Protein AF-0000000080759536 (afdb_homodimer)

Sequence (614 aa):
MREGVILAGFLAPHPPHLVYGENPPQNEPRSEGGWEPLRWAYAQARESIARLKPDVLLVHSPHWITQVGHHFLGVPRLSGRSVDPIFPNLFRYDFGMDVDVELAEACCEEAAHLGLVSKMMRNPRFRPDYGTITTLHMIRPQWDIPVVGISANNTPYYLNTKEGLGEMDVLGRATREAIRKTGRRAVLLASNTLSHWHFHEEPALPEDMTKEHPERYDGYKWDVRMIDLMRQGRMKEAFALLPQFIDEAFAEVKSGAFTWMHAAMGYPELAGRLHGYGTVIGTGNAVIEWNLQDAGLAGLTPATQSAMREGVILAGFLAPHPPHLVYGENPPQNEPRSEGGWEPLRWAYAQARESIARLKPDVLLVHSPHWITQVGHHFLGVPRLSGRSVDPIFPNLFRYDFGMDVDVELAEACCEEAAHLGLVSKMMRNPRFRPDYGTITTLHMIRPQWDIPVVGISANNTPYYLNTKEGLGEMDVLGRATREAIRKTGRRAVLLASNTLSHWHFHEEPALPEDMTKEHPERYDGYKWDVRMIDLMRQGRMKEAFALLPQFIDEAFAEVKSGAFTWMHAAMGYPELAGRLHGYGTVIGTGNAVIEWNLQDAGLAGLTPATQSA

Organism: Bordetella avium (strain 197N) (NCBI:txid360910)

Structure (mmCIF, N/CA/C/O backbone):
data_AF-0000000080759536-model_v1
#
loop_
_entity.id
_entity.type
_entity.pdbx_description
1 polymer '2-aminophenol 1,6-dioxygenase beta subunit'
#
loop_
_atom_site.group_PDB
_atom_site.id
_atom_site.type_symbol
_atom_site.label_atom_id
_atom_site.label_alt_id
_atom_site.label_comp_id
_atom_site.label_asym_id
_atom_site.label_entity_id
_atom_site.label_seq_id
_atom_site.pdbx_PDB_ins_code
_atom_site.Cartn_x
_atom_site.Cartn_y
_atom_site.Cartn_z
_atom_site.occupancy
_atom_site.B_iso_or_equiv
_atom_site.auth_seq_id
_atom_site.auth_comp_id
_atom_site.auth_asym_id
_atom_site.auth_atom_id
_atom_site.pdbx_PDB_model_num
ATOM 1 N N . MET A 1 1 ? 27.312 -21.969 -21.344 1 55.44 1 MET A N 1
ATOM 2 C CA . MET A 1 1 ? 26.062 -21.203 -21.375 1 55.44 1 MET A CA 1
ATOM 3 C C . MET A 1 1 ? 25.797 -20.547 -20.016 1 55.44 1 MET A C 1
ATOM 5 O O . MET A 1 1 ? 26.188 -21.078 -18.984 1 55.44 1 MET A O 1
ATOM 9 N N . ARG A 1 2 ? 25.453 -19.219 -19.969 1 79.56 2 ARG A N 1
ATOM 10 C CA . ARG A 1 2 ? 25.266 -18.5 -18.719 1 79.56 2 ARG A CA 1
ATOM 11 C C . ARG A 1 2 ? 24.172 -19.141 -17.875 1 79.56 2 ARG A C 1
ATOM 13 O O . ARG A 1 2 ? 23.156 -19.594 -18.422 1 79.56 2 ARG A O 1
ATOM 20 N N . GLU A 1 3 ? 24.422 -19.484 -16.656 1 92.75 3 GLU A N 1
ATOM 21 C CA . GLU A 1 3 ? 23.422 -20.078 -15.773 1 92.75 3 GLU A CA 1
ATOM 22 C C . GLU A 1 3 ? 22.266 -19.125 -15.523 1 92.75 3 GLU A C 1
ATOM 24 O O . GLU A 1 3 ? 22.469 -17.906 -15.406 1 92.75 3 GLU A O 1
ATOM 29 N N . GLY A 1 4 ? 21.094 -19.75 -15.633 1 98 4 GLY A N 1
ATOM 30 C CA . GLY A 1 4 ? 19.906 -18.953 -15.375 1 98 4 GLY A CA 1
ATOM 31 C C . GLY A 1 4 ? 19.828 -18.438 -13.945 1 98 4 GLY A C 1
ATOM 32 O O . GLY A 1 4 ? 20.641 -18.828 -13.102 1 98 4 GLY A O 1
ATOM 33 N N . VAL A 1 5 ? 19 -17.422 -13.734 1 98.62 5 VAL A N 1
ATOM 34 C CA . VAL A 1 5 ? 18.828 -16.828 -12.406 1 98.62 5 VAL A CA 1
ATOM 35 C C . VAL A 1 5 ? 17.328 -16.609 -12.141 1 98.62 5 VAL A C 1
ATOM 37 O O . VAL A 1 5 ? 16.547 -16.5 -13.07 1 98.62 5 VAL A O 1
ATOM 40 N N . ILE A 1 6 ? 16.984 -16.672 -10.906 1 98.81 6 ILE A N 1
ATOM 41 C CA . ILE A 1 6 ? 15.664 -16.219 -10.461 1 98.81 6 ILE A CA 1
ATOM 42 C C . ILE A 1 6 ? 15.781 -14.836 -9.836 1 98.81 6 ILE A C 1
ATOM 44 O O . ILE A 1 6 ? 16.406 -14.664 -8.789 1 98.81 6 ILE A O 1
ATOM 48 N N . LEU A 1 7 ? 15.125 -13.891 -10.484 1 98.88 7 LEU A N 1
ATOM 49 C CA . LEU A 1 7 ? 15.312 -12.492 -10.125 1 98.88 7 LEU A CA 1
ATOM 50 C C . LEU A 1 7 ? 14.422 -12.109 -8.938 1 98.88 7 LEU A C 1
ATOM 52 O O . LEU A 1 7 ? 14.836 -11.336 -8.07 1 98.88 7 LEU A O 1
ATOM 56 N N . ALA A 1 8 ? 13.195 -12.625 -8.938 1 98.88 8 ALA A N 1
ATOM 57 C CA . ALA A 1 8 ? 12.219 -12.273 -7.914 1 98.88 8 ALA A CA 1
ATOM 58 C C . ALA A 1 8 ? 11.016 -13.211 -7.965 1 98.88 8 ALA A C 1
ATOM 60 O O . ALA A 1 8 ? 10.805 -13.914 -8.953 1 98.88 8 ALA A O 1
ATOM 61 N N . GLY A 1 9 ? 10.32 -13.297 -6.91 1 98.81 9 GLY A N 1
ATOM 62 C CA . GLY A 1 9 ? 8.992 -13.883 -6.816 1 98.81 9 GLY A CA 1
ATOM 63 C C . GLY A 1 9 ? 7.934 -12.898 -6.367 1 98.81 9 GLY A C 1
ATOM 64 O O . GLY A 1 9 ? 8.219 -11.984 -5.582 1 98.81 9 GLY A O 1
ATOM 65 N N . PHE A 1 10 ? 6.711 -13.094 -6.883 1 98.81 10 PHE A N 1
ATOM 66 C CA . PHE A 1 10 ? 5.598 -12.234 -6.504 1 98.81 10 PHE A CA 1
ATOM 67 C C . PHE A 1 10 ? 4.391 -13.062 -6.082 1 98.81 10 PHE A C 1
ATOM 69 O O . PHE A 1 10 ? 3.99 -13.992 -6.789 1 98.81 10 PHE A O 1
ATOM 76 N N . LEU A 1 11 ? 3.9 -12.836 -4.879 1 98.25 11 LEU A N 1
ATOM 77 C CA . LEU A 1 11 ? 2.496 -13.164 -4.648 1 98.25 11 LEU A CA 1
ATOM 78 C C . LEU A 1 11 ? 1.586 -12.227 -5.438 1 98.25 11 LEU A C 1
ATOM 80 O O . LEU A 1 11 ? 1.607 -11.008 -5.227 1 98.25 11 LEU A O 1
ATOM 84 N N . ALA A 1 12 ? 0.824 -12.727 -6.355 1 98.12 12 ALA A N 1
ATOM 85 C CA . ALA A 1 12 ? 0.113 -11.93 -7.352 1 98.12 12 ALA A CA 1
ATOM 86 C C . ALA A 1 12 ? -1.327 -12.406 -7.512 1 98.12 12 ALA A C 1
ATOM 88 O O . ALA A 1 12 ? -1.623 -13.227 -8.383 1 98.12 12 ALA A O 1
ATOM 89 N N . PRO A 1 13 ? -2.219 -11.812 -6.742 1 97 13 PRO A N 1
ATOM 90 C CA . PRO A 1 13 ? -3.611 -12.266 -6.793 1 97 13 PRO A CA 1
ATOM 91 C C . PRO A 1 13 ? -4.281 -11.953 -8.133 1 97 13 PRO A C 1
ATOM 93 O O . PRO A 1 13 ? -3.852 -11.039 -8.844 1 97 13 PRO A O 1
ATOM 96 N N . HIS A 1 14 ? -5.461 -12.711 -8.398 1 96.19 14 HIS A N 1
ATOM 97 C CA . HIS A 1 14 ? -5.961 -12.68 -9.766 1 96.19 14 HIS A CA 1
ATOM 98 C C . HIS A 1 14 ? -7.465 -12.438 -9.805 1 96.19 14 HIS A C 1
ATOM 100 O O . HIS A 1 14 ? -8.164 -12.969 -10.664 1 96.19 14 HIS A O 1
ATOM 106 N N . PRO A 1 15 ? -8.047 -11.742 -8.906 1 94.69 15 PRO A N 1
ATOM 107 C CA . PRO A 1 15 ? -9.461 -11.445 -9.125 1 94.69 15 PRO A CA 1
ATOM 108 C C . PRO A 1 15 ? -9.703 -10.656 -10.414 1 94.69 15 PRO A C 1
ATOM 110 O O . PRO A 1 15 ? -9.047 -9.641 -10.648 1 94.69 15 PRO A O 1
ATOM 113 N N . PRO A 1 16 ? -10.633 -11.125 -11.188 1 95.31 16 PRO A N 1
ATOM 114 C CA . PRO A 1 16 ? -10.898 -10.43 -12.445 1 95.31 16 PRO A CA 1
ATOM 115 C C . PRO A 1 16 ? -11.352 -8.984 -12.234 1 95.31 16 PRO A C 1
ATOM 117 O O . PRO A 1 16 ? -11.25 -8.164 -13.156 1 95.31 16 PRO A O 1
ATOM 120 N N . HIS A 1 17 ? -11.773 -8.672 -11.062 1 96.44 17 HIS A N 1
ATOM 121 C CA . HIS A 1 17 ? -12.195 -7.332 -10.68 1 96.44 17 HIS A CA 1
ATOM 122 C C . HIS A 1 17 ? -11.086 -6.316 -10.922 1 96.44 17 HIS A C 1
ATOM 124 O O . HIS A 1 17 ? -11.359 -5.156 -11.242 1 96.44 17 HIS A O 1
ATOM 130 N N . LEU A 1 18 ? -9.875 -6.762 -10.781 1 97.75 18 LEU A N 1
ATOM 131 C CA . LEU A 1 18 ? -8.75 -5.852 -10.953 1 97.75 18 LEU A CA 1
ATOM 132 C C . LEU A 1 18 ? -8.625 -5.41 -12.406 1 97.75 18 LEU A C 1
ATOM 134 O O . LEU A 1 18 ? -8.391 -4.23 -12.68 1 97.75 18 LEU A O 1
ATOM 138 N N . VAL A 1 19 ? -8.797 -6.355 -13.297 1 97.88 19 VAL A N 1
ATOM 139 C CA . VAL A 1 19 ? -8.773 -6.027 -14.719 1 97.88 19 VAL A CA 1
ATOM 140 C C . VAL A 1 19 ? -9.977 -5.16 -15.07 1 97.88 19 VAL A C 1
ATOM 142 O O . VAL A 1 19 ? -9.852 -4.18 -15.805 1 97.88 19 VAL A O 1
ATOM 145 N N . TYR A 1 20 ? -11.125 -5.523 -14.539 1 97.62 20 TYR A N 1
ATOM 146 C CA . TYR A 1 20 ? -12.344 -4.754 -14.727 1 97.62 20 TYR A CA 1
ATOM 147 C C . TYR A 1 20 ? -12.164 -3.311 -14.273 1 97.62 20 TYR A C 1
ATOM 149 O O . TYR A 1 20 ? -12.484 -2.375 -15.008 1 97.62 20 TYR A O 1
ATOM 157 N N . GLY A 1 21 ? -11.578 -3.166 -13.133 1 97.31 21 GLY A N 1
ATOM 158 C CA . GLY A 1 21 ? -11.367 -1.838 -12.586 1 97.31 21 GLY A CA 1
ATOM 159 C C . GLY A 1 21 ? -10.375 -1.015 -13.383 1 97.31 21 GLY A C 1
ATOM 160 O O . GLY A 1 21 ? -10.461 0.215 -13.414 1 97.31 21 GLY A O 1
ATOM 161 N N . GLU A 1 22 ? -9.477 -1.649 -14.023 1 97.06 22 GLU A N 1
ATOM 162 C CA . GLU A 1 22 ? -8.414 -0.975 -14.758 1 97.06 22 GLU A CA 1
ATOM 163 C C . GLU A 1 22 ? -8.898 -0.494 -16.125 1 97.06 22 GLU A C 1
ATOM 165 O O . GLU A 1 22 ? -8.336 0.438 -16.688 1 97.06 22 GLU A O 1
ATOM 170 N N . ASN A 1 23 ? -9.836 -1.105 -16.656 1 96.81 23 ASN A N 1
ATOM 171 C CA . ASN A 1 23 ? -10.453 -0.742 -17.938 1 96.81 23 ASN A CA 1
ATOM 172 C C . ASN A 1 23 ? -9.453 -0.808 -19.078 1 96.81 23 ASN A C 1
ATOM 174 O O . ASN A 1 23 ? -9.344 0.132 -19.875 1 96.81 23 ASN A O 1
ATOM 178 N N . PRO A 1 24 ? -8.773 -1.938 -19.188 1 97.62 24 PRO A N 1
ATOM 179 C CA . PRO A 1 24 ? -7.91 -2.033 -20.375 1 97.62 24 PRO A CA 1
ATOM 180 C C . PRO A 1 24 ? -8.695 -2.223 -21.672 1 97.62 24 PRO A C 1
ATOM 182 O O . PRO A 1 24 ? -9.82 -2.734 -21.641 1 97.62 24 PRO A O 1
ATOM 185 N N . PRO A 1 25 ? -8.094 -1.767 -22.781 1 97.19 25 PRO A N 1
ATOM 186 C CA . PRO A 1 25 ? -8.812 -1.918 -24.047 1 97.19 25 PRO A CA 1
ATOM 187 C C . PRO A 1 25 ? -9.109 -3.377 -24.391 1 97.19 25 PRO A C 1
ATOM 189 O O . PRO A 1 25 ? -10.07 -3.662 -25.109 1 97.19 25 PRO A O 1
ATOM 192 N N . GLN A 1 26 ? -8.375 -4.266 -23.797 1 97.69 26 GLN A N 1
ATOM 193 C CA . GLN A 1 26 ? -8.539 -5.688 -24.094 1 97.69 26 GLN A CA 1
ATOM 194 C C . GLN A 1 26 ? -9.789 -6.25 -23.422 1 97.69 26 GLN A C 1
ATOM 196 O O . GLN A 1 26 ? -10.25 -7.336 -23.781 1 97.69 26 GLN A O 1
ATOM 201 N N . ASN A 1 27 ? -10.281 -5.574 -22.406 1 98.12 27 ASN A N 1
ATOM 202 C CA . ASN A 1 27 ? -11.445 -6.082 -21.688 1 98.12 27 ASN A CA 1
ATOM 203 C C . ASN A 1 27 ? -12.727 -5.398 -22.141 1 98.12 27 ASN A C 1
ATOM 205 O O . ASN A 1 27 ? -12.789 -4.168 -22.203 1 98.12 27 ASN A O 1
ATOM 209 N N . GLU A 1 28 ? -13.727 -6.109 -22.375 1 97.31 28 GLU A N 1
ATOM 210 C CA . GLU A 1 28 ? -14.953 -5.578 -22.953 1 97.31 28 GLU A CA 1
ATOM 211 C C . GLU A 1 28 ? -15.758 -4.797 -21.922 1 97.31 28 GLU A C 1
ATOM 213 O O . GLU A 1 28 ? -16.172 -3.662 -22.172 1 97.31 28 GLU A O 1
ATOM 218 N N . PRO A 1 29 ? -16 -5.363 -20.734 1 96.75 29 PRO A N 1
ATOM 219 C CA . PRO A 1 29 ? -16.766 -4.594 -19.75 1 96.75 29 PRO A CA 1
ATOM 220 C C . PRO A 1 29 ? -16.016 -3.357 -19.25 1 96.75 29 PRO A C 1
ATOM 222 O O . PRO A 1 29 ? -14.781 -3.375 -19.156 1 96.75 29 PRO A O 1
ATOM 225 N N . ARG A 1 30 ? -16.766 -2.354 -18.875 1 96.44 30 ARG A N 1
ATOM 226 C CA . ARG A 1 30 ? -16.188 -1.089 -18.438 1 96.44 30 ARG A CA 1
ATOM 227 C C . ARG A 1 30 ? -16.641 -0.743 -17.016 1 96.44 30 ARG A C 1
ATOM 229 O O . ARG A 1 30 ? -17.781 -1.023 -16.641 1 96.44 30 ARG A O 1
ATOM 236 N N . SER A 1 31 ? -15.688 -0.164 -16.344 1 95.56 31 SER A N 1
ATOM 237 C CA . SER A 1 31 ? -15.953 0.277 -14.969 1 95.56 31 SER A CA 1
ATOM 238 C C . SER A 1 31 ? -15.602 1.75 -14.789 1 95.56 31 SER A C 1
ATOM 240 O O . SER A 1 31 ? -15.008 2.367 -15.672 1 95.56 31 SER A O 1
ATOM 242 N N . GLU A 1 32 ? -16.031 2.312 -13.672 1 94.19 32 GLU A N 1
ATOM 243 C CA . GLU A 1 32 ? -15.617 3.652 -13.266 1 94.19 32 GLU A CA 1
ATOM 244 C C . GLU A 1 32 ? -14.445 3.592 -12.297 1 94.19 32 GLU A C 1
ATOM 246 O O . GLU A 1 32 ? -14.141 4.578 -11.617 1 94.19 32 GLU A O 1
ATOM 251 N N . GLY A 1 33 ? -13.859 2.416 -12.266 1 95.5 33 GLY A N 1
ATOM 252 C CA . GLY A 1 33 ? -12.742 2.191 -11.367 1 95.5 33 GLY A CA 1
ATOM 253 C C . GLY A 1 33 ? -12.984 1.062 -10.383 1 95.5 33 GLY A C 1
ATOM 254 O O . GLY A 1 33 ? -13.609 0.058 -10.727 1 95.5 33 GLY A O 1
ATOM 255 N N . GLY A 1 34 ? -12.336 1.185 -9.258 1 96.31 34 GLY A N 1
ATOM 256 C CA . GLY A 1 34 ? -12.484 0.203 -8.195 1 96.31 34 GLY A CA 1
ATOM 257 C C . GLY A 1 34 ? -11.195 -0.528 -7.875 1 96.31 34 GLY A C 1
ATOM 258 O O . GLY A 1 34 ? -10.297 -0.62 -8.719 1 96.31 34 GLY A O 1
ATOM 259 N N . TRP A 1 35 ? -11.047 -0.895 -6.648 1 97.69 35 TRP A N 1
ATOM 260 C CA . TRP A 1 35 ? -9.961 -1.704 -6.102 1 97.69 35 TRP A CA 1
ATOM 261 C C . TRP A 1 35 ? -8.609 -1.053 -6.367 1 97.69 35 TRP A C 1
ATOM 263 O O . TRP A 1 35 ? -7.625 -1.743 -6.641 1 97.69 35 TRP A O 1
ATOM 273 N N . GLU A 1 36 ? -8.555 0.244 -6.359 1 97.94 36 GLU A N 1
ATOM 274 C CA . GLU A 1 36 ? -7.352 1.006 -6.688 1 97.94 36 GLU A CA 1
ATOM 275 C C . GLU A 1 36 ? -6.188 0.613 -5.789 1 97.94 36 GLU A C 1
ATOM 277 O O . GLU A 1 36 ? -5.047 0.504 -6.25 1 97.94 36 GLU A O 1
ATOM 282 N N . PRO A 1 37 ? -6.414 0.36 -4.457 1 97.12 37 PRO A N 1
ATOM 283 C CA . PRO A 1 37 ? -5.262 0.001 -3.627 1 97.12 37 PRO A CA 1
ATOM 284 C C . PRO A 1 37 ? -4.488 -1.195 -4.176 1 97.12 37 PRO A C 1
ATOM 286 O O . PRO A 1 37 ? -3.256 -1.195 -4.168 1 97.12 37 PRO A O 1
ATOM 289 N N . LEU A 1 38 ? -5.191 -2.174 -4.637 1 98.25 38 LEU A N 1
ATOM 290 C CA . LEU A 1 38 ? -4.527 -3.332 -5.223 1 98.25 38 LEU A CA 1
ATOM 291 C C . LEU A 1 38 ? -3.945 -2.99 -6.59 1 98.25 38 LEU A C 1
ATOM 293 O O . LEU A 1 38 ? -2.869 -3.471 -6.953 1 98.25 38 LEU A O 1
ATOM 297 N N . ARG A 1 39 ? -4.645 -2.219 -7.363 1 98.38 39 ARG A N 1
ATOM 298 C CA . ARG A 1 39 ? -4.129 -1.813 -8.664 1 98.38 39 ARG A CA 1
ATOM 299 C C . ARG A 1 39 ? -2.873 -0.962 -8.516 1 98.38 39 ARG A C 1
ATOM 301 O O . ARG A 1 39 ? -1.927 -1.101 -9.289 1 98.38 39 ARG A O 1
ATOM 308 N N . TRP A 1 40 ? -2.869 -0.072 -7.516 1 98.31 40 TRP A N 1
ATOM 309 C CA . TRP A 1 40 ? -1.666 0.699 -7.219 1 98.31 40 TRP A CA 1
ATOM 310 C C . TRP A 1 40 ? -0.526 -0.217 -6.785 1 98.31 40 TRP A C 1
ATOM 312 O O . TRP A 1 40 ? 0.638 0.036 -7.105 1 98.31 40 TRP A O 1
ATOM 322 N N . ALA A 1 41 ? -0.846 -1.245 -6.008 1 98.31 41 ALA A N 1
ATOM 323 C CA . ALA A 1 41 ? 0.155 -2.236 -5.625 1 98.31 41 ALA A CA 1
ATOM 324 C C . ALA A 1 41 ? 0.772 -2.898 -6.852 1 98.31 41 ALA A C 1
ATOM 326 O O . ALA A 1 41 ? 1.993 -3.051 -6.938 1 98.31 41 ALA A O 1
ATOM 327 N N . TYR A 1 42 ? -0.042 -3.238 -7.816 1 98.62 42 TYR A N 1
ATOM 328 C CA . TYR A 1 42 ? 0.453 -3.844 -9.047 1 98.62 42 TYR A CA 1
ATOM 329 C C . TYR A 1 42 ? 1.28 -2.848 -9.852 1 98.62 42 TYR A C 1
ATOM 331 O O . TYR A 1 42 ? 2.24 -3.229 -10.523 1 98.62 42 TYR A O 1
ATOM 339 N N . ALA A 1 43 ? 0.901 -1.583 -9.797 1 97.88 43 ALA A N 1
ATOM 340 C CA . ALA A 1 43 ? 1.717 -0.571 -10.461 1 97.88 43 ALA A CA 1
ATOM 341 C C . ALA A 1 43 ? 3.146 -0.58 -9.93 1 97.88 43 ALA A C 1
ATOM 343 O O . ALA A 1 43 ? 4.102 -0.439 -10.695 1 97.88 43 ALA A O 1
ATOM 344 N N . GLN A 1 44 ? 3.246 -0.736 -8.656 1 97.06 44 GLN A N 1
ATOM 345 C CA . GLN A 1 44 ? 4.574 -0.82 -8.055 1 97.06 44 GLN A CA 1
ATOM 346 C C . GLN A 1 44 ? 5.293 -2.092 -8.5 1 97.06 44 GLN A C 1
ATOM 348 O O . GLN A 1 44 ? 6.496 -2.066 -8.781 1 97.06 44 GLN A O 1
ATOM 353 N N . ALA A 1 45 ? 4.559 -3.189 -8.539 1 98.44 45 ALA A N 1
ATOM 354 C CA . ALA A 1 45 ? 5.137 -4.434 -9.039 1 98.44 45 ALA A CA 1
ATOM 355 C C . ALA A 1 45 ? 5.641 -4.27 -10.477 1 98.44 45 ALA A C 1
ATOM 357 O O . ALA A 1 45 ? 6.707 -4.781 -10.828 1 98.44 45 ALA A O 1
ATOM 358 N N . ARG A 1 46 ? 4.887 -3.564 -11.266 1 98.44 46 ARG A N 1
ATOM 359 C CA . ARG A 1 46 ? 5.254 -3.322 -12.664 1 98.44 46 ARG A CA 1
ATOM 360 C C . ARG A 1 46 ? 6.559 -2.533 -12.75 1 98.44 46 ARG A C 1
ATOM 362 O O . ARG A 1 46 ? 7.363 -2.762 -13.656 1 98.44 46 ARG A O 1
ATOM 369 N N . GLU A 1 47 ? 6.73 -1.622 -11.844 1 96.81 47 GLU A N 1
ATOM 370 C CA . GLU A 1 47 ? 7.988 -0.882 -11.805 1 96.81 47 GLU A CA 1
ATOM 371 C C . GLU A 1 47 ? 9.164 -1.811 -11.516 1 96.81 47 GLU A C 1
ATOM 373 O O . GLU A 1 47 ? 10.234 -1.661 -12.109 1 96.81 47 GLU A O 1
ATOM 378 N N . SER A 1 48 ? 8.945 -2.717 -10.656 1 97.81 48 SER A N 1
ATOM 379 C CA . SER A 1 48 ? 9.984 -3.693 -10.344 1 97.81 48 SER A CA 1
ATOM 380 C C . SER A 1 48 ? 10.32 -4.551 -11.562 1 97.81 48 SER A C 1
ATOM 382 O O . SER A 1 48 ? 11.492 -4.797 -11.852 1 97.81 48 SER A O 1
ATOM 384 N N . ILE A 1 49 ? 9.289 -4.969 -12.234 1 98.69 49 ILE A N 1
ATOM 385 C CA . ILE A 1 49 ? 9.477 -5.797 -13.422 1 98.69 49 ILE A CA 1
ATOM 386 C C . ILE A 1 49 ? 10.289 -5.031 -14.461 1 98.69 49 ILE A C 1
ATOM 388 O O . ILE A 1 49 ? 11.195 -5.586 -15.086 1 98.69 49 ILE A O 1
ATOM 392 N N . ALA A 1 50 ? 9.961 -3.797 -14.617 1 98.06 50 ALA A N 1
ATOM 393 C CA . ALA A 1 50 ? 10.664 -2.959 -15.586 1 98.06 50 ALA A CA 1
ATOM 394 C C . ALA A 1 50 ? 12.141 -2.83 -15.234 1 98.06 50 ALA A C 1
ATOM 396 O O . ALA A 1 50 ? 13 -2.777 -16.125 1 98.06 50 ALA A O 1
ATOM 397 N N . ARG A 1 51 ? 12.414 -2.76 -13.969 1 97.56 51 ARG A N 1
ATOM 398 C CA . ARG A 1 51 ? 13.797 -2.639 -13.516 1 97.56 51 ARG A CA 1
ATOM 399 C C . ARG A 1 51 ? 14.539 -3.965 -13.656 1 97.56 51 ARG A C 1
ATOM 401 O O . ARG A 1 51 ? 15.711 -3.99 -14.023 1 97.56 51 ARG A O 1
ATOM 408 N N . LEU A 1 52 ? 13.844 -5.031 -13.359 1 98.5 52 LEU A N 1
ATOM 409 C CA . LEU A 1 52 ? 14.453 -6.355 -13.344 1 98.5 52 LEU A CA 1
ATOM 410 C C . LEU A 1 52 ? 14.727 -6.848 -14.758 1 98.5 52 LEU A C 1
ATOM 412 O O . LEU A 1 52 ? 15.664 -7.617 -14.977 1 98.5 52 LEU A O 1
ATOM 416 N N . LYS A 1 53 ? 13.898 -6.496 -15.727 1 98.38 53 LYS A N 1
ATOM 417 C CA . LYS A 1 53 ? 14.008 -6.855 -17.141 1 98.38 53 LYS A CA 1
ATOM 418 C C . LYS A 1 53 ? 14.133 -8.367 -17.312 1 98.38 53 LYS A C 1
ATOM 420 O O . LYS A 1 53 ? 15.078 -8.844 -17.938 1 98.38 53 LYS A O 1
ATOM 425 N N . PRO A 1 54 ? 13.188 -9.094 -16.859 1 98.81 54 PRO A N 1
ATOM 426 C CA . PRO A 1 54 ? 13.258 -10.547 -17 1 98.81 54 PRO A CA 1
ATOM 427 C C . PRO A 1 54 ? 13.102 -11.008 -18.453 1 98.81 54 PRO A C 1
ATOM 429 O O . PRO A 1 54 ? 12.484 -10.312 -19.266 1 98.81 54 PRO A O 1
ATOM 432 N N . ASP A 1 55 ? 13.641 -12.227 -18.734 1 98.44 55 ASP A N 1
ATOM 433 C CA . ASP A 1 55 ? 13.445 -12.883 -20.016 1 98.44 55 ASP A CA 1
ATOM 434 C C . ASP A 1 55 ? 12.078 -13.57 -20.078 1 98.44 55 ASP A C 1
ATOM 436 O O . ASP A 1 55 ? 11.547 -13.797 -21.156 1 98.44 55 ASP A O 1
ATOM 440 N N . VAL A 1 56 ? 11.594 -13.906 -18.875 1 98.88 56 VAL A N 1
ATOM 441 C CA . VAL A 1 56 ? 10.43 -14.773 -18.844 1 98.88 56 VAL A CA 1
ATOM 442 C C . VAL A 1 56 ? 9.688 -14.602 -17.516 1 98.88 56 VAL A C 1
ATOM 444 O O . VAL A 1 56 ? 10.297 -14.32 -16.484 1 98.88 56 VAL A O 1
ATOM 447 N N . LEU A 1 57 ? 8.406 -14.688 -17.578 1 98.94 57 LEU A N 1
ATOM 448 C CA . LEU A 1 57 ? 7.531 -14.773 -16.406 1 98.94 57 LEU A CA 1
ATOM 449 C C . LEU A 1 57 ? 6.934 -16.172 -16.281 1 98.94 57 LEU A C 1
ATOM 451 O O . LEU A 1 57 ? 6.297 -16.672 -17.203 1 98.94 57 LEU A O 1
ATOM 455 N N . LEU A 1 58 ? 7.176 -16.859 -15.172 1 98.94 58 LEU A N 1
ATOM 456 C CA . LEU A 1 58 ? 6.496 -18.125 -14.898 1 98.94 58 LEU A CA 1
ATOM 457 C C . LEU A 1 58 ? 5.309 -17.906 -13.969 1 98.94 58 LEU A C 1
ATOM 459 O O . LEU A 1 58 ? 5.434 -17.25 -12.93 1 98.94 58 LEU A O 1
ATOM 463 N N . VAL A 1 59 ? 4.16 -18.484 -14.336 1 98.62 59 VAL A N 1
ATOM 464 C CA . VAL A 1 59 ? 2.957 -18.281 -13.539 1 98.62 59 VAL A CA 1
ATOM 465 C C . VAL A 1 59 ? 2.318 -19.625 -13.211 1 98.62 59 VAL A C 1
ATOM 467 O O . VAL A 1 59 ? 2.186 -20.484 -14.086 1 98.62 59 VAL A O 1
ATOM 470 N N . HIS A 1 60 ? 2.09 -19.875 -11.984 1 96.88 60 HIS A N 1
ATOM 471 C CA . HIS A 1 60 ? 1.288 -21 -11.508 1 96.88 60 HIS A CA 1
ATOM 472 C C . HIS A 1 60 ? -0.078 -20.531 -11.016 1 96.88 60 HIS A C 1
ATOM 474 O O . HIS A 1 60 ? -0.167 -19.719 -10.086 1 96.88 60 HIS A O 1
ATOM 480 N N . SER A 1 61 ? -1.1 -21 -11.625 1 92 61 SER A N 1
ATOM 481 C CA . SER A 1 61 ? -2.463 -20.578 -11.312 1 92 61 SER A CA 1
ATOM 482 C C . SER A 1 61 ? -3.277 -21.734 -10.734 1 92 61 SER A C 1
ATOM 484 O O . SER A 1 61 ? -3.193 -22.859 -11.219 1 92 61 SER A O 1
ATOM 486 N N . PRO A 1 62 ? -4.074 -21.422 -9.773 1 87.94 62 PRO A N 1
ATOM 487 C CA . PRO A 1 62 ? -4.934 -22.453 -9.203 1 87.94 62 PRO A CA 1
ATOM 488 C C . PRO A 1 62 ? -6.125 -22.797 -10.102 1 87.94 62 PRO A C 1
ATOM 490 O O . PRO A 1 62 ? -6.816 -23.797 -9.859 1 87.94 62 PRO A O 1
ATOM 493 N N . HIS A 1 63 ? -6.328 -22.094 -11.125 1 88.25 63 HIS A N 1
ATOM 494 C CA . HIS A 1 63 ? -7.555 -22.25 -11.891 1 88.25 63 HIS A CA 1
ATOM 495 C C . HIS A 1 63 ? -7.309 -23.047 -13.172 1 88.25 63 HIS A C 1
ATOM 497 O O . HIS A 1 63 ? -8.258 -23.391 -13.875 1 88.25 63 HIS A O 1
ATOM 503 N N . TRP A 1 64 ? -6.121 -23.297 -13.523 1 89.62 64 TRP A N 1
ATOM 504 C CA . TRP A 1 64 ? -5.828 -24.328 -14.508 1 89.62 64 TRP A CA 1
ATOM 505 C C . TRP A 1 64 ? -5.695 -25.688 -13.836 1 89.62 64 TRP A C 1
ATOM 507 O O . TRP A 1 64 ? -4.582 -26.172 -13.602 1 89.62 64 TRP A O 1
ATOM 517 N N . ILE A 1 65 ? -6.793 -26.266 -13.695 1 87.31 65 ILE A N 1
ATOM 518 C CA . ILE A 1 65 ? -6.852 -27.484 -12.898 1 87.31 65 ILE A CA 1
ATOM 519 C C . ILE A 1 65 ? -6.621 -28.703 -13.805 1 87.31 65 ILE A C 1
ATOM 521 O O . ILE A 1 65 ? -7.273 -28.844 -14.836 1 87.31 65 ILE A O 1
ATOM 525 N N . THR A 1 66 ? -5.691 -29.422 -13.375 1 88.12 66 THR A N 1
ATOM 526 C CA . THR A 1 66 ? -5.438 -30.703 -14.039 1 88.12 66 THR A CA 1
ATOM 527 C C . THR A 1 66 ? -5.652 -31.859 -13.086 1 88.12 66 THR A C 1
ATOM 529 O O . THR A 1 66 ? -5.348 -31.766 -11.891 1 88.12 66 THR A O 1
ATOM 532 N N . GLN A 1 67 ? -6.113 -32.938 -13.609 1 82.81 67 GLN A N 1
ATOM 533 C CA . GLN A 1 67 ? -6.402 -34.094 -12.781 1 82.81 67 GLN A CA 1
ATOM 534 C C . GLN A 1 67 ? -5.207 -35.062 -12.727 1 82.81 67 GLN A C 1
ATOM 536 O O . GLN A 1 67 ? -5.039 -35.812 -11.758 1 82.81 67 GLN A O 1
ATOM 541 N N . VAL A 1 68 ? -4.512 -34.969 -13.805 1 86.75 68 VAL A N 1
ATOM 542 C CA . VAL A 1 68 ? -3.375 -35.875 -13.867 1 86.75 68 VAL A CA 1
ATOM 543 C C . VAL A 1 68 ? -2.09 -35.094 -14.117 1 86.75 68 VAL A C 1
ATOM 545 O O . VAL A 1 68 ? -1.817 -34.688 -15.25 1 86.75 68 VAL A O 1
ATOM 548 N N . GLY A 1 69 ? -1.366 -34.938 -13.039 1 90.38 69 GLY A N 1
ATOM 549 C CA . GLY A 1 69 ? -0.031 -34.375 -13.156 1 90.38 69 GLY A CA 1
ATOM 550 C C . GLY A 1 69 ? -0.035 -32.875 -13.367 1 90.38 69 GLY A C 1
ATOM 551 O O . GLY A 1 69 ? -1.089 -32.219 -13.312 1 90.38 69 GLY A O 1
ATOM 552 N N . HIS A 1 70 ? 1.114 -32.344 -13.547 1 94.12 70 HIS A N 1
ATOM 553 C CA . HIS A 1 70 ? 1.365 -30.922 -13.82 1 94.12 70 HIS A CA 1
ATOM 554 C C . HIS A 1 70 ? 1.555 -30.672 -15.305 1 94.12 70 HIS A C 1
ATOM 556 O O . HIS A 1 70 ? 2.348 -31.359 -15.961 1 94.12 70 HIS A O 1
ATOM 562 N N . HIS A 1 71 ? 0.821 -29.766 -15.812 1 96.31 71 HIS A N 1
ATOM 563 C CA . HIS A 1 71 ? 0.902 -29.469 -17.234 1 96.31 71 HIS A CA 1
ATOM 564 C C . HIS A 1 71 ? 1.59 -28.125 -17.469 1 96.31 71 HIS A C 1
ATOM 566 O O . HIS A 1 71 ? 1.515 -27.219 -16.625 1 96.31 71 HIS A O 1
ATOM 572 N N . PHE A 1 72 ? 2.266 -28.047 -18.594 1 98.06 72 PHE A N 1
ATOM 573 C CA . PHE A 1 72 ? 2.951 -26.844 -19.031 1 98.06 72 PHE A CA 1
ATOM 574 C C . PHE A 1 72 ? 2.477 -26.422 -20.422 1 98.06 72 PHE A C 1
ATOM 576 O O . PHE A 1 72 ? 2.248 -27.281 -21.281 1 98.06 72 PHE A O 1
ATOM 583 N N . LEU A 1 73 ? 2.314 -25.125 -20.625 1 97.19 73 LEU A N 1
ATOM 584 C CA . LEU A 1 73 ? 1.957 -24.641 -21.953 1 97.19 73 LEU A CA 1
ATOM 585 C C . LEU A 1 73 ? 3.062 -24.953 -22.953 1 97.19 73 LEU A C 1
ATOM 587 O O . LEU A 1 73 ? 4.23 -24.641 -22.719 1 97.19 73 LEU A O 1
ATOM 591 N N . GLY A 1 74 ? 2.686 -25.516 -24.109 1 97.56 74 GLY A N 1
ATOM 592 C CA . GLY A 1 74 ? 3.686 -25.969 -25.078 1 97.56 74 GLY A CA 1
ATOM 593 C C . GLY A 1 74 ? 3.482 -25.391 -26.469 1 97.56 74 GLY A C 1
ATOM 594 O O . GLY A 1 74 ? 4.062 -25.891 -27.438 1 97.56 74 GLY A O 1
ATOM 595 N N . VAL A 1 75 ? 2.576 -24.438 -26.547 1 97.19 75 VAL A N 1
ATOM 596 C CA . VAL A 1 75 ? 2.334 -23.75 -27.797 1 97.19 75 VAL A CA 1
ATOM 597 C C . VAL A 1 75 ? 3.055 -22.406 -27.812 1 97.19 75 VAL A C 1
ATOM 599 O O . VAL A 1 75 ? 2.904 -21.609 -26.875 1 97.19 75 VAL A O 1
ATOM 602 N N . PRO A 1 76 ? 3.832 -22.094 -28.891 1 97.88 76 PRO A N 1
ATOM 603 C CA . PRO A 1 76 ? 4.664 -20.891 -28.891 1 97.88 76 PRO A CA 1
ATOM 604 C C . PRO A 1 76 ? 3.846 -19.609 -28.719 1 97.88 76 PRO A C 1
ATOM 606 O O . PRO A 1 76 ? 4.324 -18.641 -28.125 1 97.88 76 PRO A O 1
ATOM 609 N N . ARG A 1 77 ? 2.625 -19.625 -29.297 1 97.69 77 ARG A N 1
ATOM 610 C CA . ARG A 1 77 ? 1.765 -18.453 -29.203 1 97.69 77 ARG A CA 1
ATOM 611 C C . ARG A 1 77 ? 0.315 -18.859 -28.953 1 97.69 77 ARG A C 1
ATOM 613 O O . ARG A 1 77 ? -0.203 -19.766 -29.609 1 97.69 77 ARG A O 1
ATOM 620 N N . LEU A 1 78 ? -0.233 -18.219 -27.953 1 97.31 78 LEU A N 1
ATOM 621 C CA . LEU A 1 78 ? -1.65 -18.375 -27.656 1 97.31 78 LEU A CA 1
ATOM 622 C C . LEU A 1 78 ? -2.379 -17.047 -27.719 1 97.31 78 LEU A C 1
ATOM 624 O O . LEU A 1 78 ? -1.847 -16.016 -27.281 1 97.31 78 LEU A O 1
ATOM 628 N N . SER A 1 79 ? -3.535 -16.984 -28.328 1 96.5 79 SER A N 1
ATOM 629 C CA . SER A 1 79 ? -4.375 -15.797 -28.375 1 96.5 79 SER A CA 1
ATOM 630 C C . SER A 1 79 ? -5.855 -16.172 -28.438 1 96.5 79 SER A C 1
ATOM 632 O O . SER A 1 79 ? -6.203 -17.281 -28.812 1 96.5 79 SER A O 1
ATOM 634 N N . GLY A 1 80 ? -6.664 -15.312 -27.953 1 95.69 80 GLY A N 1
ATOM 635 C CA . GLY A 1 80 ? -8.102 -15.531 -27.969 1 95.69 80 GLY A CA 1
ATOM 636 C C . GLY A 1 80 ? -8.852 -14.664 -26.969 1 95.69 80 GLY A C 1
ATOM 637 O O . GLY A 1 80 ? -8.305 -13.68 -26.469 1 95.69 80 GLY A O 1
ATOM 638 N N . ARG A 1 81 ? -10.18 -14.977 -26.875 1 95 81 ARG A N 1
ATOM 639 C CA . ARG A 1 81 ? -11.016 -14.281 -25.906 1 95 81 ARG A CA 1
ATOM 640 C C . ARG A 1 81 ? -11.312 -15.18 -24.703 1 95 81 ARG A C 1
ATOM 642 O O . ARG A 1 81 ? -11.789 -16.312 -24.875 1 95 81 ARG A O 1
ATOM 649 N N . SER A 1 82 ? -10.906 -14.68 -23.562 1 94.19 82 SER A N 1
ATOM 650 C CA . SER A 1 82 ? -11.195 -15.398 -22.328 1 94.19 82 SER A CA 1
ATOM 651 C C . SER A 1 82 ? -12.391 -14.781 -21.594 1 94.19 82 SER A C 1
ATOM 653 O O . SER A 1 82 ? -12.422 -13.578 -21.359 1 94.19 82 SER A O 1
ATOM 655 N N . VAL A 1 83 ? -13.375 -15.609 -21.266 1 90.88 83 VAL A N 1
ATOM 656 C CA . VAL A 1 83 ? -14.555 -15.188 -20.516 1 90.88 83 VAL A CA 1
ATOM 657 C C . VAL A 1 83 ? -14.578 -15.891 -19.156 1 90.88 83 VAL A C 1
ATOM 659 O O . VAL A 1 83 ? -14.531 -17.125 -19.094 1 90.88 83 VAL A O 1
ATOM 662 N N . ASP A 1 84 ? -14.617 -15.094 -18.125 1 87.06 84 ASP A N 1
ATOM 663 C CA . ASP A 1 84 ? -14.672 -15.688 -16.797 1 87.06 84 ASP A CA 1
ATOM 664 C C . ASP A 1 84 ? -15.977 -16.453 -16.594 1 87.06 84 ASP A C 1
ATOM 666 O O . ASP A 1 84 ? -17.047 -15.938 -16.906 1 87.06 84 ASP A O 1
ATOM 670 N N . PRO A 1 85 ? -15.836 -17.609 -16.062 1 82.62 85 PRO A N 1
ATOM 671 C CA . PRO A 1 85 ? -17.062 -18.391 -15.914 1 82.62 85 PRO A CA 1
ATOM 672 C C . PRO A 1 85 ? -17.938 -17.906 -14.766 1 82.62 85 PRO A C 1
ATOM 674 O O . PRO A 1 85 ? -19.156 -18.125 -14.766 1 82.62 85 PRO A O 1
ATOM 677 N N . ILE A 1 86 ? -17.328 -17.281 -13.828 1 79.44 86 ILE A N 1
ATOM 678 C CA . ILE A 1 86 ? -18.062 -16.844 -12.641 1 79.44 86 ILE A CA 1
ATOM 679 C C . ILE A 1 86 ? -18.531 -15.406 -12.82 1 79.44 86 ILE A C 1
ATOM 681 O O . ILE A 1 86 ? -19.656 -15.062 -12.477 1 79.44 86 ILE A O 1
ATOM 685 N N . PHE A 1 87 ? -17.656 -14.617 -13.391 1 88.94 87 PHE A N 1
ATOM 686 C CA . PHE A 1 87 ? -17.969 -13.203 -13.555 1 88.94 87 PHE A CA 1
ATOM 687 C C . PHE A 1 87 ? -17.859 -12.789 -15.016 1 88.94 87 PHE A C 1
ATOM 689 O O . PHE A 1 87 ? -17.109 -11.867 -15.352 1 88.94 87 PHE A O 1
ATOM 696 N N . PRO A 1 88 ? -18.719 -13.336 -15.789 1 91.06 88 PRO A N 1
ATOM 697 C CA . PRO A 1 88 ? -18.625 -12.984 -17.203 1 91.06 88 PRO A CA 1
ATOM 698 C C . PRO A 1 88 ? -18.969 -11.516 -17.469 1 91.06 88 PRO A C 1
ATOM 700 O O . PRO A 1 88 ? -18.562 -10.961 -18.5 1 91.06 88 PRO A O 1
ATOM 703 N N . ASN A 1 89 ? -19.641 -10.906 -16.609 1 93.44 89 ASN A N 1
ATOM 704 C CA . ASN A 1 89 ? -20.016 -9.508 -16.766 1 93.44 89 ASN A CA 1
ATOM 705 C C . ASN A 1 89 ? -18.844 -8.578 -16.453 1 93.44 89 ASN A C 1
ATOM 707 O O . ASN A 1 89 ? -18.891 -7.395 -16.797 1 93.44 89 ASN A O 1
ATOM 711 N N . LEU A 1 90 ? -17.797 -9.133 -15.883 1 94.81 90 LEU A N 1
ATOM 712 C CA . LEU A 1 90 ? -16.656 -8.289 -15.508 1 94.81 90 LEU A CA 1
ATOM 713 C C . LEU A 1 90 ? -15.453 -8.586 -16.391 1 94.81 90 LEU A C 1
ATOM 715 O O . LEU A 1 90 ? -14.57 -7.738 -16.547 1 94.81 90 LEU A O 1
ATOM 719 N N . PHE A 1 91 ? -15.477 -9.773 -16.938 1 95.81 91 PHE A N 1
ATOM 720 C CA . PHE A 1 91 ? -14.234 -10.219 -17.562 1 95.81 91 PHE A CA 1
ATOM 721 C C . PHE A 1 91 ? -14.516 -10.945 -18.875 1 95.81 91 PHE A C 1
ATOM 723 O O . PHE A 1 91 ? -14.906 -12.117 -18.859 1 95.81 91 PHE A O 1
ATOM 730 N N . ARG A 1 92 ? -14.352 -10.344 -19.875 1 97.25 92 ARG A N 1
ATOM 731 C CA . ARG A 1 92 ? -14.289 -10.797 -21.266 1 97.25 92 ARG A CA 1
ATOM 732 C C . ARG A 1 92 ? -13.094 -10.172 -21.984 1 97.25 92 ARG A C 1
ATOM 734 O O . ARG A 1 92 ? -13.242 -9.172 -22.688 1 97.25 92 ARG A O 1
ATOM 741 N N . TYR A 1 93 ? -12 -10.859 -21.922 1 97.56 93 TYR A N 1
ATOM 742 C CA . TYR A 1 93 ? -10.68 -10.281 -22.156 1 97.56 93 TYR A CA 1
ATOM 743 C C . TYR A 1 93 ? -10.016 -10.922 -23.375 1 97.56 93 TYR A C 1
ATOM 745 O O . TYR A 1 93 ? -9.875 -12.141 -23.438 1 97.56 93 TYR A O 1
ATOM 753 N N . ASP A 1 94 ? -9.602 -10.094 -24.312 1 97.62 94 ASP A N 1
ATOM 754 C CA . ASP A 1 94 ? -8.812 -10.555 -25.453 1 97.62 94 ASP A CA 1
ATOM 755 C C . ASP A 1 94 ? -7.332 -10.648 -25.094 1 97.62 94 ASP A C 1
ATOM 757 O O . ASP A 1 94 ? -6.668 -9.625 -24.922 1 97.62 94 ASP A O 1
ATOM 761 N N . PHE A 1 95 ? -6.805 -11.883 -25.047 1 96.56 95 PHE A N 1
ATOM 762 C CA . PHE A 1 95 ? -5.422 -12.078 -24.625 1 96.56 95 PHE A CA 1
ATOM 763 C C . PHE A 1 95 ? -4.555 -12.492 -25.812 1 96.56 95 PHE A C 1
ATOM 765 O O . PHE A 1 95 ? -5.07 -12.945 -26.844 1 96.56 95 PHE A O 1
ATOM 772 N N . GLY A 1 96 ? -3.305 -12.242 -25.75 1 97.12 96 GLY A N 1
ATOM 773 C CA . GLY A 1 96 ? -2.217 -12.734 -26.578 1 97.12 96 GLY A CA 1
ATOM 774 C C . GLY A 1 96 ? -0.903 -12.859 -25.828 1 97.12 96 GLY A C 1
ATOM 775 O O . GLY A 1 96 ? -0.452 -11.914 -25.188 1 97.12 96 GLY A O 1
ATOM 776 N N . MET A 1 97 ? -0.349 -14.062 -25.891 1 97.06 97 MET A N 1
ATOM 777 C CA . MET A 1 97 ? 0.882 -14.258 -25.125 1 97.06 97 MET A CA 1
ATOM 778 C C . MET A 1 97 ? 1.852 -15.164 -25.875 1 97.06 97 MET A C 1
ATOM 780 O O . MET A 1 97 ? 1.434 -16.109 -26.547 1 97.06 97 MET A O 1
ATOM 784 N N . ASP A 1 98 ? 3.084 -14.797 -25.797 1 98.5 98 ASP A N 1
ATOM 785 C CA . ASP A 1 98 ? 4.16 -15.68 -26.25 1 98.5 98 ASP A CA 1
ATOM 786 C C . ASP A 1 98 ? 4.605 -16.625 -25.141 1 98.5 98 ASP A C 1
ATOM 788 O O . ASP A 1 98 ? 4.66 -16.219 -23.969 1 98.5 98 ASP A O 1
ATOM 792 N N . VAL A 1 99 ? 4.871 -17.844 -25.516 1 98.69 99 VAL A N 1
ATOM 793 C CA . VAL A 1 99 ? 5.273 -18.859 -24.547 1 98.69 99 VAL A CA 1
ATOM 794 C C . VAL A 1 99 ? 6.734 -19.234 -24.766 1 98.69 99 VAL A C 1
ATOM 796 O O . VAL A 1 99 ? 7.172 -19.391 -25.906 1 98.69 99 VAL A O 1
ATOM 799 N N . ASP A 1 100 ? 7.496 -19.234 -23.734 1 98.81 100 ASP A N 1
ATOM 800 C CA . ASP A 1 100 ? 8.836 -19.812 -23.781 1 98.81 100 ASP A CA 1
ATOM 801 C C . ASP A 1 100 ? 8.781 -21.344 -23.734 1 98.81 100 ASP A C 1
ATOM 803 O O . ASP A 1 100 ? 9.023 -21.938 -22.688 1 98.81 100 ASP A O 1
ATOM 807 N N . VAL A 1 101 ? 8.609 -21.938 -24.844 1 98.75 101 VAL A N 1
ATOM 808 C CA . VAL A 1 101 ? 8.375 -23.375 -24.969 1 98.75 101 VAL A CA 1
ATOM 809 C C . VAL A 1 101 ? 9.617 -24.141 -24.516 1 98.75 101 VAL A C 1
ATOM 811 O O . VAL A 1 101 ? 9.508 -25.203 -23.891 1 98.75 101 VAL A O 1
ATOM 814 N N . GLU A 1 102 ? 10.742 -23.594 -24.828 1 98.75 102 GLU A N 1
ATOM 815 C CA . GLU A 1 102 ? 11.984 -24.25 -24.422 1 98.75 102 GLU A CA 1
ATOM 816 C C . GLU A 1 102 ? 12.062 -24.406 -22.906 1 98.75 102 GLU A C 1
ATOM 818 O O . GLU A 1 102 ? 12.328 -25.484 -22.391 1 98.75 102 GLU A O 1
ATOM 823 N N . LEU A 1 103 ? 11.789 -23.359 -22.234 1 98.81 103 LEU A N 1
ATOM 824 C CA . LEU A 1 103 ? 11.82 -23.438 -20.781 1 98.81 103 LEU A CA 1
ATOM 825 C C . LEU A 1 103 ? 10.68 -24.297 -20.25 1 98.81 103 LEU A C 1
ATOM 827 O O . LEU A 1 103 ? 10.859 -25.031 -19.281 1 98.81 103 LEU A O 1
ATOM 831 N N . ALA A 1 104 ? 9.555 -24.203 -20.844 1 98.81 104 ALA A N 1
ATOM 832 C CA . ALA A 1 104 ? 8.438 -25.047 -20.438 1 98.81 104 ALA A CA 1
ATOM 833 C C . ALA A 1 104 ? 8.789 -26.531 -20.547 1 98.81 104 ALA A C 1
ATOM 835 O O . ALA A 1 104 ? 8.492 -27.312 -19.641 1 98.81 104 ALA A O 1
ATOM 836 N N . GLU A 1 105 ? 9.406 -26.844 -21.625 1 98.81 105 GLU A N 1
ATOM 837 C CA . GLU A 1 105 ? 9.828 -28.234 -21.828 1 98.81 105 GLU A CA 1
ATOM 838 C C . GLU A 1 105 ? 10.875 -28.656 -20.812 1 98.81 105 GLU A C 1
ATOM 840 O O . GLU A 1 105 ? 10.836 -29.781 -20.297 1 98.81 105 GLU A O 1
ATOM 845 N N . ALA A 1 106 ? 11.758 -27.766 -20.562 1 98.75 106 ALA A N 1
ATOM 846 C CA . ALA A 1 106 ? 12.773 -28.062 -19.547 1 98.75 106 ALA A CA 1
ATOM 847 C C . ALA A 1 106 ? 12.133 -28.297 -18.188 1 98.75 106 ALA A C 1
ATOM 849 O O . ALA A 1 106 ? 12.539 -29.203 -17.453 1 98.75 106 ALA A O 1
ATOM 850 N N . CYS A 1 107 ? 11.148 -27.5 -17.844 1 98.75 107 CYS A N 1
ATOM 851 C CA . CYS A 1 107 ? 10.43 -27.672 -16.578 1 98.75 107 CYS A CA 1
ATOM 852 C C . CYS A 1 107 ? 9.727 -29.016 -16.531 1 98.75 107 CYS A C 1
ATOM 854 O O . CYS A 1 107 ? 9.781 -29.719 -15.531 1 98.75 107 CYS A O 1
ATOM 856 N N . CYS A 1 108 ? 9.086 -29.312 -17.578 1 98.56 108 CYS A N 1
ATOM 857 C CA . CYS A 1 108 ? 8.375 -30.594 -17.688 1 98.56 108 CYS A CA 1
ATOM 858 C C . CYS A 1 108 ? 9.328 -31.766 -17.5 1 98.56 108 CYS A C 1
ATOM 860 O O . CYS A 1 108 ? 9.031 -32.688 -16.75 1 98.56 108 CYS A O 1
ATOM 862 N N . GLU A 1 109 ? 10.445 -31.719 -18.156 1 98.56 109 GLU A N 1
ATOM 863 C CA . GLU A 1 109 ? 11.438 -32.781 -18.078 1 98.56 109 GLU A CA 1
ATOM 864 C C . GLU A 1 109 ? 12.016 -32.906 -16.672 1 98.56 109 GLU A C 1
ATOM 866 O O . GLU A 1 109 ? 12.164 -34.031 -16.156 1 98.56 109 GLU A O 1
ATOM 871 N N . GLU A 1 110 ? 12.352 -31.781 -16.109 1 98.38 110 GLU A N 1
ATOM 872 C CA . GLU A 1 110 ? 12.914 -31.812 -14.758 1 98.38 110 GLU A CA 1
ATOM 873 C C . GLU A 1 110 ? 11.898 -32.312 -13.75 1 98.38 110 GLU A C 1
ATOM 875 O O . GLU A 1 110 ? 12.266 -33 -12.789 1 98.38 110 GLU A O 1
ATOM 880 N N . ALA A 1 111 ? 10.648 -31.969 -13.922 1 97.81 111 ALA A N 1
ATOM 881 C CA . ALA A 1 111 ? 9.594 -32.469 -13.047 1 97.81 111 ALA A CA 1
ATOM 882 C C . ALA A 1 111 ? 9.492 -34 -13.141 1 97.81 111 ALA A C 1
ATOM 884 O O . ALA A 1 111 ? 9.414 -34.688 -12.125 1 97.81 111 ALA A O 1
ATOM 885 N N . ALA A 1 112 ? 9.539 -34.438 -14.32 1 97.56 112 ALA A N 1
ATOM 886 C CA . ALA A 1 112 ? 9.492 -35.875 -14.539 1 97.56 112 ALA A CA 1
ATOM 887 C C . ALA A 1 112 ? 10.711 -36.562 -13.922 1 97.56 112 ALA A C 1
ATOM 889 O O . ALA A 1 112 ? 10.586 -37.656 -13.312 1 97.56 112 ALA A O 1
ATOM 890 N N . HIS A 1 113 ? 11.828 -36.031 -14.117 1 97.69 113 HIS A N 1
ATOM 891 C CA . HIS A 1 113 ? 13.07 -36.562 -13.57 1 97.69 113 HIS A CA 1
ATOM 892 C C . HIS A 1 113 ? 12.992 -36.688 -12.055 1 97.69 113 HIS A C 1
ATOM 894 O O . HIS A 1 113 ? 13.586 -37.594 -11.477 1 97.69 113 HIS A O 1
ATOM 900 N N . LEU A 1 114 ? 12.289 -35.781 -11.445 1 96.38 114 LEU A N 1
ATOM 901 C CA . LEU A 1 114 ? 12.18 -35.781 -9.992 1 96.38 114 LEU A CA 1
ATOM 902 C C . LEU A 1 114 ? 10.984 -36.594 -9.539 1 96.38 114 LEU A C 1
ATOM 904 O O . LEU A 1 114 ? 10.617 -36.594 -8.359 1 96.38 114 LEU A O 1
ATOM 908 N N . GLY A 1 115 ? 10.32 -37.25 -10.469 1 95.56 115 GLY A N 1
ATOM 909 C CA . GLY A 1 115 ? 9.32 -38.219 -10.109 1 95.56 115 GLY A CA 1
ATOM 910 C C . GLY A 1 115 ? 7.895 -37.719 -10.227 1 95.56 115 GLY A C 1
ATOM 911 O O . GLY A 1 115 ? 6.945 -38.406 -9.852 1 95.56 115 GLY A O 1
ATOM 912 N N . LEU A 1 116 ? 7.672 -36.562 -10.758 1 94.81 116 LEU A N 1
ATOM 913 C CA . LEU A 1 116 ? 6.328 -36.031 -10.938 1 94.81 116 LEU A CA 1
ATOM 914 C C . LEU A 1 116 ? 5.758 -36.438 -12.289 1 94.81 116 LEU A C 1
ATOM 916 O O . LEU A 1 116 ? 6.504 -36.594 -13.258 1 94.81 116 LEU A O 1
ATOM 920 N N . VAL A 1 117 ? 4.484 -36.625 -12.273 1 95.19 117 VAL A N 1
ATOM 921 C CA . VAL A 1 117 ? 3.803 -36.75 -13.555 1 95.19 117 VAL A CA 1
ATOM 922 C C . VAL A 1 117 ? 3.643 -35.344 -14.195 1 95.19 117 VAL A C 1
ATOM 924 O O . VAL A 1 117 ? 3.09 -34.438 -13.578 1 95.19 117 VAL A O 1
ATOM 927 N N . SER A 1 118 ? 4.176 -35.125 -15.336 1 96.44 118 SER A N 1
ATOM 928 C CA . SER A 1 118 ? 4.117 -33.844 -16.031 1 96.44 118 SER A CA 1
ATOM 929 C C . SER A 1 118 ? 3.838 -34.031 -17.516 1 96.44 118 SER A C 1
ATOM 931 O O . SER A 1 118 ? 4.188 -35.062 -18.094 1 96.44 118 SER A O 1
ATOM 933 N N . LYS A 1 119 ? 3.189 -33.094 -18.125 1 97.06 119 LYS A N 1
ATOM 934 C CA . LYS A 1 119 ? 2.826 -33.156 -19.531 1 97.06 119 LYS A CA 1
ATOM 935 C C . LYS A 1 119 ? 2.857 -31.781 -20.172 1 97.06 119 LYS A C 1
ATOM 937 O O . LYS A 1 119 ? 2.648 -30.781 -19.484 1 97.06 119 LYS A O 1
ATOM 942 N N . MET A 1 120 ? 3.133 -31.781 -21.469 1 97.94 120 MET A N 1
ATOM 943 C CA . MET A 1 120 ? 3.051 -30.547 -22.25 1 97.94 120 MET A CA 1
ATOM 944 C C . MET A 1 120 ? 1.66 -30.359 -22.844 1 97.94 120 MET A C 1
ATOM 946 O O . MET A 1 120 ? 1.085 -31.312 -23.375 1 97.94 120 MET A O 1
ATOM 950 N N . MET A 1 121 ? 1.074 -29.219 -22.688 1 97.19 121 MET A N 1
ATOM 951 C CA . MET A 1 121 ? -0.164 -28.859 -23.375 1 97.19 121 MET A CA 1
ATOM 952 C C . MET A 1 121 ? 0.13 -28.188 -24.703 1 97.19 121 MET A C 1
ATOM 954 O O . MET A 1 121 ? 0.468 -27 -24.75 1 97.19 121 MET A O 1
ATOM 958 N N . ARG A 1 122 ? -0.162 -28.875 -25.812 1 97.44 122 ARG A N 1
ATOM 959 C CA . ARG A 1 122 ? 0.271 -28.375 -27.109 1 97.44 122 ARG A CA 1
ATOM 960 C C . ARG A 1 122 ? -0.925 -28.078 -28.016 1 97.44 122 ARG A C 1
ATOM 962 O O . ARG A 1 122 ? -0.76 -27.797 -29.203 1 97.44 122 ARG A O 1
ATOM 969 N N . ASN A 1 123 ? -2.137 -28.125 -27.469 1 95.75 123 ASN A N 1
ATOM 970 C CA . ASN A 1 123 ? -3.32 -27.75 -28.234 1 95.75 123 ASN A CA 1
ATOM 971 C C . ASN A 1 123 ? -3.336 -26.25 -28.531 1 95.75 123 ASN A C 1
ATOM 973 O O . ASN A 1 123 ? -3.49 -25.438 -27.625 1 95.75 123 ASN A O 1
ATOM 977 N N . PRO A 1 124 ? -3.254 -25.875 -29.812 1 93.5 124 PRO A N 1
ATOM 978 C CA . PRO A 1 124 ? -3.199 -24.453 -30.156 1 93.5 124 PRO A CA 1
ATOM 979 C C . PRO A 1 124 ? -4.504 -23.719 -29.859 1 93.5 124 PRO A C 1
ATOM 981 O O . PRO A 1 124 ? -4.531 -22.484 -29.844 1 93.5 124 PRO A O 1
ATOM 984 N N . ARG A 1 125 ? -5.613 -24.453 -29.625 1 92.94 125 ARG A N 1
ATOM 985 C CA . ARG A 1 125 ? -6.902 -23.844 -29.312 1 92.94 125 ARG A CA 1
ATOM 986 C C . ARG A 1 125 ? -7.156 -23.812 -27.812 1 92.94 125 ARG A C 1
ATOM 988 O O . ARG A 1 125 ? -8.258 -23.469 -27.375 1 92.94 125 ARG A O 1
ATOM 995 N N . PHE A 1 126 ? -6.086 -24.156 -27.094 1 93.69 126 PHE A N 1
ATOM 996 C CA . PHE A 1 126 ? -6.207 -24.141 -25.641 1 93.69 126 PHE A CA 1
ATOM 997 C C . PHE A 1 126 ? -6.492 -22.734 -25.141 1 93.69 126 PHE A C 1
ATOM 999 O O . PHE A 1 126 ? -5.922 -21.75 -25.625 1 93.69 126 PHE A O 1
ATOM 1006 N N . ARG A 1 127 ? -7.434 -22.641 -24.188 1 91.25 127 ARG A N 1
ATOM 1007 C CA . ARG A 1 127 ? -7.75 -21.375 -23.547 1 91.25 127 ARG A CA 1
ATOM 1008 C C . ARG A 1 127 ? -7.195 -21.328 -22.125 1 91.25 127 ARG A C 1
ATOM 1010 O O . ARG A 1 127 ? -7.711 -22 -21.234 1 91.25 127 ARG A O 1
ATOM 1017 N N . PRO A 1 128 ? -6.188 -20.516 -21.953 1 93.75 128 PRO A N 1
ATOM 1018 C CA . PRO A 1 128 ? -5.668 -20.391 -20.594 1 93.75 128 PRO A CA 1
ATOM 1019 C C . PRO A 1 128 ? -6.723 -19.906 -19.594 1 93.75 128 PRO A C 1
ATOM 1021 O O . PRO A 1 128 ? -7.648 -19.188 -19.984 1 93.75 128 PRO A O 1
ATOM 1024 N N . ASP A 1 129 ? -6.582 -20.359 -18.391 1 91.44 129 ASP A N 1
ATOM 1025 C CA . ASP A 1 129 ? -7.527 -19.969 -17.344 1 91.44 129 ASP A CA 1
ATOM 1026 C C . ASP A 1 129 ? -7.426 -18.469 -17.047 1 91.44 129 ASP A C 1
ATOM 1028 O O . ASP A 1 129 ? -6.387 -17.859 -17.297 1 91.44 129 ASP A O 1
ATOM 1032 N N . TYR A 1 130 ? -8.516 -17.875 -16.422 1 93 130 TYR A N 1
ATOM 1033 C CA . TYR A 1 130 ? -8.578 -16.438 -16.172 1 93 130 TYR A CA 1
ATOM 1034 C C . TYR A 1 130 ? -7.543 -16.031 -15.133 1 93 130 TYR A C 1
ATOM 1036 O O . TYR A 1 130 ? -7.051 -14.898 -15.164 1 93 130 TYR A O 1
ATOM 1044 N N . GLY A 1 131 ? -7.191 -16.906 -14.188 1 93.81 131 GLY A N 1
ATOM 1045 C CA . GLY A 1 131 ? -6.18 -16.578 -13.195 1 93.81 131 GLY A CA 1
ATOM 1046 C C . GLY A 1 131 ? -4.824 -16.281 -13.805 1 93.81 131 GLY A C 1
ATOM 1047 O O . GLY A 1 131 ? -4.156 -15.32 -13.406 1 93.81 131 GLY A O 1
ATOM 1048 N N . THR A 1 132 ? -4.438 -17.109 -14.766 1 96 132 THR A N 1
ATOM 1049 C CA . THR A 1 132 ? -3.195 -16.891 -15.5 1 96 132 THR A CA 1
ATOM 1050 C C . THR A 1 132 ? -3.232 -15.57 -16.25 1 96 132 THR A C 1
ATOM 1052 O O . THR A 1 132 ? -2.307 -14.758 -16.141 1 96 132 THR A O 1
ATOM 1055 N N . ILE A 1 133 ? -4.305 -15.344 -16.938 1 96.94 133 ILE A N 1
ATOM 1056 C CA . ILE A 1 133 ? -4.434 -14.156 -17.781 1 96.94 133 ILE A CA 1
ATOM 1057 C C . ILE A 1 133 ? -4.457 -12.906 -16.906 1 96.94 133 ILE A C 1
ATOM 1059 O O . ILE A 1 133 ? -3.748 -11.93 -17.188 1 96.94 133 ILE A O 1
ATOM 1063 N N . THR A 1 134 ? -5.25 -12.938 -15.852 1 97.12 134 THR A N 1
ATOM 1064 C CA . THR A 1 134 ? -5.379 -11.789 -14.969 1 97.12 134 THR A CA 1
ATOM 1065 C C . THR A 1 134 ? -4.039 -11.438 -14.328 1 97.12 134 THR A C 1
ATOM 1067 O O . THR A 1 134 ? -3.619 -10.281 -14.344 1 97.12 134 THR A O 1
ATOM 1070 N N . THR A 1 135 ? -3.348 -12.445 -13.828 1 98.12 135 THR A N 1
ATOM 1071 C CA . THR A 1 135 ? -2.062 -12.219 -13.18 1 98.12 135 THR A CA 1
ATOM 1072 C C . THR A 1 135 ? -1.056 -11.625 -14.156 1 98.12 135 THR A C 1
ATOM 1074 O O . THR A 1 135 ? -0.383 -10.641 -13.852 1 98.12 135 THR A O 1
ATOM 1077 N N . LEU A 1 136 ? -0.982 -12.156 -15.312 1 98.56 136 LEU A N 1
ATOM 1078 C CA . LEU A 1 136 ? -0.015 -11.703 -16.297 1 98.56 136 LEU A CA 1
ATOM 1079 C C . LEU A 1 136 ? -0.346 -10.297 -16.781 1 98.56 136 LEU A C 1
ATOM 1081 O O . LEU A 1 136 ? 0.551 -9.469 -16.953 1 98.56 136 LEU A O 1
ATOM 1085 N N . HIS A 1 137 ? -1.604 -10.023 -16.984 1 98.44 137 HIS A N 1
ATOM 1086 C CA . HIS A 1 137 ? -1.996 -8.664 -17.359 1 98.44 137 HIS A CA 1
ATOM 1087 C C . HIS A 1 137 ? -1.623 -7.668 -16.266 1 98.44 137 HIS A C 1
ATOM 1089 O O . HIS A 1 137 ? -1.097 -6.594 -16.547 1 98.44 137 HIS A O 1
ATOM 1095 N N . MET A 1 138 ? -1.952 -8.055 -15.008 1 98.56 138 MET A N 1
ATOM 1096 C CA . MET A 1 138 ? -1.725 -7.117 -13.906 1 98.56 138 MET A CA 1
ATOM 1097 C C . MET A 1 138 ? -0.235 -6.848 -13.727 1 98.56 138 MET A C 1
ATOM 1099 O O . MET A 1 138 ? 0.157 -5.746 -13.328 1 98.56 138 MET A O 1
ATOM 1103 N N . ILE A 1 139 ? 0.598 -7.797 -14.055 1 98.69 139 ILE A N 1
ATOM 1104 C CA . ILE A 1 139 ? 2.039 -7.691 -13.852 1 98.69 139 ILE A CA 1
ATOM 1105 C C . ILE A 1 139 ? 2.68 -7.008 -15.055 1 98.69 139 ILE A C 1
ATOM 1107 O O . ILE A 1 139 ? 3.604 -6.203 -14.906 1 98.69 139 ILE A O 1
ATOM 1111 N N . ARG A 1 140 ? 2.211 -7.348 -16.203 1 98.5 140 ARG A N 1
ATOM 1112 C CA . ARG A 1 140 ? 2.838 -6.863 -17.438 1 98.5 140 ARG A CA 1
ATOM 1113 C C . ARG A 1 140 ? 1.818 -6.746 -18.562 1 98.5 140 ARG A C 1
ATOM 1115 O O . ARG A 1 140 ? 1.792 -7.578 -19.469 1 98.5 140 ARG A O 1
ATOM 1122 N N . PRO A 1 141 ? 1.104 -5.648 -18.562 1 97.56 141 PRO A N 1
ATOM 1123 C CA . PRO A 1 141 ? 0.019 -5.488 -19.531 1 97.56 141 PRO A CA 1
ATOM 1124 C C . PRO A 1 141 ? 0.528 -5.301 -20.969 1 97.56 141 PRO A C 1
ATOM 1126 O O . PRO A 1 141 ? -0.252 -5.375 -21.922 1 97.56 141 PRO A O 1
ATOM 1129 N N . GLN A 1 142 ? 1.826 -5.09 -21.125 1 96.88 142 GLN A N 1
ATOM 1130 C CA . GLN A 1 142 ? 2.404 -4.93 -22.453 1 96.88 142 GLN A CA 1
ATOM 1131 C C . GLN A 1 142 ? 2.479 -6.266 -23.188 1 96.88 142 GLN A C 1
ATOM 1133 O O . GLN A 1 142 ? 2.633 -6.301 -24.406 1 96.88 142 GLN A O 1
ATOM 1138 N N . TRP A 1 143 ? 2.443 -7.305 -22.438 1 97.62 143 TRP A N 1
ATOM 1139 C CA . TRP A 1 143 ? 2.482 -8.664 -22.984 1 97.62 143 TRP A CA 1
ATOM 1140 C C . TRP A 1 143 ? 3.715 -8.867 -23.859 1 97.62 143 TRP A C 1
ATOM 1142 O O . TRP A 1 143 ? 3.645 -9.531 -24.891 1 97.62 143 TRP A O 1
ATOM 1152 N N . ASP A 1 144 ? 4.84 -8.242 -23.516 1 98.25 144 ASP A N 1
ATOM 1153 C CA . ASP A 1 144 ? 6.047 -8.258 -24.328 1 98.25 144 ASP A CA 1
ATOM 1154 C C . ASP A 1 144 ? 7.109 -9.18 -23.734 1 98.25 144 ASP A C 1
ATOM 1156 O O . ASP A 1 144 ? 8.258 -9.188 -24.188 1 98.25 144 ASP A O 1
ATOM 1160 N N . ILE A 1 145 ? 6.789 -9.867 -22.672 1 98.75 145 ILE A N 1
ATOM 1161 C CA . ILE A 1 145 ? 7.68 -10.844 -22.062 1 98.75 145 ILE A CA 1
ATOM 1162 C C . ILE A 1 145 ? 7.082 -12.242 -22.188 1 98.75 145 ILE A C 1
ATOM 1164 O O . ILE A 1 145 ? 5.93 -12.461 -21.812 1 98.75 145 ILE A O 1
ATOM 1168 N N . PRO A 1 146 ? 7.848 -13.188 -22.734 1 98.81 146 PRO A N 1
ATOM 1169 C CA . PRO A 1 146 ? 7.34 -14.562 -22.828 1 98.81 146 PRO A CA 1
ATOM 1170 C C . PRO A 1 146 ? 6.965 -15.141 -21.469 1 98.81 146 PRO A C 1
ATOM 1172 O O . PRO A 1 146 ? 7.52 -14.734 -20.438 1 98.81 146 PRO A O 1
ATOM 1175 N N . VAL A 1 147 ? 6.043 -16.203 -21.562 1 98.81 147 VAL A N 1
ATOM 1176 C CA . VAL A 1 147 ? 5.562 -16.75 -20.297 1 98.81 147 VAL A CA 1
ATOM 1177 C C . VAL A 1 147 ? 5.738 -18.266 -20.297 1 98.81 147 VAL A C 1
ATOM 1179 O O . VAL A 1 147 ? 5.898 -18.875 -21.359 1 98.81 147 VAL A O 1
ATOM 1182 N N . VAL A 1 148 ? 5.836 -18.828 -19.109 1 98.81 148 VAL A N 1
ATOM 1183 C CA . VAL A 1 148 ? 5.613 -20.25 -18.859 1 98.81 148 VAL A CA 1
ATOM 1184 C C . VAL A 1 148 ? 4.406 -20.422 -17.938 1 98.81 148 VAL A C 1
ATOM 1186 O O . VAL A 1 148 ? 4.398 -19.922 -16.812 1 98.81 148 VAL A O 1
ATOM 1189 N N . GLY A 1 149 ? 3.4 -21.062 -18.484 1 98 149 GLY A N 1
ATOM 1190 C CA . GLY A 1 149 ? 2.225 -21.359 -17.688 1 98 149 GLY A CA 1
ATOM 1191 C C . GLY A 1 149 ? 2.23 -22.766 -17.125 1 98 149 GLY A C 1
ATOM 1192 O O . GLY A 1 149 ? 2.562 -23.719 -17.828 1 98 149 GLY A O 1
ATOM 1193 N N . ILE A 1 150 ? 1.898 -22.828 -15.828 1 97.12 150 ILE A N 1
ATOM 1194 C CA . ILE A 1 150 ? 1.92 -24.109 -15.117 1 97.12 150 ILE A CA 1
ATOM 1195 C C . ILE A 1 150 ? 0.545 -24.391 -14.516 1 97.12 150 ILE A C 1
ATOM 1197 O O . ILE A 1 150 ? -0.06 -23.516 -13.898 1 97.12 150 ILE A O 1
ATOM 1201 N N . SER A 1 151 ? 0.094 -25.578 -14.648 1 93.94 151 SER A N 1
ATOM 1202 C CA . SER A 1 151 ? -1.22 -25.953 -14.141 1 93.94 151 SER A CA 1
ATOM 1203 C C . SER A 1 151 ? -1.153 -26.312 -12.656 1 93.94 151 SER A C 1
ATOM 1205 O O . SER A 1 151 ? -0.065 -26.453 -12.102 1 93.94 151 SER A O 1
ATOM 1207 N N . ALA A 1 152 ? -2.291 -26.344 -12.062 1 87.56 152 ALA A N 1
ATOM 1208 C CA . ALA A 1 152 ? -2.439 -26.797 -10.68 1 87.56 152 ALA A CA 1
ATOM 1209 C C . ALA A 1 152 ? -3.004 -28.219 -10.625 1 87.56 152 ALA A C 1
ATOM 1211 O O . ALA A 1 152 ? -4.156 -28.453 -11 1 87.56 152 ALA A O 1
ATOM 1212 N N . ASN A 1 153 ? -2.1 -29.078 -10.219 1 79.75 153 ASN A N 1
ATOM 1213 C CA . ASN A 1 153 ? -2.555 -30.453 -10.047 1 79.75 153 ASN A CA 1
ATOM 1214 C C . ASN A 1 153 ? -3.389 -30.609 -8.781 1 79.75 153 ASN A C 1
ATOM 1216 O O . ASN A 1 153 ? -2.855 -30.578 -7.668 1 79.75 153 ASN A O 1
ATOM 1220 N N . ASN A 1 154 ? -4.625 -30.234 -8.781 1 63.97 154 ASN A N 1
ATOM 1221 C CA . ASN A 1 154 ? -5.488 -30.344 -7.609 1 63.97 154 ASN A CA 1
ATOM 1222 C C . ASN A 1 154 ? -6.371 -31.594 -7.68 1 63.97 154 ASN A C 1
ATOM 1224 O O . ASN A 1 154 ? -7.551 -31.5 -8.023 1 63.97 154 ASN A O 1
ATOM 1228 N N . THR A 1 155 ? -5.727 -32.656 -7.785 1 52.38 155 THR A N 1
ATOM 1229 C CA . THR A 1 155 ? -6.641 -33.812 -7.746 1 52.38 155 THR A CA 1
ATOM 1230 C C . THR A 1 155 ? -7.32 -33.906 -6.383 1 52.38 155 THR A C 1
ATOM 1232 O O . THR A 1 155 ? -6.652 -34.062 -5.359 1 52.38 155 THR A O 1
ATOM 1235 N N . PRO A 1 156 ? -8.484 -33.312 -6.176 1 48.41 156 PRO A N 1
ATOM 1236 C CA . PRO A 1 156 ? -9.156 -33.5 -4.891 1 48.41 156 PRO A CA 1
ATOM 1237 C C . PRO A 1 156 ? -8.922 -34.906 -4.309 1 48.41 156 PRO A C 1
ATOM 1239 O O . PRO A 1 156 ? -8.977 -35.094 -3.09 1 48.41 156 PRO A O 1
ATOM 1242 N N . TYR A 1 157 ? -9.008 -35.906 -5.184 1 44.53 157 TYR A N 1
ATOM 1243 C CA . TYR A 1 157 ? -9.047 -37.312 -4.727 1 44.53 157 TYR A CA 1
ATOM 1244 C C . TYR A 1 157 ? -7.734 -37.719 -4.07 1 44.53 157 TYR A C 1
ATOM 1246 O O . TYR A 1 157 ? -7.664 -38.719 -3.373 1 44.53 157 TYR A O 1
ATOM 1254 N N . TYR A 1 158 ? -6.652 -36.938 -4.305 1 46.38 158 TYR A N 1
ATOM 1255 C CA . TYR A 1 158 ? -5.496 -37.75 -3.943 1 46.38 158 TYR A CA 1
ATOM 1256 C C . TYR A 1 158 ? -4.59 -37 -2.971 1 46.38 158 TYR A C 1
ATOM 1258 O O . TYR A 1 158 ? -3.842 -37.625 -2.209 1 46.38 158 TYR A O 1
ATOM 1266 N N . LEU A 1 159 ? -4.637 -35.625 -2.926 1 57 159 LEU A N 1
ATOM 1267 C CA . LEU A 1 159 ? -3.537 -35.188 -2.072 1 57 159 LEU A CA 1
ATOM 1268 C C . LEU A 1 159 ? -4.051 -34.344 -0.908 1 57 159 LEU A C 1
ATOM 1270 O O . LEU A 1 159 ? -4.863 -33.438 -1.103 1 57 159 LEU A O 1
ATOM 1274 N N . ASN A 1 160 ? -3.961 -35 0.354 1 69.44 160 ASN A N 1
ATOM 1275 C CA . ASN A 1 160 ? -4.18 -34.094 1.496 1 69.44 160 ASN A CA 1
ATOM 1276 C C . ASN A 1 160 ? -3.283 -32.875 1.434 1 69.44 160 ASN A C 1
ATOM 1278 O O . ASN A 1 160 ? -2.41 -32.781 0.568 1 69.44 160 ASN A O 1
ATOM 1282 N N . THR A 1 161 ? -3.617 -31.875 2.094 1 75.06 161 THR A N 1
ATOM 1283 C CA . THR A 1 161 ? -2.941 -30.594 2.055 1 75.06 161 THR A CA 1
ATOM 1284 C C . THR A 1 161 ? -1.429 -30.766 2.145 1 75.06 161 THR A C 1
ATOM 1286 O O . THR A 1 161 ? -0.68 -30.172 1.37 1 75.06 161 THR A O 1
ATOM 1289 N N . LYS A 1 162 ? -1.027 -31.672 2.975 1 77.25 162 LYS A N 1
ATOM 1290 C CA . LYS A 1 162 ? 0.404 -31.875 3.176 1 77.25 162 LYS A CA 1
ATOM 1291 C C . LYS A 1 162 ? 1.047 -32.5 1.942 1 77.25 162 LYS A C 1
ATOM 1293 O O . LYS A 1 162 ? 2.125 -32.094 1.516 1 77.25 162 LYS A O 1
ATOM 1298 N N . GLU A 1 163 ? 0.442 -33.5 1.419 1 77.25 163 GLU A N 1
ATOM 1299 C CA . GLU A 1 163 ? 0.952 -34.156 0.221 1 77.25 163 GLU A CA 1
ATOM 1300 C C . GLU A 1 163 ? 0.965 -33.219 -0.971 1 77.25 163 GLU A C 1
ATOM 1302 O O . GLU A 1 163 ? 1.895 -33.25 -1.781 1 77.25 163 GLU A O 1
ATOM 1307 N N . GLY A 1 164 ? -0.035 -32.469 -1.018 1 80.38 164 GLY A N 1
ATOM 1308 C CA . GLY A 1 164 ? -0.1 -31.484 -2.078 1 80.38 164 GLY A CA 1
ATOM 1309 C C . GLY A 1 164 ? 1.026 -30.469 -2.016 1 80.38 164 GLY A C 1
ATOM 1310 O O . GLY A 1 164 ? 1.648 -30.156 -3.035 1 80.38 164 GLY A O 1
ATOM 1311 N N . LEU A 1 165 ? 1.313 -30.062 -0.857 1 83.06 165 LEU A N 1
ATOM 1312 C CA . LEU A 1 165 ? 2.385 -29.094 -0.679 1 83.06 165 LEU A CA 1
ATOM 1313 C C . LEU A 1 165 ? 3.744 -29.719 -0.963 1 83.06 165 LEU A C 1
ATOM 1315 O O . LEU A 1 165 ? 4.648 -29.047 -1.47 1 83.06 165 LEU A O 1
ATOM 1319 N N . GLY A 1 166 ? 3.836 -30.969 -0.626 1 87.75 166 GLY A N 1
ATOM 1320 C CA . GLY A 1 166 ? 5.059 -31.688 -0.965 1 87.75 166 GLY A CA 1
ATOM 1321 C C . GLY A 1 166 ? 5.312 -31.75 -2.459 1 87.75 166 GLY A C 1
ATOM 1322 O O . GLY A 1 166 ? 6.449 -31.594 -2.908 1 87.75 166 GLY A O 1
ATOM 1323 N N . GLU A 1 167 ? 4.301 -32.031 -3.164 1 90.06 167 GLU A N 1
ATOM 1324 C CA . GLU A 1 167 ? 4.41 -32.062 -4.617 1 90.06 167 GLU A CA 1
ATOM 1325 C C . GLU A 1 167 ? 4.824 -30.719 -5.184 1 90.06 167 GLU A C 1
ATOM 1327 O O . GLU A 1 167 ? 5.621 -30.641 -6.121 1 90.06 167 GLU A O 1
ATOM 1332 N N . MET A 1 168 ? 4.293 -29.734 -4.609 1 93.12 168 MET A N 1
ATOM 1333 C CA . MET A 1 168 ? 4.598 -28.375 -5.082 1 93.12 168 MET A CA 1
ATOM 1334 C C . MET A 1 168 ? 6.035 -28 -4.742 1 93.12 168 MET A C 1
ATOM 1336 O O . MET A 1 168 ? 6.676 -27.25 -5.484 1 93.12 168 MET A O 1
ATOM 1340 N N . ASP A 1 169 ? 6.473 -28.469 -3.641 1 94.56 169 ASP A N 1
ATOM 1341 C CA . ASP A 1 169 ? 7.883 -28.312 -3.305 1 94.56 169 ASP A CA 1
ATOM 1342 C C . ASP A 1 169 ? 8.773 -28.906 -4.387 1 94.56 169 ASP A C 1
ATOM 1344 O O . ASP A 1 169 ? 9.727 -28.266 -4.844 1 94.56 169 ASP A O 1
ATOM 1348 N N . VAL A 1 170 ? 8.469 -30.141 -4.785 1 96.06 170 VAL A N 1
ATOM 1349 C CA . VAL A 1 170 ? 9.242 -30.844 -5.809 1 96.06 170 VAL A CA 1
ATOM 1350 C C . VAL A 1 170 ? 9.133 -30.094 -7.137 1 96.06 170 VAL A C 1
ATOM 1352 O O . VAL A 1 170 ? 10.125 -29.922 -7.848 1 96.06 170 VAL A O 1
ATOM 1355 N N . LEU A 1 171 ? 7.922 -29.641 -7.453 1 96.69 171 LEU A N 1
ATOM 1356 C CA . LEU A 1 171 ? 7.719 -28.875 -8.688 1 96.69 171 LEU A CA 1
ATOM 1357 C C . LEU A 1 171 ? 8.562 -27.609 -8.688 1 96.69 171 LEU A C 1
ATOM 1359 O O . LEU A 1 171 ? 9.102 -27.219 -9.719 1 96.69 171 LEU A O 1
ATOM 1363 N N . GLY A 1 172 ? 8.633 -26.969 -7.547 1 97.81 172 GLY A N 1
ATOM 1364 C CA . GLY A 1 172 ? 9.469 -25.781 -7.422 1 97.81 172 GLY A CA 1
ATOM 1365 C C . GLY A 1 172 ? 10.938 -26.062 -7.66 1 97.81 172 GLY A C 1
ATOM 1366 O O . GLY A 1 172 ? 11.609 -25.312 -8.375 1 97.81 172 GLY A O 1
ATOM 1367 N N . ARG A 1 173 ? 11.43 -27.109 -7.117 1 97.69 173 ARG A N 1
ATOM 1368 C CA . ARG A 1 173 ? 12.82 -27.5 -7.312 1 97.69 173 ARG A CA 1
ATOM 1369 C C . ARG A 1 173 ? 13.094 -27.828 -8.773 1 97.69 173 ARG A C 1
ATOM 1371 O O . ARG A 1 173 ? 14.156 -27.5 -9.305 1 97.69 173 ARG A O 1
ATOM 1378 N N . ALA A 1 174 ? 12.148 -28.5 -9.344 1 98.12 174 ALA A N 1
ATOM 1379 C CA . ALA A 1 174 ? 12.273 -28.812 -10.766 1 98.12 174 ALA A CA 1
ATOM 1380 C C . ALA A 1 174 ? 12.336 -27.531 -11.602 1 98.12 174 ALA A C 1
ATOM 1382 O O . ALA A 1 174 ? 13.133 -27.438 -12.531 1 98.12 174 ALA A O 1
ATOM 1383 N N . THR A 1 175 ? 11.477 -26.578 -11.266 1 98.62 175 THR A N 1
ATOM 1384 C CA . THR A 1 175 ? 11.438 -25.297 -11.961 1 98.62 175 THR A CA 1
ATOM 1385 C C . THR A 1 175 ? 12.766 -24.562 -11.828 1 98.62 175 THR A C 1
ATOM 1387 O O . THR A 1 175 ? 13.281 -24 -12.797 1 98.62 175 THR A O 1
ATOM 1390 N N . ARG A 1 176 ? 13.289 -24.609 -10.641 1 98.56 176 ARG A N 1
ATOM 1391 C CA . ARG A 1 176 ? 14.578 -24 -10.359 1 98.56 176 ARG A CA 1
ATOM 1392 C C . ARG A 1 176 ? 15.664 -24.562 -11.266 1 98.56 176 ARG A C 1
ATOM 1394 O O . ARG A 1 176 ? 16.438 -23.812 -11.875 1 98.56 176 ARG A O 1
ATOM 1401 N N . GLU A 1 177 ? 15.789 -25.859 -11.352 1 98.12 177 GLU A N 1
ATOM 1402 C CA . GLU A 1 177 ? 16.797 -26.531 -12.156 1 98.12 177 GLU A CA 1
ATOM 1403 C C . GLU A 1 177 ? 16.625 -26.219 -13.641 1 98.12 177 GLU A C 1
ATOM 1405 O O . GLU A 1 177 ? 17.594 -26.016 -14.367 1 98.12 177 GLU A O 1
ATOM 1410 N N . ALA A 1 178 ? 15.352 -26.203 -14.047 1 98.62 178 ALA A N 1
ATOM 1411 C CA . ALA A 1 178 ? 15.07 -25.875 -15.445 1 98.62 178 ALA A CA 1
ATOM 1412 C C . ALA A 1 178 ? 15.547 -24.469 -15.789 1 98.62 178 ALA A C 1
ATOM 1414 O O . ALA A 1 178 ? 16.156 -24.25 -16.844 1 98.62 178 ALA A O 1
ATOM 1415 N N . ILE A 1 179 ? 15.281 -23.5 -14.938 1 98.69 179 ILE A N 1
ATOM 1416 C CA . ILE A 1 179 ? 15.711 -22.125 -15.148 1 98.69 179 ILE A CA 1
ATOM 1417 C C . ILE A 1 179 ? 17.234 -22.062 -15.211 1 98.69 179 ILE A C 1
ATOM 1419 O O . ILE A 1 179 ? 17.797 -21.453 -16.109 1 98.69 179 ILE A O 1
ATOM 1423 N N . ARG A 1 180 ? 17.875 -22.703 -14.289 1 98.25 180 ARG A N 1
ATOM 1424 C CA . ARG A 1 180 ? 19.328 -22.719 -14.258 1 98.25 180 ARG A CA 1
ATOM 1425 C C . ARG A 1 180 ? 19.906 -23.234 -15.57 1 98.25 180 ARG A C 1
ATOM 1427 O O . ARG A 1 180 ? 20.766 -22.578 -16.172 1 98.25 180 ARG A O 1
ATOM 1434 N N . LYS A 1 181 ? 19.422 -24.312 -16.047 1 97.5 181 LYS A N 1
ATOM 1435 C CA . LYS A 1 181 ? 19.984 -25.016 -17.203 1 97.5 181 LYS A CA 1
ATOM 1436 C C . LYS A 1 181 ? 19.719 -24.25 -18.484 1 97.5 181 LYS A C 1
ATOM 1438 O O . LYS A 1 181 ? 20.516 -24.297 -19.422 1 97.5 181 LYS A O 1
ATOM 1443 N N . THR A 1 182 ? 18.594 -23.516 -18.516 1 98.06 182 THR A N 1
ATOM 1444 C CA . THR A 1 182 ? 18.219 -22.844 -19.766 1 98.06 182 THR A CA 1
ATOM 1445 C C . THR A 1 182 ? 18.828 -21.453 -19.828 1 98.06 182 THR A C 1
ATOM 1447 O O . THR A 1 182 ? 18.766 -20.781 -20.859 1 98.06 182 THR A O 1
ATOM 1450 N N . GLY A 1 183 ? 19.344 -20.953 -18.734 1 98.06 183 GLY A N 1
ATOM 1451 C CA . GLY A 1 183 ? 20.047 -19.672 -18.734 1 98.06 183 GLY A CA 1
ATOM 1452 C C . GLY A 1 183 ? 19.109 -18.484 -18.641 1 98.06 183 GLY A C 1
ATOM 1453 O O . GLY A 1 183 ? 19.531 -17.344 -18.828 1 98.06 183 GLY A O 1
ATOM 1454 N N . ARG A 1 184 ? 17.844 -18.703 -18.359 1 98.38 184 ARG A N 1
ATOM 1455 C CA . ARG A 1 184 ? 16.844 -17.641 -18.359 1 98.38 184 ARG A CA 1
ATOM 1456 C C . ARG A 1 184 ? 16.984 -16.766 -17.109 1 98.38 184 ARG A C 1
ATOM 1458 O O . ARG A 1 184 ? 17.375 -17.25 -16.047 1 98.38 184 ARG A O 1
ATOM 1465 N N . ARG A 1 185 ? 16.719 -15.508 -17.25 1 98.81 185 ARG A N 1
ATOM 1466 C CA . ARG A 1 185 ? 16.422 -14.602 -16.141 1 98.81 185 ARG A CA 1
ATOM 1467 C C . ARG A 1 185 ? 14.938 -14.562 -15.844 1 98.81 185 ARG A C 1
ATOM 1469 O O . ARG A 1 185 ? 14.172 -13.922 -16.562 1 98.81 185 ARG A O 1
ATOM 1476 N N . ALA A 1 186 ? 14.586 -15.172 -14.719 1 98.94 186 ALA A N 1
ATOM 1477 C CA . ALA A 1 186 ? 13.172 -15.508 -14.555 1 98.94 186 ALA A CA 1
ATOM 1478 C C . ALA A 1 186 ? 12.562 -14.742 -13.383 1 98.94 186 ALA A C 1
ATOM 1480 O O . ALA A 1 186 ? 13.242 -14.453 -12.398 1 98.94 186 ALA A O 1
ATOM 1481 N N . VAL A 1 187 ? 11.289 -14.406 -13.523 1 98.94 187 VAL A N 1
ATOM 1482 C CA . VAL A 1 187 ? 10.438 -13.961 -12.422 1 98.94 187 VAL A CA 1
ATOM 1483 C C . VAL A 1 187 ? 9.305 -14.969 -12.219 1 98.94 187 VAL A C 1
ATOM 1485 O O . VAL A 1 187 ? 8.703 -15.445 -13.188 1 98.94 187 VAL A O 1
ATOM 1488 N N . LEU A 1 188 ? 9.078 -15.336 -10.977 1 98.94 188 LEU A N 1
ATOM 1489 C CA . LEU A 1 188 ? 8.039 -16.297 -10.625 1 98.94 188 LEU A CA 1
ATOM 1490 C C . LEU A 1 188 ? 6.812 -15.594 -10.062 1 98.94 188 LEU A C 1
ATOM 1492 O O . LEU A 1 188 ? 6.934 -14.711 -9.211 1 98.94 188 LEU A O 1
ATOM 1496 N N . LEU A 1 189 ? 5.645 -15.984 -10.555 1 98.81 189 LEU A N 1
ATOM 1497 C CA . LEU A 1 189 ? 4.379 -15.406 -10.117 1 98.81 189 LEU A CA 1
ATOM 1498 C C . LEU A 1 189 ? 3.482 -16.453 -9.484 1 98.81 189 LEU A C 1
ATOM 1500 O O . LEU A 1 189 ? 3.02 -17.375 -10.164 1 98.81 189 LEU A O 1
ATOM 1504 N N . ALA A 1 190 ? 3.299 -16.375 -8.188 1 97.81 190 ALA A N 1
ATOM 1505 C CA . ALA A 1 190 ? 2.275 -17.172 -7.508 1 97.81 190 ALA A CA 1
ATOM 1506 C C . ALA A 1 190 ? 0.911 -16.484 -7.598 1 97.81 190 ALA A C 1
ATOM 1508 O O . ALA A 1 190 ? 0.622 -15.562 -6.84 1 97.81 190 ALA A O 1
ATOM 1509 N N . SER A 1 191 ? 0.086 -16.984 -8.484 1 96.06 191 SER A N 1
ATOM 1510 C CA . SER A 1 191 ? -1.24 -16.422 -8.711 1 96.06 191 SER A CA 1
ATOM 1511 C C . SER A 1 191 ? -2.225 -16.875 -7.637 1 96.06 191 SER A C 1
ATOM 1513 O O . SER A 1 191 ? -3.062 -17.75 -7.883 1 96.06 191 SER A O 1
ATOM 1515 N N . ASN A 1 192 ? -2.098 -16.25 -6.457 1 91.44 192 ASN A N 1
ATOM 1516 C CA . ASN A 1 192 ? -2.932 -16.672 -5.34 1 91.44 192 ASN A CA 1
ATOM 1517 C C . ASN A 1 192 ? -3.469 -15.484 -4.555 1 91.44 192 ASN A C 1
ATOM 1519 O O . ASN A 1 192 ? -2.797 -14.453 -4.438 1 91.44 192 ASN A O 1
ATOM 1523 N N . THR A 1 193 ? -4.672 -15.719 -4.121 1 91.25 193 THR A N 1
ATOM 1524 C CA . THR A 1 193 ? -5.219 -14.859 -3.076 1 91.25 193 THR A CA 1
ATOM 1525 C C . THR A 1 193 ? -4.906 -15.43 -1.694 1 91.25 193 THR A C 1
ATOM 1527 O O . THR A 1 193 ? -4.281 -16.484 -1.578 1 91.25 193 THR A O 1
ATOM 1530 N N . LEU A 1 194 ? -5.207 -14.68 -0.661 1 94.06 194 LEU A N 1
ATOM 1531 C CA . LEU A 1 194 ? -5.027 -15.141 0.712 1 94.06 194 LEU A CA 1
ATOM 1532 C C . LEU A 1 194 ? -6.32 -15.727 1.262 1 94.06 194 LEU A C 1
ATOM 1534 O O . LEU A 1 194 ? -6.836 -16.719 0.726 1 94.06 194 LEU A O 1
ATOM 1538 N N . SER A 1 195 ? -6.902 -15.141 2.24 1 87.5 195 SER A N 1
ATOM 1539 C CA . SER A 1 195 ? -8.18 -15.648 2.725 1 87.5 195 SER A CA 1
ATOM 1540 C C . SER A 1 195 ? -9.25 -15.57 1.643 1 87.5 195 SER A C 1
ATOM 1542 O O . SER A 1 195 ? -9.344 -14.578 0.919 1 87.5 195 SER A O 1
ATOM 1544 N N . HIS A 1 196 ? -10.102 -16.609 1.569 1 85.25 196 HIS A N 1
ATOM 1545 C CA . HIS A 1 196 ? -10.922 -16.734 0.371 1 85.25 196 HIS A CA 1
ATOM 1546 C C . HIS A 1 196 ? -12.391 -16.938 0.729 1 85.25 196 HIS A C 1
ATOM 1548 O O . HIS A 1 196 ? -13.086 -17.719 0.073 1 85.25 196 HIS A O 1
ATOM 1554 N N . TRP A 1 197 ? -12.734 -16.25 1.72 1 81 197 TRP A N 1
ATOM 1555 C CA . TRP A 1 197 ? -14.164 -16.141 1.986 1 81 197 TRP A CA 1
ATOM 1556 C C . TRP A 1 197 ? -14.789 -15.016 1.17 1 81 197 TRP A C 1
ATOM 1558 O O . TRP A 1 197 ? -14.266 -13.898 1.153 1 81 197 TRP A O 1
ATOM 1568 N N . HIS A 1 198 ? -15.828 -15.289 0.447 1 79.25 198 HIS A N 1
ATOM 1569 C CA . HIS A 1 198 ? -16.375 -14.258 -0.424 1 79.25 198 HIS A CA 1
ATOM 1570 C C . HIS A 1 198 ? -17.859 -14.039 -0.159 1 79.25 198 HIS A C 1
ATOM 1572 O O . HIS A 1 198 ? -18.531 -14.914 0.397 1 79.25 198 HIS A O 1
ATOM 1578 N N . PHE A 1 199 ? -18.234 -12.828 -0.566 1 81.31 199 PHE A N 1
ATOM 1579 C CA . PHE A 1 199 ? -19.656 -12.5 -0.485 1 81.31 199 PHE A CA 1
ATOM 1580 C C . PHE A 1 199 ? -20.484 -13.445 -1.352 1 81.31 199 PHE A C 1
ATOM 1582 O O . PHE A 1 199 ? -19.984 -13.984 -2.342 1 81.31 199 PHE A O 1
ATOM 1589 N N . HIS A 1 200 ? -21.656 -13.555 -1.002 1 79.94 200 HIS A N 1
ATOM 1590 C CA . HIS A 1 200 ? -22.547 -14.406 -1.777 1 79.94 200 HIS A CA 1
ATOM 1591 C C . HIS A 1 200 ? -23.297 -13.594 -2.834 1 79.94 200 HIS A C 1
ATOM 1593 O O . HIS A 1 200 ? -23.875 -14.164 -3.768 1 79.94 200 HIS A O 1
ATOM 1599 N N . GLU A 1 201 ? -23.188 -12.281 -2.637 1 80.12 201 GLU A N 1
ATOM 1600 C CA . GLU A 1 201 ? -23.891 -11.414 -3.58 1 80.12 201 GLU A CA 1
ATOM 1601 C C . GLU A 1 201 ? -22.984 -10.289 -4.074 1 80.12 201 GLU A C 1
ATOM 1603 O O . GLU A 1 201 ? -22.188 -9.742 -3.307 1 80.12 201 GLU A O 1
ATOM 1608 N N . GLU A 1 202 ? -23.047 -10.086 -5.383 1 81.06 202 GLU A N 1
ATOM 1609 C CA . GLU A 1 202 ? -22.391 -8.938 -5.992 1 81.06 202 GLU A CA 1
ATOM 1610 C C . GLU A 1 202 ? -23.266 -7.691 -5.918 1 81.06 202 GLU A C 1
ATOM 1612 O O . GLU A 1 202 ? -24.469 -7.758 -6.141 1 81.06 202 GLU A O 1
ATOM 1617 N N . PRO A 1 203 ? -22.656 -6.617 -5.527 1 83.62 203 PRO A N 1
ATOM 1618 C CA . PRO A 1 203 ? -23.453 -5.391 -5.555 1 83.62 203 PRO A CA 1
ATOM 1619 C C . PRO A 1 203 ? -23.922 -5.02 -6.961 1 83.62 203 PRO A C 1
ATOM 1621 O O . PRO A 1 203 ? -23.359 -5.492 -7.949 1 83.62 203 PRO A O 1
ATOM 1624 N N . ALA A 1 204 ? -25.031 -4.195 -7.012 1 84.56 204 ALA A N 1
ATOM 1625 C CA . ALA A 1 204 ? -25.594 -3.775 -8.297 1 84.56 204 ALA A CA 1
ATOM 1626 C C . ALA A 1 204 ? -24.531 -3.094 -9.156 1 84.56 204 ALA A C 1
ATOM 1628 O O . ALA A 1 204 ? -24.453 -3.34 -10.359 1 84.56 204 ALA A O 1
ATOM 1629 N N . LEU A 1 205 ? -23.844 -2.18 -8.5 1 88.94 205 LEU A N 1
ATOM 1630 C CA . LEU A 1 205 ? -22.625 -1.64 -9.102 1 88.94 205 LEU A CA 1
ATOM 1631 C C . LEU A 1 205 ? -21.391 -2.387 -8.602 1 88.94 205 LEU A C 1
ATOM 1633 O O . LEU A 1 205 ? -20.984 -2.213 -7.449 1 88.94 205 LEU A O 1
ATOM 1637 N N . PRO A 1 206 ? -20.844 -3.111 -9.43 1 89.12 206 PRO A N 1
ATOM 1638 C CA . PRO A 1 206 ? -19.812 -4.027 -8.953 1 89.12 206 PRO A CA 1
ATOM 1639 C C . PRO A 1 206 ? -18.625 -3.299 -8.312 1 89.12 206 PRO A C 1
ATOM 1641 O O . PRO A 1 206 ? -18.031 -3.814 -7.371 1 89.12 206 PRO A O 1
ATOM 1644 N N . GLU A 1 207 ? -18.391 -2.074 -8.828 1 92.88 207 GLU A N 1
ATOM 1645 C CA . GLU A 1 207 ? -17.203 -1.369 -8.359 1 92.88 207 GLU A CA 1
ATOM 1646 C C . GLU A 1 207 ? -17.547 -0.387 -7.242 1 92.88 207 GLU A C 1
ATOM 1648 O O . GLU A 1 207 ? -16.75 0.496 -6.914 1 92.88 207 GLU A O 1
ATOM 1653 N N . ASP A 1 208 ? -18.781 -0.52 -6.664 1 95 208 ASP A N 1
ATOM 1654 C CA . ASP A 1 208 ? -19.109 0.316 -5.512 1 95 208 ASP A CA 1
ATOM 1655 C C . ASP A 1 208 ? -18.266 -0.049 -4.305 1 95 20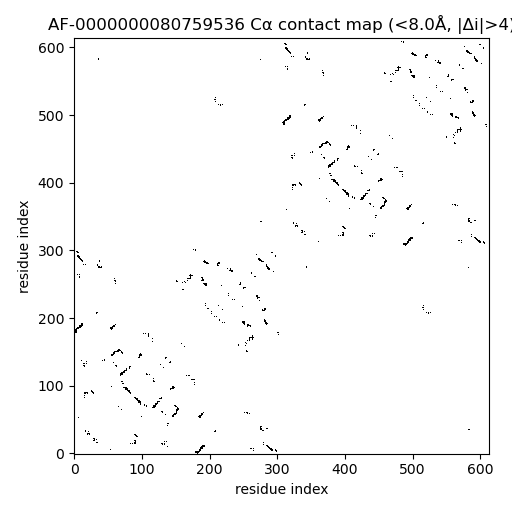8 ASP A C 1
ATOM 1657 O O . ASP A 1 208 ? -18.609 -0.955 -3.541 1 95 208 ASP A O 1
ATOM 1661 N N . MET A 1 209 ? -17.266 0.718 -4.035 1 95.44 209 MET A N 1
ATOM 1662 C CA . MET A 1 209 ? -16.25 0.375 -3.049 1 95.44 209 MET A CA 1
ATOM 1663 C C . MET A 1 209 ? -16.766 0.583 -1.631 1 95.44 209 MET A C 1
ATOM 1665 O O . MET A 1 209 ? -16.156 0.121 -0.666 1 95.44 209 MET A O 1
ATOM 1669 N N . THR A 1 210 ? -17.922 1.216 -1.452 1 94.62 210 THR A N 1
ATOM 1670 C CA . THR A 1 210 ? -18.531 1.335 -0.13 1 94.62 210 THR A CA 1
ATOM 1671 C C . THR A 1 210 ? -19.047 -0.015 0.347 1 94.62 210 THR A C 1
ATOM 1673 O O . THR A 1 210 ? -19.375 -0.182 1.527 1 94.62 210 THR A O 1
ATOM 1676 N N . LYS A 1 211 ? -19.109 -0.93 -0.597 1 94.38 211 LYS A N 1
ATOM 1677 C CA . LYS A 1 211 ? -19.625 -2.258 -0.264 1 94.38 211 LYS A CA 1
ATOM 1678 C C . LYS A 1 211 ? -18.484 -3.254 -0.077 1 94.38 211 LYS A C 1
ATOM 1680 O O . LYS A 1 211 ? -18.719 -4.41 0.274 1 94.38 211 LYS A O 1
ATOM 1685 N N . GLU A 1 212 ? -17.281 -2.814 -0.325 1 94 212 GLU A N 1
ATOM 1686 C CA . GLU A 1 212 ? -16.125 -3.699 -0.244 1 94 212 GLU A CA 1
ATOM 1687 C C . GLU A 1 212 ? -15.547 -3.719 1.166 1 94 212 GLU A C 1
ATOM 1689 O O . GLU A 1 212 ? -15.234 -2.668 1.728 1 94 212 GLU A O 1
ATOM 1694 N N . HIS A 1 213 ? -15.43 -4.883 1.762 1 93.25 213 HIS A N 1
ATOM 1695 C CA . HIS A 1 213 ? -14.867 -5.137 3.084 1 93.25 213 HIS A CA 1
ATOM 1696 C C . HIS A 1 213 ? -14.5 -6.609 3.252 1 93.25 213 HIS A C 1
ATOM 1698 O O . HIS A 1 213 ? -14.93 -7.453 2.461 1 93.25 213 HIS A O 1
ATOM 1704 N N . PRO A 1 214 ? -13.656 -6.898 4.277 1 93 214 PRO A N 1
ATOM 1705 C CA . PRO A 1 214 ? -13.453 -8.328 4.531 1 93 214 PRO A CA 1
ATOM 1706 C C . PRO A 1 214 ? -14.758 -9.062 4.855 1 93 214 PRO A C 1
ATOM 1708 O O . PRO A 1 214 ? -15.602 -8.531 5.578 1 93 214 PRO A O 1
ATOM 1711 N N . GLU A 1 215 ? -14.922 -10.211 4.297 1 92 215 GLU A N 1
ATOM 1712 C CA . GLU A 1 215 ? -16.141 -10.984 4.551 1 92 215 GLU A CA 1
ATOM 1713 C C . GLU A 1 215 ? -16.203 -11.445 6.004 1 92 215 GLU A C 1
ATOM 1715 O O . GLU A 1 215 ? -17.266 -11.461 6.609 1 92 215 GLU A O 1
ATOM 1720 N N . ARG A 1 216 ? -15.07 -11.922 6.504 1 92.69 216 ARG A N 1
ATOM 1721 C CA . ARG A 1 216 ? -14.961 -12.406 7.875 1 92.69 216 ARG A CA 1
ATOM 1722 C C . ARG A 1 216 ? -13.766 -11.773 8.586 1 92.69 216 ARG A C 1
ATOM 1724 O O . ARG A 1 216 ? -12.688 -11.648 8.008 1 92.69 216 ARG A O 1
ATOM 1731 N N . TYR A 1 217 ? -13.992 -11.453 9.805 1 93.75 217 TYR A N 1
ATOM 1732 C CA . TYR A 1 217 ? -12.914 -10.852 10.586 1 93.75 217 TYR A CA 1
ATOM 1733 C C . TYR A 1 217 ? -11.797 -11.844 10.828 1 93.75 217 TYR A C 1
ATOM 1735 O O . TYR A 1 217 ? -10.617 -11.484 10.812 1 93.75 217 TYR A O 1
ATOM 1743 N N . ASP A 1 218 ? -12.141 -13.094 11.047 1 93.19 218 ASP A N 1
ATOM 1744 C CA . ASP A 1 218 ? -11.133 -14.125 11.258 1 93.19 218 ASP A CA 1
ATOM 1745 C C . ASP A 1 218 ? -10.234 -14.273 10.031 1 93.19 218 ASP A C 1
ATOM 1747 O O . ASP A 1 218 ? -9.031 -14.5 10.164 1 93.19 218 ASP A O 1
ATOM 1751 N N . GLY A 1 219 ? -10.812 -14.258 8.836 1 93.44 219 GLY A N 1
ATOM 1752 C CA . GLY A 1 219 ? -10.016 -14.281 7.621 1 93.44 219 GLY A CA 1
ATOM 1753 C C . GLY A 1 219 ? -9.047 -13.117 7.52 1 93.44 219 GLY A C 1
ATOM 1754 O O . GLY A 1 219 ? -7.895 -13.297 7.125 1 93.44 219 GLY A O 1
ATOM 1755 N N . TYR A 1 220 ? -9.562 -11.984 7.918 1 95.19 220 TYR A N 1
ATOM 1756 C CA . TYR A 1 220 ? -8.727 -10.789 7.93 1 95.19 220 TYR A CA 1
ATOM 1757 C C . TYR A 1 220 ? -7.547 -10.953 8.883 1 95.19 220 TYR A C 1
ATOM 1759 O O . TYR A 1 220 ? -6.406 -10.641 8.539 1 95.19 220 TYR A O 1
ATOM 1767 N N . LYS A 1 221 ? -7.809 -11.398 10.047 1 95.5 221 LYS A N 1
ATOM 1768 C CA . LYS A 1 221 ? -6.766 -11.594 11.047 1 95.5 221 LYS A CA 1
ATOM 1769 C C . LYS A 1 221 ? -5.707 -12.578 10.562 1 95.5 221 LYS A C 1
ATOM 1771 O O . LYS A 1 221 ? -4.516 -12.391 10.812 1 95.5 221 LYS A O 1
ATOM 1776 N N . TRP A 1 222 ? -6.121 -13.594 9.875 1 95.19 222 TRP A N 1
ATOM 1777 C CA . TRP A 1 222 ? -5.184 -14.555 9.312 1 95.19 222 TRP A CA 1
ATOM 1778 C C . TRP A 1 222 ? -4.309 -13.898 8.25 1 95.19 222 TRP A C 1
ATOM 1780 O O . TRP A 1 222 ? -3.098 -14.133 8.203 1 95.19 222 TRP A O 1
ATOM 1790 N N . ASP A 1 223 ? -4.973 -13.148 7.363 1 96.75 223 ASP A N 1
ATOM 1791 C CA . ASP A 1 223 ? -4.199 -12.445 6.344 1 96.75 223 ASP A CA 1
ATOM 1792 C C . ASP A 1 223 ? -3.117 -11.578 6.98 1 96.75 223 ASP A C 1
ATOM 1794 O O . ASP A 1 223 ? -1.962 -11.602 6.547 1 96.75 223 ASP A O 1
ATOM 1798 N N . VAL A 1 224 ? -3.514 -10.859 7.996 1 97.38 224 VAL A N 1
ATOM 1799 C CA . VAL A 1 224 ? -2.604 -9.945 8.68 1 97.38 224 VAL A CA 1
ATOM 1800 C C . VAL A 1 224 ? -1.439 -10.727 9.281 1 97.38 224 VAL A C 1
ATOM 1802 O O . VAL A 1 224 ? -0.279 -10.336 9.141 1 97.38 224 VAL A O 1
ATOM 1805 N N . ARG A 1 225 ? -1.736 -11.773 9.922 1 96.75 225 ARG A N 1
ATOM 1806 C CA . ARG A 1 225 ? -0.708 -12.594 10.555 1 96.75 225 ARG A CA 1
ATOM 1807 C C . ARG A 1 225 ? 0.304 -13.094 9.523 1 96.75 225 ARG A C 1
ATOM 1809 O O . ARG A 1 225 ? 1.514 -12.969 9.727 1 96.75 225 ARG A O 1
ATOM 1816 N N . MET A 1 226 ? -0.169 -13.609 8.469 1 97.06 226 MET A N 1
ATOM 1817 C CA . MET A 1 226 ? 0.7 -14.148 7.426 1 97.06 226 MET A CA 1
ATOM 1818 C C . MET A 1 226 ? 1.521 -13.039 6.777 1 97.06 226 MET A C 1
ATOM 1820 O O . MET A 1 226 ? 2.723 -13.203 6.551 1 97.06 226 MET A O 1
ATOM 1824 N N . ILE A 1 227 ? 0.887 -11.922 6.48 1 98.06 227 ILE A N 1
ATOM 1825 C CA . ILE A 1 227 ? 1.566 -10.797 5.836 1 98.06 227 ILE A CA 1
ATOM 1826 C C . ILE A 1 227 ? 2.664 -10.266 6.75 1 98.06 227 ILE A C 1
ATOM 1828 O O . ILE A 1 227 ? 3.77 -9.961 6.297 1 98.06 227 ILE A O 1
ATOM 1832 N N . ASP A 1 228 ? 2.363 -10.188 8.008 1 97.75 228 ASP A N 1
ATOM 1833 C CA . ASP A 1 228 ? 3.363 -9.695 8.953 1 97.75 228 ASP A CA 1
ATOM 1834 C C . ASP A 1 228 ? 4.598 -10.594 8.969 1 97.75 228 ASP A C 1
ATOM 1836 O O . ASP A 1 228 ? 5.727 -10.102 8.969 1 97.75 228 ASP A O 1
ATOM 1840 N N . LEU A 1 229 ? 4.387 -11.867 8.992 1 97.94 229 LEU A N 1
ATOM 1841 C CA . LEU A 1 229 ? 5.508 -12.805 8.961 1 97.94 229 LEU A CA 1
ATOM 1842 C C . LEU A 1 229 ? 6.312 -12.641 7.672 1 97.94 229 LEU A C 1
ATOM 1844 O O . LEU A 1 229 ? 7.543 -12.609 7.707 1 97.94 229 LEU A O 1
ATOM 1848 N N . MET A 1 230 ? 5.652 -12.508 6.551 1 98.06 230 MET A N 1
ATOM 1849 C CA . MET A 1 230 ? 6.316 -12.367 5.258 1 98.06 230 MET A CA 1
ATOM 1850 C C . MET A 1 230 ? 7.113 -11.07 5.188 1 98.06 230 MET A C 1
ATOM 1852 O O . MET A 1 230 ? 8.25 -11.062 4.719 1 98.06 230 MET A O 1
ATOM 1856 N N . ARG A 1 231 ? 6.574 -10.031 5.715 1 97.56 231 ARG A N 1
ATOM 1857 C CA . ARG A 1 231 ? 7.227 -8.727 5.699 1 97.56 231 ARG A CA 1
ATOM 1858 C C . ARG A 1 231 ? 8.469 -8.727 6.582 1 97.56 231 ARG A C 1
ATOM 1860 O O . ARG A 1 231 ? 9.414 -7.973 6.332 1 97.56 231 ARG A O 1
ATOM 1867 N N . GLN A 1 232 ? 8.445 -9.539 7.578 1 96.75 232 GLN A N 1
ATOM 1868 C CA . GLN A 1 232 ? 9.547 -9.586 8.531 1 96.75 232 GLN A CA 1
ATOM 1869 C C . GLN A 1 232 ? 10.609 -10.594 8.094 1 96.75 232 GLN A C 1
ATOM 1871 O O . GLN A 1 232 ? 11.648 -10.727 8.734 1 96.75 232 GLN A O 1
ATOM 1876 N N . GLY A 1 233 ? 10.336 -11.312 7.051 1 97.5 233 GLY A N 1
ATOM 1877 C CA . GLY A 1 233 ? 11.273 -12.305 6.559 1 97.5 233 GLY A CA 1
ATOM 1878 C C . GLY A 1 233 ? 11.273 -13.586 7.371 1 97.5 233 GLY A C 1
ATOM 1879 O O . GLY A 1 233 ? 12.203 -14.391 7.273 1 97.5 233 GLY A O 1
ATOM 1880 N N . ARG A 1 234 ? 10.305 -13.742 8.227 1 97.62 234 ARG A N 1
ATOM 1881 C CA . ARG A 1 234 ? 10.164 -14.961 9.023 1 97.62 234 ARG A CA 1
ATOM 1882 C C . ARG A 1 234 ? 9.453 -16.047 8.234 1 97.62 234 ARG A C 1
ATOM 1884 O O . ARG A 1 234 ? 8.398 -16.531 8.641 1 97.62 234 ARG A O 1
ATOM 1891 N N . MET A 1 235 ? 10.117 -16.484 7.23 1 97.62 235 MET A N 1
ATOM 1892 C CA . MET A 1 235 ? 9.484 -17.344 6.238 1 97.62 235 MET A CA 1
ATOM 1893 C C . MET A 1 235 ? 9.328 -18.766 6.77 1 97.62 235 MET A C 1
ATOM 1895 O O . MET A 1 235 ? 8.352 -19.438 6.457 1 97.62 235 MET A O 1
ATOM 1899 N N . LYS A 1 236 ? 10.242 -19.25 7.555 1 97.31 236 LYS A N 1
ATOM 1900 C CA . LYS A 1 236 ? 10.102 -20.578 8.164 1 97.31 236 LYS A CA 1
ATOM 1901 C C . LYS A 1 236 ? 8.828 -20.672 8.992 1 97.31 236 LYS A C 1
ATOM 1903 O O . LYS A 1 236 ? 8.094 -21.656 8.906 1 97.31 236 LYS A O 1
ATOM 1908 N N . GLU A 1 237 ? 8.648 -19.672 9.742 1 97.44 237 GLU A N 1
ATOM 1909 C CA . GLU A 1 237 ? 7.441 -19.625 10.555 1 97.44 237 GLU A CA 1
ATOM 1910 C C . GLU A 1 237 ? 6.191 -19.516 9.68 1 97.44 237 GLU A C 1
ATOM 1912 O O . GLU A 1 237 ? 5.172 -20.141 9.977 1 97.44 237 GLU A O 1
ATOM 1917 N N . ALA A 1 238 ? 6.215 -18.672 8.664 1 96.56 238 ALA A N 1
ATOM 1918 C CA . ALA A 1 238 ? 5.094 -18.547 7.734 1 96.56 238 ALA A CA 1
ATOM 1919 C C . ALA A 1 238 ? 4.719 -19.891 7.129 1 96.56 238 ALA A C 1
ATOM 1921 O O . ALA A 1 238 ? 3.539 -20.25 7.078 1 96.56 238 ALA A O 1
ATOM 1922 N N . PHE A 1 239 ? 5.691 -20.672 6.723 1 95.25 239 PHE A N 1
ATOM 1923 C CA . PHE A 1 239 ? 5.422 -21.969 6.09 1 95.25 239 PHE A CA 1
ATOM 1924 C C . PHE A 1 239 ? 4.945 -22.984 7.121 1 95.25 239 PHE A C 1
ATOM 1926 O O . PHE A 1 239 ? 4.137 -23.859 6.805 1 95.25 239 PHE A O 1
ATOM 1933 N N . ALA A 1 240 ? 5.465 -22.891 8.328 1 94.88 240 ALA A N 1
ATOM 1934 C CA . ALA A 1 240 ? 4.984 -23.766 9.391 1 94.88 240 ALA A CA 1
ATOM 1935 C C . ALA A 1 240 ? 3.502 -23.547 9.664 1 94.88 240 ALA A C 1
ATOM 1937 O O . ALA A 1 240 ? 2.775 -24.484 9.992 1 94.88 240 ALA A O 1
ATOM 1938 N N . LEU A 1 241 ? 3.062 -22.312 9.484 1 94.19 241 LEU A N 1
ATOM 1939 C CA . LEU A 1 241 ? 1.683 -21.938 9.781 1 94.19 241 LEU A CA 1
ATOM 1940 C C . LEU A 1 241 ? 0.788 -22.156 8.562 1 94.19 241 LEU A C 1
ATOM 1942 O O . LEU A 1 241 ? -0.439 -22.156 8.68 1 94.19 241 LEU A O 1
ATOM 1946 N N . LEU A 1 242 ? 1.35 -22.328 7.422 1 91.94 242 LEU A N 1
ATOM 1947 C CA . LEU A 1 242 ? 0.648 -22.328 6.145 1 91.94 242 LEU A CA 1
ATOM 1948 C C . LEU A 1 242 ? -0.473 -23.359 6.129 1 91.94 242 LEU A C 1
ATOM 1950 O O . LEU A 1 242 ? -1.6 -23.047 5.73 1 91.94 242 LEU A O 1
ATOM 1954 N N . PRO A 1 243 ? -0.271 -24.609 6.605 1 89.94 243 PRO A N 1
ATOM 1955 C CA . PRO A 1 243 ? -1.369 -25.578 6.594 1 89.94 243 PRO A CA 1
ATOM 1956 C C . PRO A 1 243 ? -2.566 -25.125 7.426 1 89.94 243 PRO A C 1
ATOM 1958 O O . PRO A 1 243 ? -3.715 -25.312 7.012 1 89.94 243 PRO A O 1
ATOM 1961 N N . GLN A 1 244 ? -2.297 -24.547 8.539 1 89.94 244 GLN A N 1
ATOM 1962 C CA . GLN A 1 244 ? -3.369 -24.047 9.391 1 89.94 244 GLN A CA 1
ATOM 1963 C C . GLN A 1 244 ? -4.098 -22.891 8.719 1 89.94 244 GLN A C 1
ATOM 1965 O O . GLN A 1 244 ? -5.324 -22.781 8.797 1 89.94 244 GLN A O 1
ATOM 1970 N N . PHE A 1 245 ? -3.338 -22.047 8.141 1 90.44 245 PHE A N 1
ATOM 1971 C CA . PHE A 1 245 ? -3.908 -20.922 7.402 1 90.44 245 PHE A CA 1
ATOM 1972 C C . PHE A 1 245 ? -4.824 -21.422 6.289 1 90.44 245 PHE A C 1
ATOM 1974 O O . PHE A 1 245 ? -5.938 -20.922 6.121 1 90.44 245 PHE A O 1
ATOM 1981 N N . ILE A 1 246 ? -4.387 -22.391 5.543 1 86.88 246 ILE A N 1
ATOM 1982 C CA . ILE A 1 246 ? -5.152 -22.969 4.438 1 86.88 246 ILE A CA 1
ATOM 1983 C C . ILE A 1 246 ? -6.465 -23.547 4.965 1 86.88 246 ILE A C 1
ATOM 1985 O O . ILE A 1 246 ? -7.535 -23.281 4.418 1 86.88 246 ILE A O 1
ATOM 1989 N N . ASP A 1 247 ? -6.418 -24.203 6.031 1 84.31 247 ASP A N 1
ATOM 1990 C CA . ASP A 1 247 ? -7.578 -24.891 6.582 1 84.31 247 ASP A CA 1
ATOM 1991 C C . ASP A 1 247 ? -8.57 -23.906 7.188 1 84.31 247 ASP A C 1
ATOM 1993 O O . ASP A 1 247 ? -9.773 -24 6.953 1 84.31 247 ASP A O 1
ATOM 1997 N N . GLU A 1 248 ? -8.039 -22.922 7.859 1 81.94 248 GLU A N 1
ATOM 1998 C CA . GLU A 1 248 ? -8.898 -22.062 8.664 1 81.94 248 GLU A CA 1
ATOM 1999 C C . GLU A 1 248 ? -9.406 -20.875 7.852 1 81.94 248 GLU A C 1
ATOM 2001 O O . GLU A 1 248 ? -10.461 -20.312 8.148 1 81.94 248 GLU A O 1
ATOM 2006 N N . ALA A 1 249 ? -8.68 -20.516 6.871 1 79.31 249 ALA A N 1
ATOM 2007 C CA . ALA A 1 249 ? -9.055 -19.312 6.133 1 79.31 249 ALA A CA 1
ATOM 2008 C C . ALA A 1 249 ? -9.453 -19.656 4.699 1 79.31 249 ALA A C 1
ATOM 2010 O O . ALA A 1 249 ? -9.594 -18.75 3.861 1 79.31 249 ALA A O 1
ATOM 2011 N N . PHE A 1 250 ? -9.586 -20.906 4.461 1 73.88 250 PHE A N 1
ATOM 2012 C CA . PHE A 1 250 ? -9.938 -21.359 3.123 1 73.88 250 PHE A CA 1
ATOM 2013 C C . PHE A 1 250 ? -9.062 -20.703 2.072 1 73.88 250 PHE A C 1
ATOM 2015 O O . PHE A 1 250 ? -9.562 -20.172 1.081 1 73.88 250 PHE A O 1
ATOM 2022 N N . ALA A 1 251 ? -7.84 -20.812 2.406 1 77.38 251 ALA A N 1
ATOM 2023 C CA . ALA A 1 251 ? -6.926 -20 1.606 1 77.38 251 ALA A CA 1
ATOM 2024 C C . ALA A 1 251 ? -6.668 -20.641 0.248 1 77.38 251 ALA A C 1
ATOM 2026 O O . ALA A 1 251 ? -6.531 -21.859 0.149 1 77.38 251 ALA A O 1
ATOM 2027 N N . GLU A 1 252 ? -6.648 -19.844 -0.756 1 74.44 252 GLU A N 1
ATOM 2028 C CA . GLU A 1 252 ? -6.414 -20.312 -2.115 1 74.44 252 GLU A CA 1
ATOM 2029 C C . GLU A 1 252 ? -4.973 -20.797 -2.291 1 74.44 252 GLU A C 1
ATOM 2031 O O . GLU A 1 252 ? -4.66 -21.484 -3.262 1 74.44 252 GLU A O 1
ATOM 2036 N N . VAL A 1 253 ? -4.238 -20.547 -1.316 1 71.81 253 VAL A N 1
ATOM 2037 C CA . VAL A 1 253 ? -2.844 -20.969 -1.382 1 71.81 253 VAL A CA 1
ATOM 2038 C C . VAL A 1 253 ? -2.766 -22.5 -1.301 1 71.81 253 VAL A C 1
ATOM 2040 O O . VAL A 1 253 ? -1.718 -23.078 -1.569 1 71.81 253 VAL A O 1
ATOM 2043 N N . LYS A 1 254 ? -3.818 -23.062 -1.09 1 71.25 254 LYS A N 1
ATOM 2044 C CA . LYS A 1 254 ? -3.908 -24.516 -1.062 1 71.25 254 LYS A CA 1
ATOM 2045 C C . LYS A 1 254 ? -3.459 -25.109 -2.391 1 71.25 254 LYS A C 1
ATOM 2047 O O . LYS A 1 254 ? -2.945 -26.234 -2.426 1 71.25 254 LYS A O 1
ATOM 2052 N N . SER A 1 255 ? -3.553 -24.281 -3.445 1 74.56 255 SER A N 1
ATOM 2053 C CA . SER A 1 255 ? -3.197 -24.781 -4.766 1 74.56 255 SER A CA 1
ATOM 2054 C C . SER A 1 255 ? -1.688 -24.953 -4.906 1 74.56 255 SER A C 1
ATOM 2056 O O . SER A 1 255 ? -1.217 -25.625 -5.828 1 74.56 255 SER A O 1
ATOM 2058 N N . GLY A 1 256 ? -0.939 -24.266 -4.051 1 88.25 256 GLY A N 1
ATOM 2059 C CA . GLY A 1 256 ? 0.474 -24.578 -3.924 1 88.25 256 GLY A CA 1
ATOM 2060 C C . GLY A 1 256 ? 1.371 -23.625 -4.691 1 88.25 256 GLY A C 1
ATOM 2061 O O . GLY A 1 256 ? 2.596 -23.766 -4.668 1 88.25 256 GLY A O 1
ATOM 2062 N N . ALA A 1 257 ? 0.737 -22.641 -5.367 1 93.31 257 ALA A N 1
ATOM 2063 C CA . ALA A 1 257 ? 1.552 -21.719 -6.137 1 93.31 257 ALA A CA 1
ATOM 2064 C C . ALA A 1 257 ? 2.578 -21.016 -5.246 1 93.31 257 ALA A C 1
ATOM 2066 O O . ALA A 1 257 ? 3.719 -20.797 -5.66 1 93.31 257 ALA A O 1
ATOM 2067 N N . PHE A 1 258 ? 2.105 -20.719 -4.078 1 95.12 258 PHE A N 1
ATOM 2068 C CA . PHE A 1 258 ? 2.986 -20.047 -3.127 1 95.12 258 PHE A CA 1
ATOM 2069 C C . PHE A 1 258 ? 4.148 -20.953 -2.74 1 95.12 258 PHE A C 1
ATOM 2071 O O . PHE A 1 258 ? 5.305 -20.516 -2.729 1 95.12 258 PHE A O 1
ATOM 2078 N N . THR A 1 259 ? 3.891 -22.172 -2.432 1 94.5 259 THR A N 1
ATOM 2079 C CA . THR A 1 259 ? 4.914 -23.156 -2.096 1 94.5 259 THR A CA 1
ATOM 2080 C C . THR A 1 259 ? 5.832 -23.406 -3.287 1 94.5 259 THR A C 1
ATOM 2082 O O . THR A 1 259 ? 7.055 -23.453 -3.139 1 94.5 259 THR A O 1
ATOM 2085 N N . TRP A 1 260 ? 5.238 -23.578 -4.438 1 96.5 260 TRP A N 1
ATOM 2086 C CA . TRP A 1 260 ? 6.008 -23.75 -5.668 1 96.5 260 TRP A CA 1
ATOM 2087 C C . TRP A 1 260 ? 7.023 -22.625 -5.848 1 96.5 260 TRP A C 1
ATOM 2089 O O . TRP A 1 260 ? 8.203 -22.891 -6.078 1 96.5 260 TRP A O 1
ATOM 2099 N N . MET A 1 261 ? 6.605 -21.438 -5.711 1 98.12 261 MET A N 1
ATOM 2100 C CA . MET A 1 261 ? 7.438 -20.25 -5.934 1 98.12 261 MET A CA 1
ATOM 2101 C C . MET A 1 261 ? 8.594 -20.203 -4.938 1 98.12 261 MET A C 1
ATOM 2103 O O . MET A 1 261 ? 9.742 -20.016 -5.324 1 98.12 261 MET A O 1
ATOM 2107 N N . HIS A 1 262 ? 8.289 -20.438 -3.703 1 97.75 262 HIS A N 1
ATOM 2108 C CA . HIS A 1 262 ? 9.32 -20.328 -2.682 1 97.75 262 HIS A CA 1
ATOM 2109 C C . HIS A 1 262 ? 10.281 -21.5 -2.744 1 97.75 262 HIS A C 1
ATOM 2111 O O . HIS A 1 262 ? 11.477 -21.359 -2.459 1 97.75 262 HIS A O 1
ATOM 2117 N N . ALA A 1 263 ? 9.758 -22.656 -3.104 1 96.94 263 ALA A N 1
ATOM 2118 C CA . ALA A 1 263 ? 10.641 -23.797 -3.33 1 9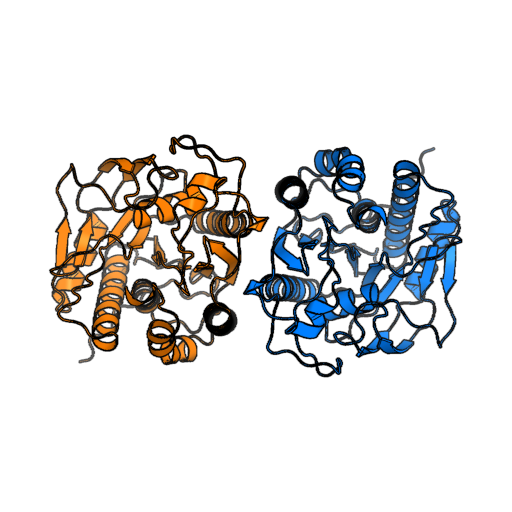6.94 263 ALA A CA 1
ATOM 2119 C C . ALA A 1 263 ? 11.633 -23.516 -4.453 1 96.94 263 ALA A C 1
ATOM 2121 O O . ALA A 1 263 ? 12.82 -23.812 -4.332 1 96.94 263 ALA A O 1
ATOM 2122 N N . ALA A 1 264 ? 11.117 -22.969 -5.512 1 98.44 264 ALA A N 1
ATOM 2123 C CA . ALA A 1 264 ? 11.984 -22.625 -6.637 1 98.44 264 ALA A CA 1
ATOM 2124 C C . ALA A 1 264 ? 13.039 -21.594 -6.219 1 98.44 264 ALA A C 1
ATOM 2126 O O . ALA A 1 264 ? 14.18 -21.641 -6.695 1 98.44 264 ALA A O 1
ATOM 2127 N N . MET A 1 265 ? 12.68 -20.703 -5.336 1 98.31 265 MET A N 1
ATOM 2128 C CA . MET A 1 265 ? 13.594 -19.656 -4.891 1 98.31 265 MET A CA 1
ATOM 2129 C C . MET A 1 265 ? 14.539 -20.172 -3.818 1 98.31 265 MET A C 1
ATOM 2131 O O . MET A 1 265 ? 15.469 -19.484 -3.406 1 98.31 265 MET A O 1
ATOM 2135 N N . GLY A 1 266 ? 14.312 -21.359 -3.314 1 96.69 266 GLY A N 1
ATOM 2136 C CA . GLY A 1 266 ? 15.172 -21.953 -2.311 1 96.69 266 GLY A CA 1
ATOM 2137 C C . GLY A 1 266 ? 14.812 -21.562 -0.893 1 96.69 266 GLY A C 1
ATOM 2138 O O . GLY A 1 266 ? 15.672 -21.516 -0.011 1 96.69 266 GLY A O 1
ATOM 2139 N N . TYR A 1 267 ? 13.609 -21.109 -0.68 1 96.44 267 TYR A N 1
ATOM 2140 C CA . TYR A 1 267 ? 13.07 -20.734 0.621 1 96.44 267 TYR A CA 1
ATOM 2141 C C . TYR A 1 267 ? 13.969 -19.719 1.312 1 96.44 267 TYR A C 1
ATOM 2143 O O . TYR A 1 267 ? 14.352 -19.906 2.471 1 96.44 267 TYR A O 1
ATOM 2151 N N . PRO A 1 268 ? 14.195 -18.609 0.703 1 95.69 268 PRO A N 1
ATOM 2152 C CA . PRO A 1 268 ? 15.031 -17.609 1.366 1 95.69 268 PRO A CA 1
ATOM 2153 C C . PRO A 1 268 ? 14.352 -16.984 2.584 1 95.69 268 PRO A C 1
ATOM 2155 O O . PRO A 1 268 ? 13.141 -16.734 2.562 1 95.69 268 PRO A O 1
ATOM 2158 N N . GLU A 1 269 ? 15.164 -16.828 3.646 1 96.12 269 GLU A N 1
ATOM 2159 C CA . GLU A 1 269 ? 14.688 -16.016 4.754 1 96.12 269 GLU A CA 1
ATOM 2160 C C . GLU A 1 269 ? 14.812 -14.523 4.438 1 96.12 269 GLU A C 1
ATOM 2162 O O . GLU A 1 269 ? 15.562 -13.812 5.102 1 96.12 269 GLU A O 1
ATOM 2167 N N . LEU A 1 270 ? 14.086 -14.148 3.475 1 97.62 270 LEU A N 1
ATOM 2168 C CA . LEU A 1 270 ? 14.109 -12.797 2.928 1 97.62 270 LEU A CA 1
ATOM 2169 C C . LEU A 1 270 ? 12.773 -12.102 3.15 1 97.62 270 LEU A C 1
ATOM 2171 O O . LEU A 1 270 ? 11.711 -12.68 2.895 1 97.62 270 LEU A O 1
ATOM 2175 N N . ALA A 1 271 ? 12.852 -10.906 3.672 1 97.81 271 ALA A N 1
ATOM 2176 C CA . ALA A 1 271 ? 11.641 -10.117 3.879 1 97.81 271 ALA A CA 1
ATOM 2177 C C . ALA A 1 271 ? 10.969 -9.789 2.549 1 97.81 271 ALA A C 1
ATOM 2179 O O . ALA A 1 271 ? 11.633 -9.383 1.594 1 97.81 271 ALA A O 1
ATOM 2180 N N . GLY A 1 272 ? 9.664 -10.062 2.494 1 98.31 272 GLY A N 1
ATOM 2181 C CA . GLY A 1 272 ? 8.891 -9.617 1.345 1 98.31 272 GLY A CA 1
ATOM 2182 C C . GLY A 1 272 ? 8.492 -8.156 1.414 1 98.31 272 GLY A C 1
ATOM 2183 O O . GLY A 1 272 ? 8.18 -7.645 2.49 1 98.31 272 GLY A O 1
ATOM 2184 N N . ARG A 1 273 ? 8.586 -7.527 0.335 1 97.69 273 ARG A N 1
ATOM 2185 C CA . ARG A 1 273 ? 8.078 -6.164 0.25 1 97.69 273 ARG A CA 1
ATOM 2186 C C . ARG A 1 273 ? 6.59 -6.148 -0.082 1 97.69 273 ARG A C 1
ATOM 2188 O O . ARG A 1 273 ? 6.188 -6.578 -1.166 1 97.69 273 ARG A O 1
ATOM 2195 N N . LEU A 1 274 ? 5.797 -5.688 0.846 1 98.38 274 LEU A N 1
ATOM 2196 C CA . LEU A 1 274 ? 4.367 -5.547 0.604 1 98.38 274 LEU A CA 1
ATOM 2197 C C . LEU A 1 274 ? 4.078 -4.32 -0.258 1 98.38 274 LEU A C 1
ATOM 2199 O O . LEU A 1 274 ? 4.316 -3.188 0.165 1 98.38 274 LEU A O 1
ATOM 2203 N N . HIS A 1 275 ? 3.527 -4.559 -1.467 1 98.06 275 HIS A N 1
ATOM 2204 C CA . HIS A 1 275 ? 3.146 -3.443 -2.326 1 98.06 275 HIS A CA 1
ATOM 2205 C C . HIS A 1 275 ? 1.745 -2.945 -1.995 1 98.06 275 HIS A C 1
ATOM 2207 O O . HIS A 1 275 ? 1.439 -1.767 -2.184 1 98.06 275 HIS A O 1
ATOM 2213 N N . GLY A 1 276 ? 0.948 -3.877 -1.519 1 97.81 276 GLY A N 1
ATOM 2214 C CA . GLY A 1 276 ? -0.396 -3.49 -1.123 1 97.81 276 GLY A CA 1
ATOM 2215 C C . GLY A 1 276 ? -1.259 -4.668 -0.709 1 97.81 276 GLY A C 1
ATOM 2216 O O . GLY A 1 276 ? -0.931 -5.82 -1.006 1 97.81 276 GLY A O 1
ATOM 2217 N N . TYR A 1 277 ? -2.301 -4.379 -0.028 1 98.06 277 TYR A N 1
ATOM 2218 C CA . TYR A 1 277 ? -3.309 -5.324 0.444 1 98.06 277 TYR A CA 1
ATOM 2219 C C . TYR A 1 277 ? -4.711 -4.746 0.291 1 98.06 277 TYR A C 1
ATOM 2221 O O . TYR A 1 277 ? -4.91 -3.537 0.439 1 98.06 277 TYR A O 1
ATOM 2229 N N . GLY A 1 278 ? -5.625 -5.543 0.028 1 96.69 278 GLY A N 1
ATOM 2230 C CA . GLY A 1 278 ? -7.027 -5.164 -0.058 1 96.69 278 GLY A CA 1
ATOM 2231 C C . GLY A 1 278 ? -7.953 -6.344 -0.267 1 96.69 278 GLY A C 1
ATOM 2232 O O . GLY A 1 278 ? -7.496 -7.477 -0.443 1 96.69 278 GLY A O 1
ATOM 2233 N N . THR A 1 279 ? -9.25 -6.012 -0.214 1 95.62 279 THR A N 1
ATOM 2234 C CA . THR A 1 279 ? -10.234 -7.059 -0.425 1 95.62 279 THR A CA 1
ATOM 2235 C C . THR A 1 279 ? -10.836 -6.965 -1.824 1 95.62 279 THR A C 1
ATOM 2237 O O . THR A 1 279 ? -10.859 -5.887 -2.422 1 95.62 279 THR A O 1
ATOM 2240 N N . VAL A 1 280 ? -11.18 -8.047 -2.377 1 95.19 280 VAL A N 1
ATOM 2241 C CA . VAL A 1 280 ? -12.016 -8.172 -3.564 1 95.19 280 VAL A CA 1
ATOM 2242 C C . VAL A 1 280 ? -13.172 -9.125 -3.283 1 95.19 280 VAL A C 1
ATOM 2244 O O . VAL A 1 280 ? -12.969 -10.328 -3.115 1 95.19 280 VAL A O 1
ATOM 2247 N N . ILE A 1 281 ? -14.312 -8.531 -3.188 1 92.06 281 ILE A N 1
ATOM 2248 C CA . ILE A 1 281 ? -15.531 -9.25 -2.82 1 92.06 281 ILE A CA 1
ATOM 2249 C C . ILE A 1 281 ? -15.305 -10.008 -1.516 1 92.06 281 ILE A C 1
ATOM 2251 O O . ILE A 1 281 ? -15.656 -11.188 -1.41 1 92.06 281 ILE A O 1
ATOM 2255 N N . GLY A 1 282 ? -14.648 -9.422 -0.638 1 92.62 282 GLY A N 1
ATOM 2256 C CA . GLY A 1 282 ? -14.5 -9.977 0.699 1 92.62 282 GLY A CA 1
ATOM 2257 C C . GLY A 1 282 ? -13.219 -10.781 0.872 1 92.62 282 GLY A C 1
ATOM 2258 O O . GLY A 1 282 ? -12.766 -10.992 1.996 1 92.62 282 GLY A O 1
ATOM 2259 N N . THR A 1 283 ? -12.57 -11.234 -0.214 1 93.75 283 THR A N 1
ATOM 2260 C CA . THR A 1 283 ? -11.375 -12.07 -0.134 1 93.75 283 THR A CA 1
ATOM 2261 C C . THR A 1 283 ? -10.133 -11.211 0.074 1 93.75 283 THR A C 1
ATOM 2263 O O . THR A 1 283 ? -10.047 -10.094 -0.435 1 93.75 283 THR A O 1
ATOM 2266 N N . GLY A 1 284 ? -9.219 -11.734 0.852 1 95.94 284 GLY A N 1
ATOM 2267 C CA . GLY A 1 284 ? -7.969 -11.023 1.085 1 95.94 284 GLY A CA 1
ATOM 2268 C C . GLY A 1 284 ? -6.961 -11.211 -0.033 1 95.94 284 GLY A C 1
ATOM 2269 O O . GLY A 1 284 ? -6.719 -12.336 -0.478 1 95.94 284 GLY A O 1
ATOM 2270 N N . ASN A 1 285 ? -6.391 -10.125 -0.519 1 97.56 285 ASN A N 1
ATOM 2271 C CA . ASN A 1 285 ? -5.422 -10.102 -1.609 1 97.56 285 ASN A CA 1
ATOM 2272 C C . ASN A 1 285 ? -4.219 -9.227 -1.272 1 97.56 285 ASN A C 1
ATOM 2274 O O . ASN A 1 285 ? -4.379 -8.102 -0.789 1 97.56 285 ASN A O 1
ATOM 2278 N N . ALA A 1 286 ? -3.062 -9.766 -1.47 1 98.19 286 ALA A N 1
ATOM 2279 C CA . ALA A 1 286 ? -1.834 -9.008 -1.251 1 98.19 286 ALA A CA 1
ATOM 2280 C C . ALA A 1 286 ? -0.88 -9.148 -2.434 1 98.19 286 ALA A C 1
ATOM 2282 O O . ALA A 1 286 ? -0.775 -10.227 -3.023 1 98.19 286 ALA A O 1
ATOM 2283 N N . VAL A 1 287 ? -0.277 -8.07 -2.775 1 98.69 287 VAL A N 1
ATOM 2284 C CA . VAL A 1 287 ? 0.833 -8.094 -3.721 1 98.69 287 VAL A CA 1
ATOM 2285 C C . VAL A 1 287 ? 2.156 -7.949 -2.971 1 98.69 287 VAL A C 1
ATOM 2287 O O . VAL A 1 287 ? 2.436 -6.898 -2.387 1 98.69 287 VAL A O 1
ATOM 2290 N N . ILE A 1 288 ? 2.914 -9.008 -2.941 1 98.69 288 ILE A N 1
ATOM 2291 C CA . ILE A 1 288 ? 4.168 -9.031 -2.197 1 98.69 288 ILE A CA 1
ATOM 2292 C C . ILE A 1 288 ? 5.309 -9.461 -3.119 1 98.69 288 ILE A C 1
ATOM 2294 O O . ILE A 1 288 ? 5.156 -10.383 -3.918 1 98.69 288 ILE A O 1
ATOM 2298 N N . GLU A 1 289 ? 6.438 -8.797 -2.984 1 98.75 289 GLU A N 1
ATOM 2299 C CA . GLU A 1 289 ? 7.609 -9.055 -3.814 1 98.75 289 GLU A CA 1
ATOM 2300 C C . GLU A 1 289 ? 8.789 -9.539 -2.971 1 98.75 289 GLU A C 1
ATOM 2302 O O . GLU A 1 289 ? 9.125 -8.922 -1.96 1 98.75 289 GLU A O 1
ATOM 2307 N N . TRP A 1 290 ? 9.344 -10.641 -3.305 1 98.75 290 TRP A N 1
ATOM 2308 C CA . TRP A 1 290 ? 10.656 -11.055 -2.828 1 98.75 290 TRP A CA 1
ATOM 2309 C C . TRP A 1 290 ? 11.719 -10.852 -3.908 1 98.75 290 TRP A C 1
ATOM 2311 O O . TRP A 1 290 ? 11.805 -11.641 -4.852 1 98.75 290 TRP A O 1
ATOM 2321 N N . ASN A 1 291 ? 12.531 -9.852 -3.76 1 98.62 291 ASN A N 1
ATOM 2322 C CA . ASN A 1 291 ? 13.523 -9.477 -4.758 1 98.62 291 ASN A CA 1
ATOM 2323 C C . ASN A 1 291 ? 14.867 -10.148 -4.488 1 98.62 291 ASN A C 1
ATOM 2325 O O . ASN A 1 291 ? 15.68 -9.641 -3.719 1 98.62 291 ASN A O 1
ATOM 2329 N N . LEU A 1 292 ? 15.102 -11.188 -5.164 1 98.56 292 LEU A N 1
ATOM 2330 C CA . LEU A 1 292 ? 16.328 -11.953 -4.953 1 98.56 292 LEU A CA 1
ATOM 2331 C C . LEU A 1 292 ? 17.531 -11.227 -5.539 1 98.56 292 LEU A C 1
ATOM 2333 O O . LEU A 1 292 ? 18.625 -11.297 -4.988 1 98.56 292 LEU A O 1
ATOM 2337 N N . GLN A 1 293 ? 17.328 -10.555 -6.598 1 98 293 GLN A N 1
ATOM 2338 C CA . GLN A 1 293 ? 18.422 -9.828 -7.223 1 98 293 GLN A CA 1
ATOM 2339 C C . GLN A 1 293 ? 19 -8.766 -6.281 1 98 293 GLN A C 1
ATOM 2341 O O . GLN A 1 293 ? 20.203 -8.719 -6.055 1 98 293 GLN A O 1
ATOM 2346 N N . ASP A 1 294 ? 18.172 -7.945 -5.758 1 96.44 294 ASP A N 1
ATOM 2347 C CA . ASP A 1 294 ? 18.609 -6.883 -4.855 1 96.44 294 ASP A CA 1
ATOM 2348 C C . ASP A 1 294 ? 19.266 -7.461 -3.602 1 96.44 294 ASP A C 1
ATOM 2350 O O . ASP A 1 294 ? 20.172 -6.855 -3.029 1 96.44 294 ASP A O 1
ATOM 2354 N N . ALA A 1 295 ? 18.781 -8.664 -3.191 1 97.06 295 ALA A N 1
ATOM 2355 C CA . ALA A 1 295 ? 19.281 -9.289 -1.972 1 97.06 295 ALA A CA 1
ATOM 2356 C C . ALA A 1 295 ? 20.578 -10.062 -2.242 1 97.06 295 ALA A C 1
ATOM 2358 O O . ALA A 1 295 ? 21.203 -10.578 -1.315 1 97.06 295 ALA A O 1
ATOM 2359 N N . GLY A 1 296 ? 21 -10.188 -3.477 1 96.62 296 GLY A N 1
ATOM 2360 C CA . GLY A 1 296 ? 22.188 -10.945 -3.834 1 96.62 296 GLY A CA 1
ATOM 2361 C C . GLY A 1 296 ? 21.969 -12.445 -3.785 1 96.62 296 GLY A C 1
ATOM 2362 O O . GLY A 1 296 ? 22.922 -13.203 -3.551 1 96.62 296 GLY A O 1
ATOM 2363 N N . LEU A 1 297 ? 20.672 -12.883 -4.047 1 96.5 297 LEU A N 1
ATOM 2364 C CA . LEU A 1 297 ? 20.328 -14.297 -3.898 1 96.5 297 LEU A CA 1
ATOM 2365 C C . LEU A 1 297 ? 19.828 -14.875 -5.219 1 96.5 297 LEU A C 1
ATOM 2367 O O . LEU A 1 297 ? 19.281 -15.977 -5.25 1 96.5 297 LEU A O 1
ATOM 2371 N N . ALA A 1 298 ? 20.016 -14.211 -6.312 1 96.25 298 ALA A N 1
ATOM 2372 C CA . ALA A 1 298 ? 19.406 -14.586 -7.586 1 96.25 298 ALA A CA 1
ATOM 2373 C C . ALA A 1 298 ? 20.109 -15.789 -8.195 1 96.25 298 ALA A C 1
ATOM 2375 O O . ALA A 1 298 ? 19.516 -16.547 -8.961 1 96.25 298 ALA A O 1
ATOM 2376 N N . GLY A 1 299 ? 21.359 -15.992 -7.867 1 94.44 299 GLY A N 1
ATOM 2377 C CA . GLY A 1 299 ? 22.156 -17.062 -8.461 1 94.44 299 GLY A CA 1
ATOM 2378 C C . GLY A 1 299 ? 21.688 -18.453 -8.039 1 94.44 299 GLY A C 1
ATOM 2379 O O . GLY A 1 299 ? 21.234 -18.641 -6.91 1 94.44 299 GLY A O 1
ATOM 2380 N N . LEU A 1 300 ? 21.781 -19.391 -8.984 1 93.69 300 LEU A N 1
ATOM 2381 C CA . LEU A 1 300 ? 21.312 -20.75 -8.727 1 93.69 300 LEU A CA 1
ATOM 2382 C C . LEU A 1 300 ? 22.484 -21.734 -8.727 1 93.69 300 LEU A C 1
ATOM 2384 O O . LEU A 1 300 ? 23.391 -21.609 -9.555 1 93.69 300 LEU A O 1
ATOM 2388 N N . THR A 1 301 ? 22.578 -22.516 -7.699 1 87.25 301 THR A N 1
ATOM 2389 C CA . THR A 1 301 ? 23.562 -23.609 -7.648 1 87.25 301 THR A CA 1
ATOM 2390 C C . THR A 1 301 ? 22.891 -24.953 -7.953 1 87.25 301 THR A C 1
ATOM 2392 O O . THR A 1 301 ? 21.719 -25.156 -7.621 1 87.25 301 THR A O 1
ATOM 2395 N N . PRO A 1 302 ? 23.672 -25.812 -8.656 1 81.62 302 PRO A N 1
ATOM 2396 C CA . PRO A 1 302 ? 23.078 -27.109 -8.969 1 81.62 302 PRO A CA 1
ATOM 2397 C C . PRO A 1 302 ? 22.578 -27.844 -7.723 1 81.62 302 PRO A C 1
ATOM 2399 O O . PRO A 1 302 ? 23.141 -27.688 -6.641 1 81.62 302 PRO A O 1
ATOM 2402 N N . ALA A 1 303 ? 21.438 -28.344 -7.824 1 67.56 303 ALA A N 1
ATOM 2403 C CA . ALA A 1 303 ? 20.922 -29.141 -6.715 1 67.56 303 ALA A CA 1
ATOM 2404 C C . ALA A 1 303 ? 21.906 -30.25 -6.328 1 67.56 303 ALA A C 1
ATOM 2406 O O . ALA A 1 303 ? 22.469 -30.906 -7.199 1 67.56 303 ALA A O 1
ATOM 2407 N N . THR A 1 304 ? 22.766 -30.094 -5.262 1 52.31 304 THR A N 1
ATOM 2408 C CA . THR A 1 304 ? 23.625 -31.203 -4.863 1 52.31 304 THR A CA 1
ATOM 2409 C C . THR A 1 304 ? 22.812 -32.5 -4.746 1 52.31 304 THR A C 1
ATOM 2411 O O . THR A 1 304 ? 21.734 -32.5 -4.152 1 52.31 304 THR A O 1
ATOM 2414 N N . GLN A 1 305 ? 23.031 -33.406 -5.762 1 43.78 305 GLN A N 1
ATOM 2415 C CA . GLN A 1 305 ? 22.547 -34.781 -5.586 1 43.78 305 GLN A CA 1
ATOM 2416 C C . GLN A 1 305 ? 22.766 -35.25 -4.152 1 43.78 305 GLN A C 1
ATOM 2418 O O . GLN A 1 305 ? 23.828 -35.062 -3.584 1 43.78 305 GLN A O 1
ATOM 2423 N N . SER A 1 306 ? 21.969 -35.406 -3.283 1 35.38 306 SER A N 1
ATOM 2424 C CA . SER A 1 306 ? 22.281 -36.281 -2.148 1 35.38 306 SER A CA 1
ATOM 2425 C C . SER A 1 306 ? 22.969 -37.562 -2.607 1 35.38 306 SER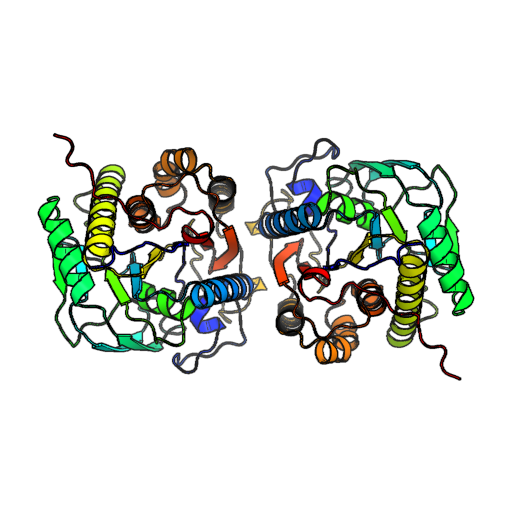 A C 1
ATOM 2427 O O . SER A 1 306 ? 22.438 -38.281 -3.453 1 35.38 306 SER A O 1
ATOM 2429 N N . ALA A 1 307 ? 24.312 -38 -2.342 1 24.98 307 ALA A N 1
ATOM 2430 C CA . ALA A 1 307 ? 24.953 -39.312 -2.395 1 24.98 307 ALA A CA 1
ATOM 2431 C C . ALA A 1 307 ? 24.062 -40.375 -1.739 1 24.98 307 ALA A C 1
ATOM 2433 O O . ALA A 1 307 ? 23.484 -40.156 -0.682 1 24.98 307 ALA A O 1
ATOM 2434 N N . MET B 1 1 ? 27.891 28.703 7.57 1 55.09 1 MET B N 1
ATOM 2435 C CA . MET B 1 1 ? 27.016 27.672 8.125 1 55.09 1 MET B CA 1
ATOM 2436 C C . MET B 1 1 ? 26.328 26.875 7.016 1 55.09 1 MET B C 1
ATOM 2438 O O . MET B 1 1 ? 26.062 27.406 5.938 1 55.09 1 MET B O 1
ATOM 2442 N N . ARG B 1 2 ? 26.359 25.516 7.055 1 80.06 2 ARG B N 1
ATOM 2443 C CA . ARG B 1 2 ? 25.797 24.703 5.98 1 80.06 2 ARG B CA 1
ATOM 2444 C C . ARG B 1 2 ? 24.328 25.016 5.777 1 80.06 2 ARG B C 1
ATOM 2446 O O . ARG B 1 2 ? 23.594 25.25 6.742 1 80.06 2 ARG B O 1
ATOM 2453 N N . GLU B 1 3 ? 23.875 25.312 4.59 1 92.69 3 GLU B N 1
ATOM 2454 C CA . GLU B 1 3 ? 22.484 25.594 4.281 1 92.69 3 GLU B CA 1
ATOM 2455 C C . GLU B 1 3 ? 21.594 24.375 4.539 1 92.69 3 GLU B C 1
ATOM 2457 O O . GLU B 1 3 ? 22.016 23.234 4.277 1 92.69 3 GLU B O 1
ATOM 2462 N N . GLY B 1 4 ? 20.5 24.688 5.223 1 98 4 GLY B N 1
ATOM 2463 C CA . GLY B 1 4 ? 19.547 23.625 5.488 1 98 4 GLY B CA 1
ATOM 2464 C C . GLY B 1 4 ? 18.969 23.016 4.23 1 98 4 GLY B C 1
ATOM 2465 O O . GLY B 1 4 ? 19.172 23.531 3.131 1 98 4 GLY B O 1
ATOM 2466 N N . VAL B 1 5 ? 18.391 21.812 4.352 1 98.62 5 VAL B N 1
ATOM 2467 C CA . VAL B 1 5 ? 17.781 21.125 3.229 1 98.62 5 VAL B CA 1
ATOM 2468 C C . VAL B 1 5 ? 16.438 20.547 3.658 1 98.62 5 VAL B C 1
ATOM 2470 O O . VAL B 1 5 ? 16.203 20.281 4.844 1 98.62 5 VAL B O 1
ATOM 2473 N N . ILE B 1 6 ? 15.539 20.438 2.73 1 98.81 6 ILE B N 1
ATOM 2474 C CA . ILE B 1 6 ? 14.32 19.656 2.912 1 98.81 6 ILE B CA 1
ATOM 2475 C C . ILE B 1 6 ? 14.469 18.297 2.225 1 98.81 6 ILE B C 1
ATOM 2477 O O . ILE B 1 6 ? 14.555 18.234 0.998 1 98.81 6 ILE B O 1
ATOM 2481 N N . LEU B 1 7 ? 14.438 17.281 3.037 1 98.88 7 LEU B N 1
ATOM 2482 C CA . LEU B 1 7 ? 14.766 15.938 2.553 1 98.88 7 LEU B CA 1
ATOM 2483 C C . LEU B 1 7 ? 13.555 15.289 1.891 1 98.88 7 LEU B C 1
ATOM 2485 O O . LEU B 1 7 ? 13.695 14.586 0.888 1 98.88 7 LEU B O 1
ATOM 2489 N N . ALA B 1 8 ? 12.391 15.484 2.482 1 98.88 8 ALA B N 1
ATOM 2490 C CA . ALA B 1 8 ? 11.164 14.852 2.006 1 98.88 8 ALA B CA 1
ATOM 2491 C C . ALA B 1 8 ? 9.93 15.477 2.656 1 98.88 8 ALA B C 1
ATOM 2493 O O . ALA B 1 8 ? 10.039 16.172 3.67 1 98.88 8 ALA B O 1
ATOM 2494 N N . GLY B 1 9 ? 8.836 15.328 2.041 1 98.81 9 GLY B N 1
ATOM 2495 C CA . GLY B 1 9 ? 7.512 15.57 2.6 1 98.81 9 GLY B CA 1
ATOM 2496 C C . GLY B 1 9 ? 6.637 14.336 2.631 1 98.81 9 GLY B C 1
ATOM 2497 O O . GLY B 1 9 ? 6.734 13.477 1.752 1 98.81 9 GLY B O 1
ATOM 2498 N N . PHE B 1 10 ? 5.785 14.258 3.658 1 98.81 10 PHE B N 1
ATOM 2499 C CA . PHE B 1 10 ? 4.863 13.141 3.781 1 98.81 10 PHE B CA 1
ATOM 2500 C C . PHE B 1 10 ? 3.439 13.625 4.012 1 98.81 10 PHE B C 1
ATOM 2502 O O . PHE B 1 10 ? 3.199 14.477 4.871 1 98.81 10 PHE B O 1
ATOM 2509 N N . LEU B 1 11 ? 2.518 13.219 3.162 1 98.25 11 LEU B N 1
ATOM 2510 C CA . LEU B 1 11 ? 1.133 13.18 3.621 1 98.25 11 LEU B CA 1
ATOM 2511 C C . LEU B 1 11 ? 0.938 12.102 4.68 1 98.25 11 LEU B C 1
ATOM 2513 O O . LEU B 1 11 ? 1.149 10.914 4.406 1 98.25 11 LEU B O 1
ATOM 2517 N N . ALA B 1 12 ? 0.593 12.461 5.875 1 98.12 12 ALA B N 1
ATOM 2518 C CA . ALA B 1 12 ? 0.633 11.578 7.035 1 98.12 12 ALA B CA 1
ATOM 2519 C C . ALA B 1 12 ? -0.64 11.703 7.867 1 98.12 12 ALA B C 1
ATOM 2521 O O . ALA B 1 12 ? -0.684 12.477 8.828 1 98.12 12 ALA B O 1
ATOM 2522 N N . PRO B 1 13 ? -1.615 10.867 7.559 1 97 13 PRO B N 1
ATOM 2523 C CA . PRO B 1 13 ? -2.891 10.977 8.273 1 97 13 PRO B CA 1
ATOM 2524 C C . PRO B 1 13 ? -2.779 10.586 9.742 1 97 13 PRO B C 1
ATOM 2526 O O . PRO B 1 13 ? -1.863 9.852 10.117 1 97 13 PRO B O 1
ATOM 2529 N N . HIS B 1 14 ? -3.842 11.047 10.562 1 96.12 14 HIS B N 1
ATOM 2530 C CA . HIS B 1 14 ? -3.635 10.984 12.008 1 96.12 14 HIS B CA 1
ATOM 2531 C C . HIS B 1 14 ? -4.848 10.383 12.711 1 96.12 14 HIS B C 1
ATOM 2533 O O . HIS B 1 14 ? -5.184 10.789 13.828 1 96.12 14 HIS B O 1
ATOM 2539 N N . PRO B 1 15 ? -5.59 9.516 12.141 1 94.62 15 PRO B N 1
ATOM 2540 C CA . PRO B 1 15 ? -6.633 8.906 12.969 1 94.62 15 PRO B CA 1
ATOM 2541 C C . PRO B 1 15 ? -6.062 8.156 14.172 1 94.62 15 PRO B C 1
ATOM 2543 O O . PRO B 1 15 ? -5.145 7.348 14.023 1 94.62 15 PRO B O 1
ATOM 2546 N N . PRO B 1 16 ? -6.613 8.445 15.32 1 95.19 16 PRO B N 1
ATOM 2547 C CA . PRO B 1 16 ? -6.094 7.777 16.516 1 95.19 16 PRO B CA 1
ATOM 2548 C C . PRO B 1 16 ? -6.227 6.258 16.453 1 95.19 16 PRO B C 1
ATOM 2550 O O . PRO B 1 16 ? -5.523 5.543 17.172 1 95.19 16 PRO B O 1
ATOM 2553 N N . HIS B 1 17 ? -7.059 5.777 15.586 1 96.44 17 HIS B N 1
ATOM 2554 C CA . HIS B 1 17 ? -7.27 4.352 15.359 1 96.44 17 HIS B CA 1
ATOM 2555 C C . HIS B 1 17 ? -5.965 3.648 15 1 96.44 17 HIS B C 1
ATOM 2557 O O . HIS B 1 17 ? -5.773 2.477 15.336 1 96.44 17 HIS B O 1
ATOM 2563 N N . LEU B 1 18 ? -5.105 4.363 14.352 1 97.75 18 LEU B N 1
ATOM 2564 C CA . LEU B 1 18 ? -3.844 3.764 13.93 1 97.75 18 LEU B CA 1
ATOM 2565 C C . LEU B 1 18 ? -2.963 3.447 15.133 1 97.75 18 LEU B C 1
ATOM 2567 O O . LEU B 1 18 ? -2.357 2.377 15.203 1 97.75 18 LEU B O 1
ATOM 2571 N N . VAL B 1 19 ? -2.926 4.383 16.062 1 97.81 19 VAL B N 1
ATOM 2572 C CA . VAL B 1 19 ? -2.172 4.156 17.297 1 97.81 19 VAL B CA 1
ATOM 2573 C C . VAL B 1 19 ? -2.836 3.047 18.109 1 97.81 19 VAL B C 1
ATOM 2575 O O . VAL B 1 19 ? -2.154 2.168 18.641 1 97.81 19 VAL B O 1
ATOM 2578 N N . TYR B 1 20 ? -4.145 3.09 18.172 1 97.56 20 TYR B N 1
ATOM 2579 C CA . TYR B 1 20 ? -4.922 2.062 18.859 1 97.56 20 TYR B CA 1
ATOM 2580 C C . TYR B 1 20 ? -4.625 0.681 18.297 1 97.56 20 TYR B C 1
ATOM 2582 O O . TYR B 1 20 ? -4.34 -0.258 19.047 1 97.56 20 TYR B O 1
ATOM 2590 N N . GLY B 1 21 ? -4.613 0.604 17 1 97.31 21 GLY B N 1
ATOM 2591 C CA . GLY B 1 21 ? -4.363 -0.667 16.344 1 97.31 21 GLY B CA 1
ATOM 2592 C C . GLY B 1 21 ? -2.951 -1.179 16.547 1 97.31 21 GLY B C 1
ATOM 2593 O O . GLY B 1 21 ? -2.717 -2.389 16.547 1 97.31 21 GLY B O 1
ATOM 2594 N N . GLU B 1 22 ? -2.047 -0.305 16.734 1 97.06 22 GLU B N 1
ATOM 2595 C CA . GLU B 1 22 ? -0.636 -0.657 16.859 1 97.06 22 GLU B CA 1
ATOM 2596 C C . GLU B 1 22 ? -0.313 -1.156 18.266 1 97.06 22 GLU B C 1
ATOM 2598 O O . GLU B 1 22 ? 0.658 -1.889 18.469 1 97.06 22 GLU B O 1
ATOM 2603 N N . ASN B 1 23 ? -1.017 -0.751 19.203 1 96.94 23 ASN B N 1
ATOM 2604 C CA . ASN B 1 23 ? -0.878 -1.169 20.609 1 96.94 23 ASN B CA 1
ATOM 2605 C C . ASN B 1 23 ? 0.49 -0.797 21.172 1 96.94 23 ASN B C 1
ATOM 2607 O O . ASN B 1 23 ? 1.17 -1.636 21.766 1 96.94 23 ASN B O 1
ATOM 2611 N N . PRO B 1 24 ? 0.856 0.461 21.016 1 97.69 24 PRO B N 1
ATOM 2612 C CA . PRO B 1 24 ? 2.115 0.833 21.672 1 97.69 24 PRO B CA 1
ATOM 2613 C C . PRO B 1 24 ? 1.993 0.903 23.188 1 97.69 24 PRO B C 1
ATOM 2615 O O . PRO B 1 24 ? 0.901 1.13 23.719 1 97.69 24 PRO B O 1
ATOM 2618 N N . PRO B 1 25 ? 3.123 0.681 23.875 1 97.25 25 PRO B N 1
ATOM 2619 C CA . PRO B 1 25 ? 3.057 0.732 25.328 1 97.25 25 PRO B CA 1
ATOM 2620 C C . PRO B 1 25 ? 2.602 2.094 25.859 1 97.25 25 PRO B C 1
ATOM 2622 O O . PRO B 1 25 ? 2.051 2.184 26.953 1 97.25 25 PRO B O 1
ATOM 2625 N N . GLN B 1 26 ? 2.754 3.096 25.031 1 97.69 26 GLN B N 1
ATOM 2626 C CA . GLN B 1 26 ? 2.408 4.449 25.453 1 97.69 26 GLN B CA 1
ATOM 2627 C C . GLN B 1 26 ? 0.896 4.652 25.469 1 97.69 26 GLN B C 1
ATOM 2629 O O . GLN B 1 26 ? 0.399 5.617 26.062 1 97.69 26 GLN B O 1
ATOM 2634 N N . ASN B 1 27 ? 0.169 3.811 24.766 1 98.12 27 ASN B N 1
ATOM 2635 C CA . ASN B 1 27 ? -1.278 3.98 24.688 1 98.12 27 ASN B CA 1
ATOM 2636 C C . ASN B 1 27 ? -2.006 3.029 25.625 1 98.12 27 ASN B C 1
ATOM 2638 O O . ASN B 1 27 ? -1.73 1.829 25.641 1 98.12 27 ASN B O 1
ATOM 2642 N N . GLU B 1 28 ? -2.924 3.479 26.344 1 97.31 28 GLU B N 1
ATOM 2643 C CA . GLU B 1 28 ? -3.584 2.703 27.391 1 97.31 28 GLU B CA 1
ATOM 2644 C C . GLU B 1 28 ? -4.559 1.691 26.797 1 97.31 28 GLU B C 1
ATOM 2646 O O . GLU B 1 28 ? -4.516 0.506 27.141 1 97.31 28 GLU B O 1
ATOM 2651 N N . PRO B 1 29 ? -5.453 2.115 25.891 1 96.69 29 PRO B N 1
ATOM 2652 C CA . PRO B 1 29 ? -6.375 1.131 25.328 1 96.69 29 PRO B CA 1
ATOM 2653 C C . PRO B 1 29 ? -5.66 0.084 24.469 1 96.69 29 PRO B C 1
ATOM 2655 O O . PRO B 1 29 ? -4.656 0.388 23.828 1 96.69 29 PRO B O 1
ATOM 2658 N N . ARG B 1 30 ? -6.246 -1.087 24.406 1 96.44 30 ARG B N 1
ATOM 2659 C CA . ARG B 1 30 ? -5.652 -2.199 23.672 1 96.44 30 ARG B CA 1
ATOM 2660 C C . ARG B 1 30 ? -6.609 -2.727 22.609 1 96.44 30 ARG B C 1
ATOM 2662 O O . ARG B 1 30 ? -7.824 -2.762 22.828 1 96.44 30 ARG B O 1
ATOM 2669 N N . SER B 1 31 ? -5.961 -3.096 21.531 1 95.62 31 SER B N 1
ATOM 2670 C CA . SER B 1 31 ? -6.711 -3.668 20.422 1 95.62 31 SER B CA 1
ATOM 2671 C C . SER B 1 31 ? -6.145 -5.023 20.016 1 95.62 31 SER B C 1
ATOM 2673 O O . SER B 1 31 ? -5.082 -5.43 20.484 1 95.62 31 SER B O 1
ATOM 2675 N N . GLU B 1 32 ? -6.891 -5.742 19.188 1 94.19 32 GLU B N 1
ATOM 2676 C CA . GLU B 1 32 ? -6.391 -6.961 18.562 1 94.19 32 GLU B CA 1
ATOM 2677 C C . GLU B 1 32 ? -5.848 -6.68 17.156 1 94.19 32 GLU B C 1
ATOM 2679 O O . GLU B 1 32 ? -5.68 -7.602 16.359 1 94.19 32 GLU B O 1
ATOM 2684 N N . GLY B 1 33 ? -5.633 -5.406 16.938 1 95.5 33 GLY B N 1
ATOM 2685 C CA . GLY B 1 33 ? -5.141 -4.977 15.641 1 95.5 33 GLY B CA 1
ATOM 2686 C C . GLY B 1 33 ? -6.066 -3.994 14.953 1 95.5 33 GLY B C 1
ATOM 2687 O O . GLY B 1 33 ? -6.684 -3.15 15.602 1 95.5 33 GLY B O 1
ATOM 2688 N N . GLY B 1 34 ? -6.008 -4.02 13.656 1 96.25 34 GLY B N 1
ATOM 2689 C CA . GLY B 1 34 ? -6.855 -3.164 12.844 1 96.25 34 GLY B CA 1
ATOM 2690 C C . GLY B 1 34 ? -6.074 -2.162 12.016 1 96.25 34 GLY B C 1
ATOM 2691 O O . GLY B 1 34 ? -4.949 -1.802 12.367 1 96.25 34 GLY B O 1
ATOM 2692 N N . TRP B 1 35 ? -6.59 -1.853 10.867 1 97.69 35 TRP B N 1
ATOM 2693 C CA . TRP B 1 35 ? -6.105 -0.838 9.938 1 97.69 35 TRP B CA 1
ATOM 2694 C C . TRP B 1 35 ? -4.672 -1.126 9.516 1 97.69 35 TRP B C 1
ATOM 2696 O O . TRP B 1 35 ? -3.869 -0.204 9.344 1 97.69 35 TRP B O 1
ATOM 2706 N N . GLU B 1 36 ? -4.316 -2.363 9.414 1 97.94 36 GLU B N 1
ATOM 2707 C CA . GLU B 1 36 ? -2.955 -2.791 9.102 1 97.94 36 GLU B CA 1
ATOM 2708 C C . GLU B 1 36 ? -2.467 -2.184 7.793 1 97.94 36 GLU B C 1
ATOM 2710 O O . GLU B 1 36 ? -1.309 -1.778 7.68 1 97.94 36 GLU B O 1
ATOM 2715 N N . PRO B 1 37 ? -3.328 -2.08 6.734 1 97.12 37 PRO B N 1
ATOM 2716 C CA . PRO B 1 37 ? -2.814 -1.506 5.488 1 97.12 37 PRO B CA 1
ATOM 2717 C C . PRO B 1 37 ? -2.189 -0.127 5.691 1 97.12 37 PRO B C 1
ATOM 2719 O O . PRO B 1 37 ? -1.141 0.169 5.109 1 97.12 37 PRO B O 1
ATOM 2722 N N . LEU B 1 38 ? -2.812 0.679 6.48 1 98.25 38 LEU B N 1
ATOM 2723 C CA . LEU B 1 38 ? -2.254 1.997 6.766 1 98.25 38 LEU B CA 1
ATOM 2724 C C . LEU B 1 38 ? -1.049 1.889 7.691 1 98.25 38 LEU B C 1
ATOM 2726 O O . LEU B 1 38 ? -0.079 2.637 7.547 1 98.25 38 LEU B O 1
ATOM 2730 N N . ARG B 1 39 ? -1.104 1.022 8.641 1 98.38 39 ARG B N 1
ATOM 2731 C CA . ARG B 1 39 ? 0.032 0.833 9.539 1 98.38 39 ARG B CA 1
ATOM 2732 C C . ARG B 1 39 ? 1.243 0.298 8.781 1 98.38 39 ARG B C 1
ATOM 2734 O O . ARG B 1 39 ? 2.377 0.701 9.047 1 98.38 39 ARG B O 1
ATOM 2741 N N . TRP B 1 40 ? 0.995 -0.622 7.84 1 98.31 40 TRP B N 1
ATOM 2742 C CA . TRP B 1 40 ? 2.074 -1.098 6.98 1 98.31 40 TRP B CA 1
ATOM 2743 C C . TRP B 1 40 ? 2.629 0.037 6.129 1 98.31 40 TRP B C 1
ATOM 2745 O O . TRP B 1 40 ? 3.832 0.089 5.859 1 98.31 40 TRP B O 1
ATOM 2755 N N . ALA B 1 41 ? 1.758 0.904 5.652 1 98.31 41 ALA B N 1
ATOM 2756 C CA . ALA B 1 41 ? 2.199 2.082 4.91 1 98.31 41 ALA B CA 1
ATOM 2757 C C . ALA B 1 41 ? 3.133 2.945 5.758 1 98.31 41 ALA B C 1
ATOM 2759 O O . ALA B 1 41 ? 4.18 3.391 5.281 1 98.31 41 ALA B O 1
ATOM 2760 N N . TYR B 1 42 ? 2.797 3.141 7 1 98.62 42 TYR B N 1
ATOM 2761 C CA . TYR B 1 42 ? 3.639 3.92 7.902 1 98.62 42 TYR B CA 1
ATOM 2762 C C . TYR B 1 42 ? 4.957 3.201 8.18 1 98.62 42 TYR B C 1
ATOM 2764 O O . TYR B 1 42 ? 5.992 3.842 8.352 1 98.62 42 TYR B O 1
ATOM 2772 N N . ALA B 1 43 ? 4.91 1.879 8.227 1 97.88 43 ALA B N 1
ATOM 2773 C CA . ALA B 1 43 ? 6.156 1.134 8.375 1 97.88 43 ALA B CA 1
ATOM 2774 C C . ALA B 1 43 ? 7.133 1.455 7.25 1 97.88 43 ALA B C 1
ATOM 2776 O O . ALA B 1 43 ? 8.336 1.59 7.48 1 97.88 43 ALA B O 1
ATOM 2777 N N . GLN B 1 44 ? 6.598 1.558 6.086 1 97.12 44 GLN B N 1
ATOM 2778 C CA . GLN B 1 44 ? 7.438 1.923 4.949 1 97.12 44 GLN B CA 1
ATOM 2779 C C . GLN B 1 44 ? 7.953 3.354 5.082 1 97.12 44 GLN B C 1
ATOM 2781 O O . GLN B 1 44 ? 9.117 3.633 4.777 1 97.12 44 GLN B O 1
ATOM 2786 N N . ALA B 1 45 ? 7.078 4.246 5.527 1 98.38 45 ALA B N 1
ATOM 2787 C CA . ALA B 1 45 ? 7.504 5.621 5.777 1 98.38 45 ALA B CA 1
ATOM 2788 C C . ALA B 1 45 ? 8.633 5.668 6.805 1 98.38 45 ALA B C 1
ATOM 2790 O O . ALA B 1 45 ? 9.586 6.438 6.656 1 98.38 45 ALA B O 1
ATOM 2791 N N . ARG B 1 46 ? 8.523 4.852 7.812 1 98.44 46 ARG B N 1
ATOM 2792 C CA . ARG B 1 46 ? 9.531 4.785 8.859 1 98.44 46 ARG B CA 1
ATOM 2793 C C . ARG B 1 46 ? 10.875 4.336 8.305 1 98.44 46 ARG B C 1
ATOM 2795 O O . ARG B 1 46 ? 11.93 4.801 8.742 1 98.44 46 ARG B O 1
ATOM 2802 N N . GLU B 1 47 ? 10.82 3.436 7.363 1 96.81 47 GLU B N 1
ATOM 2803 C CA . GLU B 1 47 ? 12.055 3.018 6.703 1 96.81 47 GLU B CA 1
ATOM 2804 C C . GLU B 1 47 ? 12.711 4.18 5.965 1 96.81 47 GLU B C 1
ATOM 2806 O O . GLU B 1 47 ? 13.938 4.328 5.988 1 96.81 47 GLU B O 1
ATOM 2811 N N . SER B 1 48 ? 11.906 4.957 5.355 1 97.81 48 SER B N 1
ATOM 2812 C CA . SER B 1 48 ? 12.422 6.137 4.66 1 97.81 48 SER B CA 1
ATOM 2813 C C . SER B 1 48 ? 13.062 7.117 5.637 1 97.81 48 SER B C 1
ATOM 2815 O O . SER B 1 48 ? 14.141 7.656 5.375 1 97.81 48 SER B O 1
ATOM 2817 N N . ILE B 1 49 ? 12.391 7.328 6.73 1 98.62 49 ILE B N 1
ATOM 2818 C CA . ILE B 1 49 ? 12.891 8.25 7.746 1 98.62 49 ILE B CA 1
ATOM 2819 C C . ILE B 1 49 ? 14.25 7.762 8.258 1 98.62 49 ILE B C 1
ATOM 2821 O O . ILE B 1 49 ? 15.172 8.555 8.422 1 98.62 49 ILE B O 1
ATOM 2825 N N . ALA B 1 50 ? 14.336 6.492 8.469 1 98.12 50 ALA B N 1
ATOM 2826 C CA . ALA B 1 50 ? 15.578 5.91 8.961 1 98.12 50 ALA B CA 1
ATOM 2827 C C . ALA B 1 50 ? 16.719 6.117 7.957 1 98.12 50 ALA B C 1
ATOM 2829 O O . ALA B 1 50 ? 17.859 6.332 8.352 1 98.12 50 ALA B O 1
ATOM 2830 N N . ARG B 1 51 ? 16.391 6.031 6.707 1 97.56 51 ARG B N 1
ATOM 2831 C CA . ARG B 1 51 ? 17.391 6.219 5.664 1 97.56 51 ARG B CA 1
ATOM 2832 C C . ARG B 1 51 ? 17.766 7.688 5.523 1 97.56 51 ARG B C 1
ATOM 2834 O O . ARG B 1 51 ? 18.938 8.016 5.305 1 97.56 51 ARG B O 1
ATOM 2841 N N . LEU B 1 52 ? 16.781 8.539 5.648 1 98.5 52 LEU B N 1
ATOM 2842 C CA . LEU B 1 52 ? 16.984 9.969 5.43 1 98.5 52 LEU B CA 1
ATOM 2843 C C . LEU B 1 52 ? 17.75 10.594 6.586 1 98.5 52 LEU B C 1
ATOM 2845 O O . LEU B 1 52 ? 18.469 11.578 6.395 1 98.5 52 LEU B O 1
ATOM 2849 N N . LYS B 1 53 ? 17.578 10.117 7.801 1 98.38 53 LYS B N 1
ATOM 2850 C CA . LYS B 1 53 ? 18.234 10.578 9.023 1 98.38 53 LYS B CA 1
ATOM 2851 C C . LYS B 1 53 ? 18.062 12.086 9.211 1 98.38 53 LYS B C 1
ATOM 2853 O O . LYS B 1 53 ? 19.031 12.82 9.359 1 98.38 53 LYS B O 1
ATOM 2858 N N . PRO B 1 54 ? 16.859 12.531 9.281 1 98.81 54 PRO B N 1
ATOM 2859 C CA . PRO B 1 54 ? 16.641 13.969 9.461 1 98.81 54 PRO B CA 1
ATOM 2860 C C . PRO B 1 54 ? 17.062 14.461 10.844 1 98.81 54 PRO B C 1
ATOM 2862 O O . PRO B 1 54 ? 17.062 13.688 11.805 1 98.81 54 PRO B O 1
ATOM 2865 N N . ASP B 1 55 ? 17.359 15.781 10.914 1 98.44 55 ASP B N 1
ATOM 2866 C CA . ASP B 1 55 ? 17.609 16.453 12.188 1 98.44 55 ASP B CA 1
ATOM 2867 C C . ASP B 1 55 ? 16.312 16.797 12.906 1 98.44 55 ASP B C 1
ATOM 2869 O O . ASP B 1 55 ? 16.297 16.953 14.133 1 98.44 55 ASP B O 1
ATOM 2873 N N . VAL B 1 56 ? 15.258 16.938 12.078 1 98.88 56 VAL B N 1
ATOM 2874 C CA . VAL B 1 56 ? 14.039 17.5 12.641 1 98.88 56 VAL B CA 1
ATOM 2875 C C . VAL B 1 56 ? 12.836 17.078 11.805 1 98.88 56 VAL B C 1
ATOM 2877 O O . VAL B 1 56 ? 12.953 16.891 10.594 1 98.88 56 VAL B O 1
ATOM 2880 N N . LEU B 1 57 ? 11.742 16.844 12.445 1 98.94 57 LEU B N 1
ATOM 2881 C CA . LEU B 1 57 ? 10.445 16.656 11.82 1 98.94 57 LEU B CA 1
ATOM 2882 C C . LEU B 1 57 ? 9.531 17.859 12.062 1 98.94 57 LEU B C 1
ATOM 2884 O O . LEU B 1 57 ? 9.305 18.234 13.211 1 98.94 57 LEU B O 1
ATOM 2888 N N . LEU B 1 58 ? 9.07 18.516 11.008 1 98.94 58 LEU B N 1
ATOM 2889 C CA . LEU B 1 58 ? 8.055 19.562 11.156 1 98.94 58 LEU B CA 1
ATOM 2890 C C . LEU B 1 58 ? 6.664 19.016 10.859 1 98.94 58 LEU B C 1
ATOM 2892 O O . LEU B 1 58 ? 6.457 18.344 9.844 1 98.94 58 LEU B O 1
ATOM 2896 N N . VAL B 1 59 ? 5.723 19.312 11.758 1 98.62 59 VAL B N 1
ATOM 2897 C CA . VAL B 1 59 ? 4.375 18.781 11.586 1 98.62 59 VAL B CA 1
ATOM 2898 C C . VAL B 1 59 ? 3.355 19.906 11.672 1 98.62 59 VAL B C 1
ATOM 2900 O O . VAL B 1 59 ? 3.441 20.766 12.562 1 98.62 59 VAL B O 1
ATOM 2903 N N . HIS B 1 60 ? 2.531 20.016 10.695 1 96.81 60 HIS B N 1
ATOM 2904 C CA . HIS B 1 60 ? 1.355 20.891 10.711 1 96.81 60 HIS B CA 1
ATOM 2905 C C . HIS B 1 60 ? 0.076 20.062 10.875 1 96.81 60 HIS B C 1
ATOM 2907 O O . HIS B 1 60 ? -0.236 19.219 10.039 1 96.81 60 HIS B O 1
ATOM 2913 N N . SER B 1 61 ? -0.627 20.312 11.906 1 91.81 61 SER B N 1
ATOM 2914 C CA . SER B 1 61 ? -1.837 19.562 12.234 1 91.81 61 SER B CA 1
ATOM 2915 C C . SER B 1 61 ? -3.074 20.453 12.164 1 91.81 61 SER B C 1
ATOM 2917 O O . SER B 1 61 ? -3.049 21.609 12.617 1 91.81 61 SER B O 1
ATOM 2919 N N . PRO B 1 62 ? -4.129 19.906 11.672 1 87.69 62 PRO B N 1
ATOM 2920 C CA . PRO B 1 62 ? -5.375 20.672 11.617 1 87.69 62 PRO B CA 1
ATOM 2921 C C . PRO B 1 62 ? -6.062 20.781 12.977 1 87.69 62 PRO B C 1
ATOM 2923 O O . PRO B 1 62 ? -7.004 21.562 13.141 1 87.69 62 PRO B O 1
ATOM 2926 N N . HIS B 1 63 ? -5.5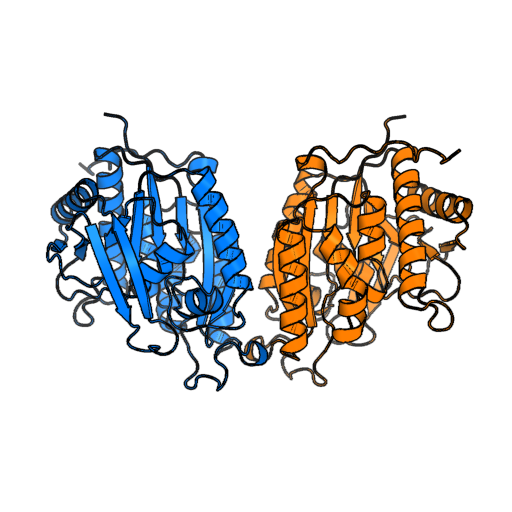9 20.109 13.93 1 88.06 63 HIS B N 1
ATOM 2927 C CA . HIS B 1 63 ? -6.324 20 15.18 1 88.06 63 HIS B CA 1
ATOM 2928 C C . HIS B 1 63 ? -5.723 20.906 16.25 1 88.06 63 HIS B C 1
ATOM 2930 O O . HIS B 1 63 ? -6.297 21.078 17.328 1 88.06 63 HIS B O 1
ATOM 2936 N N . TRP B 1 64 ? -4.609 21.453 16.047 1 89.44 64 TRP B N 1
ATOM 2937 C CA . TRP B 1 64 ? -4.156 22.594 16.844 1 89.44 64 TRP B CA 1
ATOM 2938 C C . TRP B 1 64 ? -4.676 23.906 16.281 1 89.44 64 TRP B C 1
ATOM 2940 O O . TRP B 1 64 ? -3.945 24.625 15.594 1 89.44 64 TRP B O 1
ATOM 2950 N N . ILE B 1 65 ? -5.824 24.188 16.688 1 87.12 65 ILE B N 1
ATOM 2951 C CA . ILE B 1 65 ? -6.535 25.312 16.078 1 87.12 65 ILE B CA 1
ATOM 2952 C C . ILE B 1 65 ? -6.211 26.594 16.844 1 87.12 65 ILE B C 1
ATOM 2954 O O . ILE B 1 65 ? -6.34 26.641 18.078 1 87.12 65 ILE B O 1
ATOM 2958 N N . THR B 1 66 ? -5.781 27.5 16.078 1 88 66 THR B N 1
ATOM 2959 C CA . THR B 1 66 ? -5.566 28.828 16.641 1 88 66 THR B CA 1
ATOM 2960 C C . THR B 1 66 ? -6.473 29.859 15.953 1 88 66 THR B C 1
ATOM 2962 O O . THR B 1 66 ? -6.742 29.75 14.758 1 88 66 THR B O 1
ATOM 2965 N N . GLN B 1 67 ? -6.883 30.812 16.688 1 82.75 67 GLN B N 1
ATOM 2966 C CA . GLN B 1 67 ? -7.793 31.812 16.172 1 82.75 67 GLN B CA 1
ATOM 2967 C C . GLN B 1 67 ? -7.023 33.031 15.625 1 82.75 67 GLN B C 1
ATOM 2969 O O . GLN B 1 67 ? -7.508 33.719 14.727 1 82.75 67 GLN B O 1
ATOM 2974 N N . VAL B 1 68 ? -5.91 33.188 16.25 1 86.62 68 VAL B N 1
ATOM 2975 C CA . VAL B 1 68 ? -5.133 34.344 15.836 1 86.62 68 VAL B CA 1
ATOM 2976 C C . VAL B 1 68 ? -3.729 33.906 15.422 1 86.62 68 VAL B C 1
ATOM 2978 O O . VAL B 1 68 ? -2.881 33.625 16.281 1 86.62 68 VAL B O 1
ATOM 2981 N N . GLY B 1 69 ? -3.561 33.844 14.125 1 90.38 69 GLY B N 1
ATOM 2982 C CA . GLY B 1 69 ? -2.229 33.625 13.586 1 90.38 69 GLY B CA 1
ATOM 2983 C C . GLY B 1 69 ? -1.774 32.188 13.68 1 90.38 69 GLY B C 1
ATOM 2984 O O . GLY B 1 69 ? -2.547 31.297 14.086 1 90.38 69 GLY B O 1
ATOM 2985 N N . HIS B 1 70 ? -0.574 31.953 13.289 1 94.19 70 HIS B N 1
ATOM 2986 C CA . HIS B 1 70 ? 0.101 30.656 13.328 1 94.19 70 HIS B CA 1
ATOM 2987 C C . HIS B 1 70 ? 1.011 30.547 14.547 1 94.19 70 HIS B C 1
ATOM 2989 O O . HIS B 1 70 ? 1.825 31.438 14.805 1 94.19 70 HIS B O 1
ATOM 2995 N N . HIS B 1 71 ? 0.832 29.547 15.289 1 96.25 71 HIS B N 1
ATOM 2996 C CA . HIS B 1 71 ? 1.628 29.344 16.484 1 96.25 71 HIS B CA 1
ATOM 2997 C C . HIS B 1 71 ? 2.646 28.219 16.312 1 96.25 71 HIS B C 1
ATOM 2999 O O . HIS B 1 71 ? 2.412 27.281 15.539 1 96.25 71 HIS B O 1
ATOM 3005 N N . PHE B 1 72 ? 3.744 28.359 16.984 1 98.06 72 PHE B N 1
ATOM 3006 C CA . PHE B 1 72 ? 4.824 27.391 16.984 1 98.06 72 PHE B CA 1
ATOM 3007 C C . PHE B 1 72 ? 5.156 26.953 18.406 1 98.06 72 PHE B C 1
ATOM 3009 O O . PHE B 1 72 ? 5.148 27.781 19.328 1 98.06 72 PHE B O 1
ATOM 3016 N N . LEU B 1 73 ? 5.426 25.672 18.578 1 97.19 73 LEU B N 1
ATOM 3017 C CA . LEU B 1 73 ? 5.848 25.203 19.891 1 97.19 73 LEU B CA 1
ATOM 3018 C C . LEU B 1 73 ? 7.18 25.828 20.281 1 97.19 73 LEU B C 1
ATOM 3020 O O . LEU B 1 73 ? 8.141 25.797 19.516 1 97.19 73 LEU B O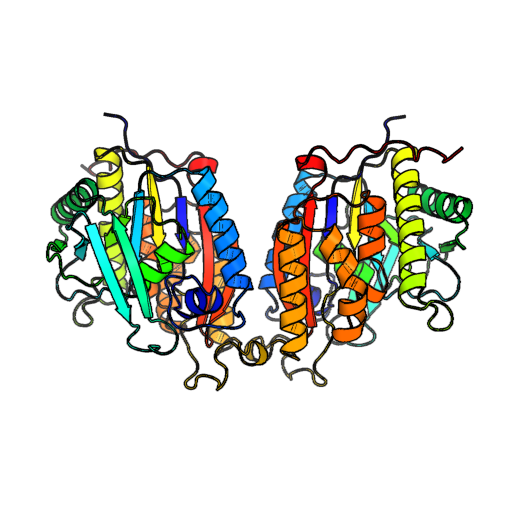 1
ATOM 3024 N N . GLY B 1 74 ? 7.25 26.344 21.531 1 97.56 74 GLY B N 1
ATOM 3025 C CA . GLY B 1 74 ? 8.43 27.078 21.938 1 97.56 74 GLY B CA 1
ATOM 3026 C C . GLY B 1 74 ? 9.031 26.562 23.234 1 97.56 74 GLY B C 1
ATOM 3027 O O . GLY B 1 74 ? 9.859 27.234 23.859 1 97.56 74 GLY B O 1
ATOM 3028 N N . VAL B 1 75 ? 8.531 25.422 23.672 1 97.19 75 VAL B N 1
ATOM 3029 C CA . VAL B 1 75 ? 9.07 24.781 24.859 1 97.19 75 VAL B CA 1
ATOM 3030 C C . VAL B 1 75 ? 10.008 23.641 24.453 1 97.19 75 VAL B C 1
ATOM 3032 O O . VAL B 1 75 ? 9.641 22.781 23.641 1 97.19 75 VAL B O 1
ATOM 3035 N N . PRO B 1 76 ? 11.242 23.594 25.031 1 97.88 76 PRO B N 1
ATOM 3036 C CA . PRO B 1 76 ? 12.234 22.625 24.578 1 97.88 76 PRO B CA 1
ATOM 3037 C C . PRO B 1 76 ? 11.766 21.188 24.734 1 97.88 76 PRO B C 1
ATOM 3039 O O . PRO B 1 76 ? 12.141 20.312 23.922 1 97.88 76 PRO B O 1
ATOM 3042 N N . ARG B 1 77 ? 10.984 20.938 25.797 1 97.69 77 ARG B N 1
ATOM 3043 C CA . ARG B 1 77 ? 10.484 19.578 26.047 1 97.69 77 ARG B CA 1
ATOM 3044 C C . ARG B 1 77 ? 9.031 19.609 26.5 1 97.69 77 ARG B C 1
ATOM 3046 O O . ARG B 1 77 ? 8.672 20.406 27.375 1 97.69 77 ARG B O 1
ATOM 3053 N N . LEU B 1 78 ? 8.258 18.797 25.828 1 97.31 78 LEU B N 1
ATOM 3054 C CA . LEU B 1 78 ? 6.867 18.594 26.219 1 97.31 78 LEU B CA 1
ATOM 3055 C C . LEU B 1 78 ? 6.59 17.125 26.531 1 97.31 78 LEU B C 1
ATOM 3057 O O . LEU B 1 78 ? 7.09 16.25 25.828 1 97.31 78 LEU B O 1
ATOM 3061 N N . SER B 1 79 ? 5.898 16.828 27.609 1 96.56 79 SER B N 1
ATOM 3062 C CA . SER B 1 79 ? 5.48 15.477 27.953 1 96.56 79 SER B CA 1
ATOM 3063 C C . SER B 1 79 ? 4.156 15.484 28.703 1 96.56 79 SER B C 1
ATOM 3065 O O . SER B 1 79 ? 3.764 16.516 29.266 1 96.56 79 SER B O 1
ATOM 3067 N N . GLY B 1 80 ? 3.453 14.445 28.609 1 95.75 80 GLY B N 1
ATOM 3068 C CA . GLY B 1 80 ? 2.176 14.312 29.297 1 95.75 80 GLY B CA 1
ATOM 3069 C C . GLY B 1 80 ? 1.293 13.227 28.703 1 95.75 80 GLY B C 1
ATOM 3070 O O . GLY B 1 80 ? 1.764 12.383 27.938 1 95.75 80 GLY B O 1
ATOM 3071 N N . ARG B 1 81 ? 0.047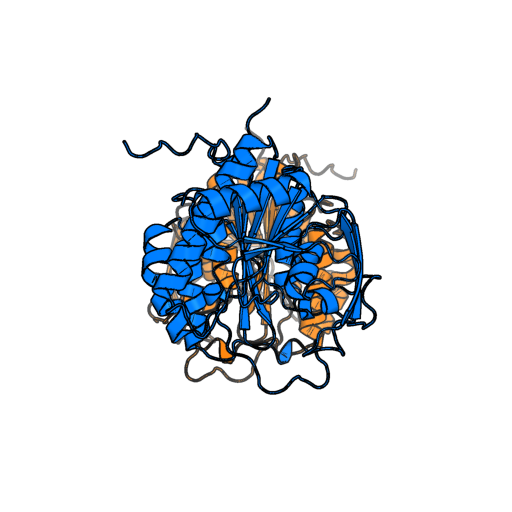 13.188 29.266 1 95.12 81 ARG B N 1
ATOM 3072 C CA . ARG B 1 81 ? -0.95 12.258 28.734 1 95.12 81 ARG B CA 1
ATOM 3073 C C . ARG B 1 81 ? -1.974 12.984 27.875 1 95.12 81 ARG B C 1
ATOM 3075 O O . ARG B 1 81 ? -2.58 13.961 28.312 1 95.12 81 ARG B O 1
ATOM 3082 N N . SER B 1 82 ? -2.039 12.539 26.625 1 94.12 82 SER B N 1
ATOM 3083 C CA . SER B 1 82 ? -3.027 13.086 25.703 1 94.12 82 SER B CA 1
ATOM 3084 C C . SER B 1 82 ? -4.234 12.164 25.562 1 94.12 82 SER B C 1
ATOM 3086 O O . SER B 1 82 ? -4.086 10.969 25.297 1 94.12 82 SER B O 1
ATOM 3088 N N . VAL B 1 83 ? -5.426 12.703 25.781 1 91 83 VAL B N 1
ATOM 3089 C CA . VAL B 1 83 ? -6.676 11.961 25.625 1 91 83 VAL B CA 1
ATOM 3090 C C . VAL B 1 83 ? -7.488 12.555 24.484 1 91 83 VAL B C 1
ATOM 3092 O O . VAL B 1 83 ? -7.773 13.75 24.469 1 91 83 VAL B O 1
ATOM 3095 N N . ASP B 1 84 ? -7.801 11.703 23.531 1 86.94 84 ASP B N 1
ATOM 3096 C CA . ASP B 1 84 ? -8.602 12.18 22.406 1 86.94 84 ASP B CA 1
ATOM 3097 C C . ASP B 1 84 ? -10 12.602 22.875 1 86.94 84 ASP B C 1
ATOM 3099 O O . ASP B 1 84 ? -10.656 11.875 23.625 1 86.94 84 ASP B O 1
ATOM 3103 N N . PRO B 1 85 ? -10.398 13.734 22.406 1 82.25 85 PRO B N 1
ATOM 3104 C CA . PRO B 1 85 ? -11.703 14.195 22.875 1 82.25 85 PRO B CA 1
ATOM 3105 C C . PRO B 1 85 ? -12.867 13.445 22.234 1 82.25 85 PRO B C 1
ATOM 3107 O O . PRO B 1 85 ? -13.953 13.383 22.797 1 82.25 85 PRO B O 1
ATOM 3110 N N . ILE B 1 86 ? -12.625 12.938 21.094 1 79.31 86 ILE B N 1
ATOM 3111 C CA . ILE B 1 86 ? -13.688 12.273 20.359 1 79.31 86 ILE B CA 1
ATOM 3112 C C . ILE B 1 86 ? -13.664 10.773 20.641 1 79.31 86 ILE B C 1
ATOM 3114 O O . ILE B 1 86 ? -14.711 10.148 20.828 1 79.31 86 ILE B O 1
ATOM 3118 N N . PHE B 1 87 ? -12.469 10.242 20.703 1 88.62 87 PHE B N 1
ATOM 3119 C CA . PHE B 1 87 ? -12.312 8.812 20.906 1 88.62 87 PHE B CA 1
ATOM 3120 C C . PHE B 1 87 ? -11.453 8.516 22.125 1 88.62 87 PHE B C 1
ATOM 3122 O O . PHE B 1 87 ? -10.438 7.828 22.031 1 88.62 87 PHE B O 1
ATOM 3129 N N . PRO B 1 88 ? -11.961 8.898 23.234 1 90.75 88 PRO B N 1
ATOM 3130 C CA . PRO B 1 88 ? -11.156 8.664 24.438 1 90.75 88 PRO B CA 1
ATOM 3131 C C . PRO B 1 88 ? -10.969 7.176 24.734 1 90.75 88 PRO B C 1
ATOM 3133 O O . PRO B 1 88 ? -10.023 6.801 25.422 1 90.75 88 PRO B O 1
ATOM 3136 N N . ASN B 1 89 ? -11.789 6.367 24.234 1 93.38 89 ASN B N 1
ATOM 3137 C CA . ASN B 1 89 ? -11.703 4.93 24.453 1 93.38 89 ASN B CA 1
ATOM 3138 C C . ASN B 1 89 ? -10.617 4.293 23.594 1 93.38 89 ASN B C 1
ATOM 3140 O O . ASN B 1 89 ? -10.211 3.156 23.844 1 93.38 89 ASN B O 1
ATOM 3144 N N . LEU B 1 90 ? -10.109 5.055 22.656 1 94.69 90 LEU B N 1
ATOM 3145 C CA . LEU B 1 90 ? -9.109 4.496 21.75 1 94.69 90 LEU B CA 1
ATOM 3146 C C . LEU B 1 90 ? -7.742 5.125 21.984 1 94.69 90 LEU B C 1
ATOM 3148 O O . LEU B 1 90 ? -6.715 4.523 21.656 1 94.69 90 LEU B O 1
ATOM 3152 N N . PHE B 1 91 ? -7.801 6.293 22.562 1 95.75 91 PHE B N 1
ATOM 3153 C CA . PHE B 1 91 ? -6.559 7.055 22.562 1 95.75 91 PHE B CA 1
ATOM 3154 C C . PHE B 1 91 ? -6.371 7.773 23.906 1 95.75 91 PHE B C 1
ATOM 3156 O O . PHE B 1 91 ? -6.992 8.812 24.141 1 95.75 91 PHE B O 1
ATOM 3163 N N . ARG B 1 92 ? -5.617 7.301 24.703 1 97.19 92 ARG B N 1
ATOM 3164 C CA . ARG B 1 92 ? -5.035 7.832 25.922 1 97.19 92 ARG B CA 1
ATOM 3165 C C . ARG B 1 92 ? -3.537 7.562 25.984 1 97.19 92 ARG B C 1
ATOM 3167 O O . ARG B 1 92 ? -3.096 6.602 26.609 1 97.19 92 ARG B O 1
ATOM 3174 N N . TYR B 1 93 ? -2.805 8.477 25.453 1 97.56 93 TYR B N 1
ATOM 3175 C CA . TYR B 1 93 ? -1.429 8.25 25.016 1 97.56 93 TYR B CA 1
ATOM 3176 C C . TYR B 1 93 ? -0.458 9.102 25.828 1 97.56 93 TYR B C 1
ATOM 3178 O O . TYR B 1 93 ? -0.604 10.328 25.891 1 97.56 93 TYR B O 1
ATOM 3186 N N . ASP B 1 94 ? 0.532 8.469 26.422 1 97.62 94 ASP B N 1
ATOM 3187 C CA . ASP B 1 94 ? 1.617 9.172 27.094 1 97.62 94 ASP B CA 1
ATOM 3188 C C . ASP B 1 94 ? 2.699 9.594 26.109 1 97.62 94 ASP B C 1
ATOM 3190 O O . ASP B 1 94 ? 3.436 8.75 25.594 1 97.62 94 ASP B O 1
ATOM 3194 N N . PHE B 1 95 ? 2.83 10.914 25.891 1 96.56 95 PHE B N 1
ATOM 3195 C CA . PHE B 1 95 ? 3.777 11.406 24.891 1 96.56 95 PHE B CA 1
ATOM 3196 C C . PHE B 1 95 ? 4.965 12.086 25.562 1 96.56 95 PHE B C 1
ATOM 3198 O O . PHE B 1 95 ? 4.887 12.453 26.75 1 96.56 95 PHE B O 1
ATOM 3205 N N . GLY B 1 96 ? 6.059 12.148 24.922 1 97.12 96 GLY B N 1
ATOM 3206 C CA . GLY B 1 96 ? 7.258 12.922 25.188 1 97.12 96 GLY B CA 1
ATOM 3207 C C . GLY B 1 96 ? 8.008 13.32 23.938 1 97.12 96 GLY B C 1
ATOM 3208 O O . GLY B 1 96 ? 8.32 12.477 23.094 1 97.12 96 GLY B O 1
ATOM 3209 N N . MET B 1 97 ? 8.219 14.617 23.812 1 97.06 97 MET B N 1
ATOM 3210 C CA . MET B 1 97 ? 8.875 15.055 22.578 1 97.06 97 MET B CA 1
ATOM 3211 C C . MET B 1 97 ? 9.828 16.219 22.859 1 97.06 97 MET B C 1
ATOM 3213 O O . MET B 1 97 ? 9.547 17.062 23.688 1 97.06 97 MET B O 1
ATOM 3217 N N . ASP B 1 98 ? 10.938 16.156 22.188 1 98.5 98 ASP B N 1
ATOM 3218 C CA . ASP B 1 98 ? 11.852 17.297 22.156 1 98.5 98 ASP B CA 1
ATOM 3219 C C . ASP B 1 98 ? 11.5 18.25 21.016 1 98.5 98 ASP B C 1
ATOM 3221 O O . ASP B 1 98 ? 11.109 17.812 19.938 1 98.5 98 ASP B O 1
ATOM 3225 N N . VAL B 1 99 ? 11.609 19.516 21.297 1 98.69 99 VAL B N 1
ATOM 3226 C CA . VAL B 1 99 ? 11.266 20.531 20.312 1 98.69 99 VAL B CA 1
ATOM 3227 C C . VAL B 1 99 ? 12.523 21.266 19.875 1 98.69 99 VAL B C 1
ATOM 3229 O O . VAL B 1 99 ? 13.383 21.594 20.688 1 98.69 99 VAL B O 1
ATOM 3232 N N . ASP B 1 100 ? 12.688 21.406 18.609 1 98.81 100 ASP B N 1
ATOM 3233 C CA . ASP B 1 100 ? 13.719 22.281 18.078 1 98.81 100 ASP B CA 1
ATOM 3234 C C . ASP B 1 100 ? 13.289 23.75 18.156 1 98.81 100 ASP B C 1
ATOM 3236 O O . ASP B 1 100 ? 12.867 24.328 17.156 1 98.81 100 ASP B O 1
ATOM 3240 N N . VAL B 1 101 ? 13.523 24.344 19.25 1 98.75 101 VAL B N 1
ATOM 3241 C CA . VAL B 1 101 ? 13.023 25.688 19.547 1 98.75 101 VAL B CA 1
ATOM 3242 C C . VAL B 1 101 ? 13.703 26.703 18.625 1 98.75 101 VAL B C 1
ATOM 3244 O O . VAL B 1 101 ? 13.07 27.672 18.188 1 98.75 101 VAL B O 1
ATOM 3247 N N . GLU B 1 102 ? 14.93 26.469 18.344 1 98.75 102 GLU B N 1
ATOM 3248 C CA . GLU B 1 102 ? 15.648 27.375 17.469 1 98.75 102 GLU B CA 1
ATOM 3249 C C . GLU B 1 102 ? 14.984 27.453 16.094 1 98.75 102 GLU B C 1
ATOM 3251 O O . GLU B 1 102 ? 14.727 28.547 15.578 1 98.75 102 GLU B O 1
ATOM 3256 N N . LEU B 1 103 ? 14.695 26.344 15.562 1 98.81 103 LEU B N 1
ATOM 3257 C CA . LEU B 1 103 ? 14.039 26.328 14.258 1 98.81 103 LEU B CA 1
ATOM 3258 C C . LEU B 1 103 ? 12.609 26.875 14.359 1 98.81 103 LEU B C 1
ATOM 3260 O O . LEU B 1 103 ? 12.141 27.562 13.461 1 98.81 103 LEU B O 1
ATOM 3264 N N . ALA B 1 104 ? 11.938 26.531 15.398 1 98.81 104 ALA B N 1
ATOM 3265 C CA . ALA B 1 104 ? 10.586 27.062 15.602 1 98.81 104 ALA B CA 1
ATOM 3266 C C . ALA B 1 104 ? 10.586 28.578 15.633 1 98.81 104 ALA B C 1
ATOM 3268 O O . ALA B 1 104 ? 9.727 29.219 15.016 1 98.81 104 ALA B O 1
ATOM 3269 N N . GLU B 1 105 ? 11.523 29.125 16.328 1 98.81 105 GLU B N 1
ATOM 3270 C CA . GLU B 1 105 ? 11.648 30.578 16.391 1 98.81 105 GLU B CA 1
ATOM 3271 C C . GLU B 1 105 ? 11.977 31.172 15.031 1 98.81 105 GLU B C 1
ATOM 3273 O O . GLU B 1 105 ? 11.438 32.219 14.664 1 98.81 105 GLU B O 1
ATOM 3278 N N . ALA B 1 106 ? 12.836 30.516 14.359 1 98.75 106 ALA B N 1
ATOM 3279 C CA . ALA B 1 106 ? 13.164 30.969 13.016 1 98.75 106 ALA B CA 1
ATOM 3280 C C . ALA B 1 106 ? 11.938 30.969 12.109 1 98.75 106 ALA B C 1
ATOM 3282 O O . ALA B 1 106 ? 11.734 31.891 11.328 1 98.75 106 ALA B O 1
ATOM 3283 N N . CYS B 1 107 ? 11.125 29.922 12.195 1 98.69 107 CYS B N 1
ATOM 3284 C CA . CYS B 1 107 ? 9.898 29.844 11.414 1 98.69 107 CYS B CA 1
ATOM 3285 C C . CYS B 1 107 ? 8.945 30.984 11.781 1 98.69 107 CYS B C 1
ATOM 3287 O O . CYS B 1 107 ? 8.367 31.625 10.898 1 98.69 107 CYS B O 1
ATOM 3289 N N . CYS B 1 108 ? 8.812 31.188 13.023 1 98.56 108 CYS B N 1
ATOM 3290 C CA . CYS B 1 108 ? 7.945 32.25 13.516 1 98.56 108 CYS B CA 1
ATOM 3291 C C . CYS B 1 108 ? 8.391 33.625 12.984 1 98.56 108 CYS B C 1
ATOM 3293 O O . CYS B 1 108 ? 7.57 34.406 12.516 1 98.56 108 CYS B O 1
ATOM 3295 N N . GLU B 1 109 ? 9.656 33.875 13.055 1 98.56 109 GLU B N 1
ATOM 3296 C CA . GLU B 1 109 ? 10.219 35.156 12.602 1 98.56 109 GLU B CA 1
ATOM 3297 C C . GLU B 1 109 ? 10.039 35.312 11.094 1 98.56 109 GLU B C 1
ATOM 3299 O O . GLU B 1 109 ? 9.656 36.406 10.633 1 98.56 109 GLU B O 1
ATOM 3304 N N . GLU B 1 110 ? 10.336 34.281 10.359 1 98.38 110 GLU B N 1
ATOM 3305 C CA . GLU B 1 110 ? 10.188 34.344 8.914 1 98.38 110 GLU B CA 1
ATOM 3306 C C . GLU B 1 110 ? 8.727 34.562 8.516 1 98.38 110 GLU B C 1
ATOM 3308 O O . GLU B 1 110 ? 8.438 35.25 7.535 1 98.38 110 GLU B O 1
ATOM 3313 N N . ALA B 1 111 ? 7.824 33.906 9.227 1 97.81 111 ALA B N 1
ATOM 3314 C CA . ALA B 1 111 ? 6.398 34.125 8.969 1 97.81 111 ALA B CA 1
ATOM 3315 C C . ALA B 1 111 ? 5.996 35.562 9.188 1 97.81 111 ALA B C 1
ATOM 3317 O O . ALA B 1 111 ? 5.293 36.156 8.359 1 97.81 111 ALA B O 1
ATOM 3318 N N . ALA B 1 112 ? 6.473 36.094 10.227 1 97.56 112 ALA B N 1
ATOM 3319 C CA . ALA B 1 112 ? 6.191 37.469 10.523 1 97.56 112 ALA B CA 1
ATOM 3320 C C . ALA B 1 112 ? 6.781 38.406 9.461 1 97.56 112 ALA B C 1
ATOM 3322 O O . ALA B 1 112 ? 6.141 39.375 9.047 1 97.56 112 ALA B O 1
ATOM 3323 N N . HIS B 1 113 ? 7.961 38.125 9.094 1 97.69 113 HIS B N 1
ATOM 3324 C CA . HIS B 1 113 ? 8.641 38.938 8.078 1 97.69 113 HIS B CA 1
ATOM 3325 C C . HIS B 1 113 ? 7.84 38.969 6.777 1 97.69 113 HIS B C 1
ATOM 3327 O O . HIS B 1 113 ? 7.867 39.938 6.047 1 97.69 113 HIS B O 1
ATOM 3333 N N . LEU B 1 114 ? 7.176 37.844 6.508 1 96.31 114 LEU B N 1
ATOM 3334 C CA . LEU B 1 114 ? 6.414 37.75 5.27 1 96.31 114 LEU B CA 1
ATOM 3335 C C . LEU B 1 114 ? 4.984 38.25 5.465 1 96.31 114 LEU B C 1
ATOM 3337 O O . LEU B 1 114 ? 4.137 38.062 4.586 1 96.31 114 LEU B O 1
ATOM 3341 N N . GLY B 1 115 ? 4.695 38.75 6.633 1 95.5 115 GLY B N 1
ATOM 3342 C CA . GLY B 1 115 ? 3.436 39.438 6.832 1 95.5 115 GLY B CA 1
ATOM 3343 C C . GLY B 1 115 ? 2.398 38.594 7.559 1 95.5 115 GLY B C 1
ATOM 3344 O O . GLY B 1 115 ? 1.248 39.031 7.703 1 95.5 115 GLY B O 1
ATOM 3345 N N . LEU B 1 116 ? 2.73 37.469 8.062 1 94.81 116 LEU B N 1
ATOM 3346 C CA . LEU B 1 116 ? 1.788 36.625 8.805 1 94.81 116 LEU B CA 1
ATOM 3347 C C . LEU B 1 116 ? 1.823 36.969 10.297 1 94.81 116 LEU B C 1
ATOM 3349 O O . LEU B 1 116 ? 2.865 37.375 10.82 1 94.81 116 LEU B O 1
ATOM 3353 N N . VAL B 1 117 ? 0.682 36.844 10.875 1 95.12 117 VAL B N 1
ATOM 3354 C CA . VAL B 1 117 ? 0.658 36.875 12.336 1 95.12 117 VAL B CA 1
ATOM 3355 C C . VAL B 1 117 ? 1.148 35.531 12.891 1 95.12 117 VAL B C 1
ATOM 3357 O O . VAL B 1 117 ? 0.616 34.469 12.539 1 95.12 117 VAL B O 1
ATOM 3360 N N . SER B 1 118 ? 2.174 35.5 13.641 1 96.44 118 SER B N 1
ATOM 3361 C CA . SER B 1 118 ? 2.756 34.312 14.203 1 96.44 118 SER B CA 1
ATOM 3362 C C . SER B 1 118 ? 3.154 34.5 15.664 1 96.44 118 SER B C 1
ATOM 3364 O O . SER B 1 118 ? 3.467 35.625 16.078 1 96.44 118 SER B O 1
ATOM 3366 N N . LYS B 1 119 ? 3.107 33.469 16.453 1 97 119 LYS B N 1
ATOM 3367 C CA . LYS B 1 119 ? 3.43 33.531 17.875 1 97 119 LYS B CA 1
ATOM 3368 C C . LYS B 1 119 ? 4.082 32.219 18.344 1 97 119 LYS B C 1
ATOM 3370 O O . LYS B 1 119 ? 3.832 31.172 17.766 1 97 119 LYS B O 1
ATOM 3375 N N . MET B 1 120 ? 4.91 32.375 19.359 1 97.94 120 MET B N 1
ATOM 3376 C CA . MET B 1 120 ? 5.492 31.188 20.016 1 97.94 120 MET B CA 1
ATOM 3377 C C . MET B 1 120 ? 4.621 30.719 21.172 1 97.94 120 MET B C 1
ATOM 3379 O O . MET B 1 120 ? 4.141 31.547 21.969 1 97.94 120 MET B O 1
ATOM 3383 N N . MET B 1 121 ? 4.336 29.453 21.219 1 97.12 121 MET B N 1
ATOM 3384 C CA . MET B 1 121 ? 3.678 28.844 22.375 1 97.12 121 MET B CA 1
ATOM 3385 C C . MET B 1 121 ? 4.703 28.359 23.391 1 97.12 121 MET B C 1
ATOM 3387 O O . MET B 1 121 ? 5.305 27.297 23.203 1 97.12 121 MET B O 1
ATOM 3391 N N . ARG B 1 122 ? 4.789 29 24.547 1 97.44 122 ARG B N 1
ATOM 3392 C CA . ARG B 1 122 ? 5.875 28.703 25.484 1 97.44 122 ARG B CA 1
ATOM 3393 C C . ARG B 1 122 ? 5.336 28.188 26.812 1 97.44 122 ARG B C 1
ATOM 3395 O O . ARG B 1 122 ? 6.09 28.031 27.766 1 97.44 122 ARG B O 1
ATOM 3402 N N . ASN B 1 123 ? 4.043 27.922 26.891 1 95.69 123 ASN B N 1
ATOM 3403 C CA . ASN B 1 123 ? 3.473 27.312 28.094 1 95.69 123 ASN B CA 1
ATOM 3404 C C . ASN B 1 123 ? 3.957 25.875 28.266 1 95.69 123 ASN B C 1
ATOM 3406 O O . ASN B 1 123 ? 3.605 24.984 27.484 1 95.69 123 ASN B O 1
ATOM 3410 N N . PRO B 1 124 ? 4.699 25.594 29.344 1 93.44 124 PRO B N 1
ATOM 3411 C CA . PRO B 1 124 ? 5.246 24.25 29.547 1 93.44 124 PRO B CA 1
ATOM 3412 C C . PRO B 1 124 ? 4.164 23.203 29.812 1 93.44 124 PRO B C 1
ATOM 3414 O O . PRO B 1 124 ? 4.426 22 29.75 1 93.44 124 PRO B O 1
ATOM 3417 N N . ARG B 1 125 ? 2.938 23.625 30.156 1 92.75 125 ARG B N 1
ATOM 3418 C CA . ARG B 1 125 ? 1.84 22.719 30.438 1 92.75 125 ARG B CA 1
ATOM 3419 C C . ARG B 1 125 ? 0.944 22.531 29.219 1 92.75 125 ARG B C 1
ATOM 3421 O O . ARG B 1 125 ? -0.121 21.922 29.312 1 92.75 125 ARG B O 1
ATOM 3428 N N . PHE B 1 126 ? 1.446 23.078 28.125 1 93.62 126 PHE B N 1
ATOM 3429 C CA . PHE B 1 126 ? 0.681 22.953 26.875 1 93.62 126 PHE B CA 1
ATOM 3430 C C . PHE B 1 126 ? 0.547 21.484 26.484 1 93.62 126 PHE B C 1
ATOM 3432 O O . PHE B 1 126 ? 1.5 20.719 26.594 1 93.62 126 PHE B O 1
ATOM 3439 N N . ARG B 1 127 ? -0.67 21.125 26.062 1 91.19 127 ARG B N 1
ATOM 3440 C CA . ARG B 1 127 ? -0.928 19.781 25.562 1 91.19 127 ARG B CA 1
ATOM 3441 C C . ARG B 1 127 ? -1.099 19.781 24.047 1 91.19 127 ARG B C 1
ATOM 3443 O O . ARG B 1 127 ? -2.115 20.266 23.531 1 91.19 127 ARG B O 1
ATOM 3450 N N . PRO B 1 128 ? -0.122 19.234 23.375 1 93.62 128 PRO B N 1
ATOM 3451 C CA . PRO B 1 128 ? -0.276 19.156 21.922 1 93.62 128 PRO B CA 1
ATOM 3452 C C . PRO B 1 128 ? -1.518 18.375 21.5 1 93.62 128 PRO B C 1
ATOM 3454 O O . PRO B 1 128 ? -1.965 17.484 22.219 1 93.62 128 PRO B O 1
ATOM 3457 N N . ASP B 1 129 ? -2.059 18.781 20.391 1 91.31 129 ASP B N 1
ATOM 3458 C CA . ASP B 1 129 ? -3.25 18.109 19.891 1 91.31 129 ASP B CA 1
ATOM 3459 C C . ASP B 1 129 ? -2.941 16.672 19.484 1 91.31 129 ASP B C 1
ATOM 3461 O O . ASP B 1 129 ? -1.793 16.328 19.188 1 91.31 129 ASP B O 1
ATOM 3465 N N . TYR B 1 130 ? -4.027 15.805 19.391 1 92.88 130 TYR B N 1
ATOM 3466 C CA . TYR B 1 130 ? -3.854 14.383 19.109 1 92.88 130 TYR B CA 1
ATOM 3467 C C . TYR B 1 130 ? -3.338 14.164 17.703 1 92.88 130 TYR B C 1
ATOM 3469 O O . TYR B 1 130 ? -2.627 13.195 17.438 1 92.88 130 TYR B O 1
ATOM 3477 N N . GLY B 1 131 ? -3.691 15.039 16.75 1 93.75 131 GLY B N 1
ATOM 3478 C CA . GLY B 1 131 ? -3.203 14.906 15.391 1 93.75 131 GLY B CA 1
ATOM 3479 C C . GLY B 1 131 ? -1.69 14.977 15.281 1 93.75 131 GLY B C 1
ATOM 3480 O O . GLY B 1 131 ? -1.074 14.18 14.578 1 93.75 131 GLY B O 1
ATOM 3481 N N . THR B 1 132 ? -1.109 15.93 16 1 95.94 132 THR B N 1
ATOM 3482 C CA . THR B 1 132 ? 0.342 16.062 16.062 1 95.94 132 THR B CA 1
ATOM 3483 C C . THR B 1 132 ? 0.975 14.82 16.672 1 95.94 132 THR B C 1
ATOM 3485 O O . THR B 1 132 ? 1.909 14.25 16.109 1 95.94 132 THR B O 1
ATOM 3488 N N . ILE B 1 133 ? 0.43 14.383 17.766 1 96.88 133 ILE B N 1
ATOM 3489 C CA . ILE B 1 133 ? 0.99 13.258 18.5 1 96.88 133 ILE B CA 1
ATOM 3490 C C . ILE B 1 133 ? 0.874 11.984 17.672 1 96.88 133 ILE B C 1
ATOM 3492 O O . ILE B 1 133 ? 1.842 11.234 17.531 1 96.88 133 ILE B O 1
ATOM 3496 N N . THR B 1 134 ? -0.304 11.766 17.094 1 97.12 134 THR B N 1
ATOM 3497 C CA . THR B 1 134 ? -0.545 10.562 16.312 1 97.12 134 THR B CA 1
ATOM 3498 C C . THR B 1 134 ? 0.393 10.508 15.102 1 97.12 134 THR B C 1
ATOM 3500 O O . THR B 1 134 ? 1.036 9.484 14.859 1 97.12 134 THR B O 1
ATOM 3503 N N . THR B 1 135 ? 0.507 11.625 14.391 1 98.06 135 THR B N 1
ATOM 3504 C CA . THR B 1 135 ? 1.362 11.68 13.211 1 98.06 135 THR B CA 1
ATOM 3505 C C . THR B 1 135 ? 2.816 11.406 13.586 1 98.06 135 THR B C 1
ATOM 3507 O O . THR B 1 135 ? 3.486 10.594 12.945 1 98.06 135 THR B O 1
ATOM 3510 N N . LEU B 1 136 ? 3.289 12.008 14.609 1 98.56 136 LEU B N 1
ATOM 3511 C CA . LEU B 1 136 ? 4.684 11.859 15.016 1 98.56 136 LEU B CA 1
ATOM 3512 C C . LEU B 1 136 ? 4.957 10.438 15.508 1 98.56 136 LEU B C 1
ATOM 3514 O O . LEU B 1 136 ? 6.004 9.867 15.195 1 98.56 136 LEU B O 1
ATOM 3518 N N . HIS B 1 137 ? 4.035 9.883 16.25 1 98.44 137 HIS B N 1
ATOM 3519 C CA . HIS B 1 137 ? 4.199 8.5 16.672 1 98.44 137 HIS B CA 1
ATOM 3520 C C . HIS B 1 137 ? 4.258 7.555 15.469 1 98.44 137 HIS B C 1
ATOM 3522 O O . HIS B 1 137 ? 5.098 6.656 15.422 1 98.44 137 HIS B O 1
ATOM 3528 N N . MET B 1 138 ? 3.309 7.766 14.539 1 98.56 138 MET B N 1
ATOM 3529 C CA . MET B 1 138 ? 3.227 6.852 13.398 1 98.56 138 MET B CA 1
ATOM 3530 C C . MET B 1 138 ? 4.48 6.941 12.539 1 98.56 138 MET B C 1
ATOM 3532 O O . MET B 1 138 ? 4.898 5.945 11.945 1 98.56 138 MET B O 1
ATOM 3536 N N . ILE B 1 139 ? 5.117 8.086 12.516 1 98.69 139 ILE B N 1
ATOM 3537 C CA . ILE B 1 139 ? 6.285 8.32 11.672 1 98.69 139 ILE B CA 1
ATOM 3538 C C . ILE B 1 139 ? 7.547 7.883 12.406 1 98.69 139 ILE B C 1
ATOM 3540 O O . ILE B 1 139 ? 8.453 7.309 11.797 1 98.69 139 ILE B O 1
ATOM 3544 N N . ARG B 1 140 ? 7.594 8.172 13.664 1 98.5 140 ARG B N 1
ATOM 3545 C CA . ARG B 1 140 ? 8.805 7.926 14.43 1 98.5 140 ARG B CA 1
ATOM 3546 C C . ARG B 1 140 ? 8.477 7.629 15.891 1 98.5 140 ARG B C 1
ATOM 3548 O O . ARG B 1 140 ? 8.68 8.477 16.766 1 98.5 140 ARG B O 1
ATOM 3555 N N . PRO B 1 141 ? 8.125 6.391 16.156 1 97.56 141 PRO B N 1
ATOM 3556 C CA . PRO B 1 141 ? 7.684 6.035 17.5 1 97.56 141 PRO B CA 1
ATOM 3557 C C . PRO B 1 141 ? 8.82 6.059 18.516 1 97.56 141 PRO B C 1
ATOM 3559 O O . PRO B 1 141 ? 8.57 6.004 19.734 1 97.56 141 PRO B O 1
ATOM 3562 N N . GLN B 1 142 ? 10.062 6.172 18.047 1 96.88 142 GLN B N 1
ATOM 3563 C CA . GLN B 1 142 ? 11.203 6.234 18.953 1 96.88 142 GLN B CA 1
ATOM 3564 C C . GLN B 1 142 ? 11.281 7.59 19.656 1 96.88 142 GLN B C 1
ATOM 3566 O O . GLN B 1 142 ? 11.969 7.734 20.672 1 96.88 142 GLN B O 1
ATOM 3571 N N . TRP B 1 143 ? 10.664 8.547 19.062 1 97.62 143 TRP B N 1
ATOM 3572 C CA . TRP B 1 143 ? 10.609 9.898 19.609 1 97.62 143 TRP B CA 1
ATOM 3573 C C . TRP B 1 143 ? 12.016 10.445 19.828 1 97.62 143 TRP B C 1
ATOM 3575 O O . TRP B 1 143 ? 12.273 11.141 20.812 1 97.62 143 TRP B O 1
ATOM 3585 N N . ASP B 1 144 ? 12.969 10.102 18.953 1 98.25 144 ASP B N 1
ATOM 3586 C CA . ASP B 1 144 ? 14.367 10.453 19.141 1 98.25 144 ASP B CA 1
ATOM 3587 C C . ASP B 1 144 ? 14.789 11.555 18.172 1 98.25 144 ASP B C 1
ATOM 3589 O O . ASP B 1 144 ? 15.977 11.859 18.047 1 98.25 144 ASP B O 1
ATOM 3593 N N . ILE B 1 145 ? 13.859 12.086 17.438 1 98.75 145 ILE B N 1
ATOM 3594 C CA . ILE B 1 145 ? 14.109 13.211 16.531 1 98.75 145 ILE B CA 1
ATOM 3595 C C . ILE B 1 145 ? 13.312 14.43 17 1 98.75 145 ILE B C 1
ATOM 3597 O O . ILE B 1 145 ? 12.102 14.344 17.203 1 98.75 145 ILE B O 1
ATOM 3601 N N . PRO B 1 146 ? 14 15.562 17.188 1 98.81 146 PRO B N 1
ATOM 3602 C CA . PRO B 1 146 ? 13.281 16.781 17.594 1 98.81 146 PRO B CA 1
ATOM 3603 C C . PRO B 1 146 ? 12.195 17.172 16.594 1 98.81 146 PRO B C 1
ATOM 3605 O O . PRO B 1 146 ? 12.297 16.844 15.406 1 98.81 146 PRO B O 1
ATOM 3608 N N . VAL B 1 147 ? 11.188 17.984 17.156 1 98.81 147 VAL B N 1
ATOM 3609 C CA . VAL B 1 147 ? 10.062 18.328 16.297 1 98.81 147 VAL B CA 1
ATOM 3610 C C . VAL B 1 147 ? 9.852 19.844 16.297 1 98.81 147 VAL B C 1
ATOM 3612 O O . VAL B 1 147 ? 10.328 20.531 17.203 1 98.81 147 VAL B O 1
ATOM 3615 N N . VAL B 1 148 ? 9.258 20.328 15.242 1 98.81 148 VAL B N 1
ATOM 3616 C CA . VAL B 1 148 ? 8.609 21.641 15.203 1 98.81 148 VAL B CA 1
ATOM 3617 C C . VAL B 1 148 ? 7.109 21.469 14.953 1 98.81 148 VAL B C 1
ATOM 3619 O O . VAL B 1 148 ? 6.707 20.906 13.93 1 98.81 148 VAL B O 1
ATOM 3622 N N . GLY B 1 149 ? 6.348 21.875 15.945 1 98 149 GLY B N 1
ATOM 3623 C CA . GLY B 1 149 ? 4.902 21.828 15.797 1 98 149 GLY B CA 1
ATOM 3624 C C . GLY B 1 149 ? 4.312 23.172 15.375 1 98 149 GLY B C 1
ATOM 3625 O O . GLY B 1 149 ? 4.691 24.219 15.906 1 98 149 GLY B O 1
ATOM 3626 N N . ILE B 1 150 ? 3.424 23.078 14.375 1 97.12 150 ILE B N 1
ATOM 3627 C CA . ILE B 1 150 ? 2.811 24.281 13.812 1 97.12 150 ILE B CA 1
ATOM 3628 C C . ILE B 1 150 ? 1.291 24.188 13.93 1 97.12 150 ILE B C 1
ATOM 3630 O O . ILE B 1 150 ? 0.702 23.141 13.617 1 97.12 150 ILE B O 1
ATOM 3634 N N . SER B 1 151 ? 0.681 25.219 14.328 1 93.88 151 SER B N 1
ATOM 3635 C CA . SER B 1 151 ? -0.768 25.234 14.5 1 93.88 151 SER B CA 1
ATOM 3636 C C . SER B 1 151 ? -1.479 25.516 13.18 1 93.88 151 SER B C 1
ATOM 3638 O O . SER B 1 151 ? -0.841 25.875 12.188 1 93.88 151 SER B O 1
ATOM 3640 N N . ALA B 1 152 ? -2.736 25.25 13.18 1 87.56 152 ALA B N 1
ATOM 3641 C CA . ALA B 1 152 ? -3.607 25.562 12.055 1 87.56 152 ALA B CA 1
ATOM 3642 C C . ALA B 1 152 ? -4.461 26.797 12.336 1 87.56 152 ALA B C 1
ATOM 3644 O O . ALA B 1 152 ? -5.332 26.766 13.211 1 87.56 152 ALA B O 1
ATOM 3645 N N . ASN B 1 153 ? -4.07 27.844 11.617 1 79.5 153 ASN B N 1
ATOM 3646 C CA . ASN B 1 153 ? -4.871 29.047 11.758 1 79.5 153 ASN B CA 1
ATOM 3647 C C . ASN B 1 153 ? -6.203 28.938 11.031 1 79.5 153 ASN B C 1
ATOM 3649 O O . ASN B 1 153 ? -6.25 28.953 9.797 1 79.5 153 ASN B O 1
ATOM 3653 N N . ASN B 1 154 ? -7.172 28.266 11.555 1 63.72 154 ASN B N 1
ATOM 3654 C CA . ASN B 1 154 ? -8.477 28.094 10.922 1 63.72 154 ASN B CA 1
ATOM 3655 C C . ASN B 1 154 ? -9.5 29.094 11.469 1 63.72 154 ASN B C 1
ATOM 3657 O O . ASN B 1 154 ? -10.344 28.719 12.289 1 63.72 154 ASN B O 1
ATOM 3661 N N . THR B 1 155 ? -9.156 30.297 11.344 1 52.44 155 THR B N 1
ATOM 3662 C CA . THR B 1 155 ? -10.227 31.172 11.805 1 52.44 155 THR B CA 1
ATOM 3663 C C . THR B 1 155 ? -11.461 31.031 10.922 1 52.44 155 THR B C 1
ATOM 3665 O O . THR B 1 155 ? -11.398 31.266 9.719 1 52.44 155 THR B O 1
ATOM 3668 N N . PRO B 1 156 ? -12.43 30.219 11.266 1 48.28 156 PRO B N 1
ATOM 3669 C CA . PRO B 1 156 ? -13.648 30.188 10.461 1 48.28 156 PRO B CA 1
ATOM 3670 C C . PRO B 1 156 ? -14.031 31.547 9.891 1 48.28 156 PRO B C 1
ATOM 3672 O O . PRO B 1 156 ? -14.703 31.625 8.859 1 48.28 156 PRO B O 1
ATOM 3675 N N . TYR B 1 157 ? -13.93 32.594 10.742 1 44.75 157 TYR B N 1
ATOM 3676 C CA . TYR B 1 157 ? -14.5 33.906 10.422 1 44.75 157 TYR B CA 1
ATOM 3677 C C . TYR B 1 157 ? -13.781 34.531 9.234 1 44.75 157 TYR B C 1
ATOM 3679 O O . TYR B 1 157 ? -14.297 35.469 8.609 1 44.75 157 TYR B O 1
ATOM 3687 N N . TYR B 1 158 ? -12.578 34.094 8.922 1 46.56 158 TYR B N 1
ATOM 3688 C CA . TYR B 1 158 ? -11.953 35.094 8.078 1 46.56 158 TYR B CA 1
ATOM 3689 C C . TYR B 1 158 ? -11.453 34.5 6.777 1 46.56 158 TYR B C 1
ATOM 3691 O O . TYR B 1 158 ? -11.328 35.188 5.766 1 46.56 158 TYR B O 1
ATOM 3699 N N . LEU B 1 159 ? -11.133 33.125 6.699 1 56.88 159 LEU B N 1
ATOM 3700 C CA . LEU B 1 159 ? -10.469 32.906 5.418 1 56.88 159 LEU B CA 1
ATOM 3701 C C . LEU B 1 159 ? -11.25 31.906 4.574 1 56.88 159 LEU B C 1
ATOM 3703 O O . LEU B 1 159 ? -11.648 30.844 5.07 1 56.88 159 LEU B O 1
ATOM 3707 N N . ASN B 1 160 ? -11.93 32.5 3.453 1 69.44 160 ASN B N 1
ATOM 3708 C CA . ASN B 1 160 ? -12.43 31.516 2.488 1 69.44 160 ASN B CA 1
ATOM 3709 C C . ASN B 1 160 ? -11.344 30.547 2.057 1 69.44 160 ASN B C 1
ATOM 3711 O O . ASN B 1 160 ? -10.172 30.719 2.41 1 69.44 160 ASN B O 1
ATOM 3715 N N . THR B 1 161 ? -11.695 29.469 1.566 1 74.81 161 THR B N 1
ATOM 3716 C CA . THR B 1 161 ? -10.789 28.375 1.21 1 74.81 161 THR B CA 1
ATOM 3717 C C . THR B 1 161 ? -9.578 28.906 0.447 1 74.81 161 THR B C 1
ATOM 3719 O O . THR B 1 161 ? -8.438 28.562 0.756 1 74.81 161 THR B O 1
ATOM 3722 N N . LYS B 1 162 ? -9.836 29.828 -0.415 1 77.06 162 LYS B N 1
ATOM 3723 C CA . LYS B 1 162 ? -8.75 30.359 -1.238 1 77.06 162 LYS B CA 1
ATOM 3724 C C . LYS B 1 162 ? -7.785 31.188 -0.401 1 77.06 162 LYS B C 1
ATOM 3726 O O . LYS B 1 162 ? -6.566 31.062 -0.539 1 77.06 162 LYS B O 1
ATOM 3731 N N . GLU B 1 163 ? -8.297 32.062 0.399 1 77.12 163 GLU B N 1
ATOM 3732 C CA . GLU B 1 163 ? -7.469 32.875 1.266 1 77.12 163 GLU B CA 1
ATOM 3733 C C . GLU B 1 163 ? -6.68 32.031 2.262 1 77.12 163 GLU B C 1
ATOM 3735 O O . GLU B 1 163 ? -5.52 32.344 2.555 1 77.12 163 GLU B O 1
ATOM 3740 N N . GLY B 1 164 ? -7.332 31.078 2.717 1 80.56 164 GLY B N 1
ATOM 3741 C CA . GLY B 1 164 ? -6.66 30.156 3.627 1 80.56 164 GLY B CA 1
ATOM 3742 C C . GLY B 1 164 ? -5.484 29.453 2.994 1 80.56 164 GLY B C 1
ATOM 3743 O O . GLY B 1 164 ? -4.406 29.359 3.59 1 80.56 164 GLY B O 1
ATOM 3744 N N . LEU B 1 165 ? -5.676 29.062 1.807 1 82.88 165 LEU B N 1
ATOM 3745 C CA . LEU B 1 165 ? -4.609 28.359 1.097 1 82.88 165 LEU B CA 1
ATOM 3746 C C . LEU B 1 165 ? -3.465 29.312 0.763 1 82.88 165 LEU B C 1
ATOM 3748 O O . LEU B 1 165 ? -2.301 28.906 0.754 1 82.88 165 LEU B O 1
ATOM 3752 N N . GLY B 1 166 ? -3.84 30.516 0.492 1 87.75 166 GLY B N 1
ATOM 3753 C CA . GLY B 1 166 ? -2.811 31.516 0.276 1 87.75 166 GLY B CA 1
ATOM 3754 C C . GLY B 1 166 ? -1.925 31.734 1.488 1 87.75 166 GLY B C 1
ATOM 3755 O O . GLY B 1 166 ? -0.708 31.891 1.356 1 87.75 166 GLY B O 1
ATOM 3756 N N . GLU B 1 167 ? -2.537 31.812 2.594 1 90.06 167 GLU B N 1
ATOM 3757 C CA . GLU B 1 167 ? -1.79 31.969 3.838 1 90.06 167 GLU B CA 1
ATOM 3758 C C . GLU B 1 167 ? -0.854 30.781 4.07 1 90.06 167 GLU B C 1
ATOM 3760 O O . GLU B 1 167 ? 0.274 30.969 4.535 1 90.06 167 GLU B O 1
ATOM 3765 N N . MET B 1 168 ? -1.333 29.672 3.746 1 93.12 168 MET B N 1
ATOM 3766 C CA . MET B 1 168 ? -0.53 28.469 3.947 1 93.12 168 MET B CA 1
ATOM 3767 C C . MET B 1 168 ? 0.633 28.422 2.963 1 93.12 168 MET B C 1
ATOM 3769 O O . MET B 1 168 ? 1.703 27.906 3.285 1 93.12 168 MET B O 1
ATOM 3773 N N . ASP B 1 169 ? 0.382 28.922 1.81 1 94.56 169 ASP B N 1
ATOM 3774 C CA . ASP B 1 169 ? 1.476 29.078 0.857 1 94.56 169 ASP B CA 1
ATOM 3775 C C . ASP B 1 169 ? 2.592 29.938 1.443 1 94.56 169 ASP B C 1
ATOM 3777 O O . ASP B 1 169 ? 3.766 29.578 1.378 1 94.56 169 ASP B O 1
ATOM 3781 N N . VAL B 1 170 ? 2.219 31.062 2.006 1 96 170 VAL B N 1
ATOM 3782 C CA . VAL B 1 170 ? 3.18 32 2.604 1 96 170 VAL B CA 1
ATOM 3783 C C . VAL B 1 170 ? 3.871 31.328 3.789 1 96 170 VAL B C 1
ATOM 3785 O O . VAL B 1 170 ? 5.086 31.453 3.955 1 96 170 VAL B O 1
ATOM 3788 N N . LEU B 1 171 ? 3.098 30.625 4.605 1 96.62 171 LEU B N 1
ATOM 3789 C CA . LEU B 1 171 ? 3.67 29.906 5.746 1 96.62 171 LEU B CA 1
ATOM 3790 C C . LEU B 1 171 ? 4.695 28.875 5.285 1 96.62 171 LEU B C 1
ATOM 3792 O O . LEU B 1 171 ? 5.727 28.688 5.93 1 96.62 171 LEU B O 1
ATOM 3796 N N . GLY B 1 172 ? 4.391 28.203 4.203 1 97.81 172 GLY B N 1
ATOM 3797 C CA . GLY B 1 172 ? 5.332 27.25 3.635 1 97.81 172 GLY B CA 1
ATOM 3798 C C . GLY B 1 172 ? 6.633 27.891 3.188 1 97.81 172 GLY B C 1
ATOM 3799 O O . GLY B 1 172 ? 7.715 27.359 3.467 1 97.81 172 GLY B O 1
ATOM 3800 N N . ARG B 1 173 ? 6.539 29 2.545 1 97.69 173 ARG B N 1
ATOM 3801 C CA . ARG B 1 173 ? 7.73 29.719 2.102 1 97.69 173 ARG B CA 1
ATOM 3802 C C . ARG B 1 173 ? 8.555 30.188 3.293 1 97.69 173 ARG B C 1
ATOM 3804 O O . ARG B 1 173 ? 9.789 30.141 3.254 1 97.69 173 ARG B O 1
ATOM 3811 N N . ALA B 1 174 ? 7.852 30.656 4.273 1 98.12 174 ALA B N 1
ATOM 3812 C CA . ALA B 1 174 ? 8.539 31.062 5.496 1 98.12 174 ALA B CA 1
ATOM 3813 C C . ALA B 1 174 ? 9.281 29.891 6.129 1 98.12 174 ALA B C 1
ATOM 3815 O O . ALA B 1 174 ? 10.414 30.031 6.586 1 98.12 174 ALA B O 1
ATOM 3816 N N . THR B 1 175 ? 8.633 28.734 6.164 1 98.62 175 THR B N 1
ATOM 3817 C CA . THR B 1 175 ? 9.219 27.531 6.723 1 98.62 175 THR B CA 1
ATOM 3818 C C . THR B 1 175 ? 10.477 27.125 5.949 1 98.62 175 THR B C 1
ATOM 3820 O O . THR B 1 175 ? 11.492 26.781 6.547 1 98.62 175 THR B O 1
ATOM 3823 N N . ARG B 1 176 ? 10.352 27.219 4.656 1 98.5 176 ARG B N 1
ATOM 3824 C CA . ARG B 1 176 ? 11.484 26.922 3.781 1 98.5 176 ARG B CA 1
ATOM 3825 C C . ARG B 1 176 ? 12.688 27.781 4.121 1 98.5 176 ARG B C 1
ATOM 3827 O O . ARG B 1 176 ? 13.805 27.281 4.262 1 98.5 176 ARG B O 1
ATOM 3834 N N . GLU B 1 177 ? 12.523 29.078 4.219 1 98.12 177 GLU B N 1
ATOM 3835 C CA . GLU B 1 177 ? 13.602 30.016 4.512 1 98.12 177 GLU B CA 1
ATOM 3836 C C . GLU B 1 177 ? 14.195 29.766 5.891 1 98.12 177 GLU B C 1
ATOM 3838 O O . GLU B 1 177 ? 15.414 29.844 6.074 1 98.12 177 GLU B O 1
ATOM 3843 N N . ALA B 1 178 ? 13.312 29.469 6.844 1 98.62 178 ALA B N 1
ATOM 3844 C CA . ALA B 1 178 ? 13.789 29.172 8.195 1 98.62 178 ALA B CA 1
ATOM 3845 C C . ALA B 1 178 ? 14.695 27.938 8.195 1 98.62 178 ALA B C 1
ATOM 3847 O O . ALA B 1 178 ? 15.75 27.938 8.836 1 98.62 178 ALA B O 1
ATOM 3848 N N . ILE B 1 179 ? 14.305 26.891 7.496 1 98.69 179 ILE B N 1
ATOM 3849 C CA . ILE B 1 179 ? 15.102 25.672 7.402 1 98.69 179 ILE B CA 1
ATOM 3850 C C . ILE B 1 179 ? 16.453 25.969 6.754 1 98.69 179 ILE B C 1
ATOM 3852 O O . ILE B 1 179 ? 17.5 25.562 7.262 1 98.69 179 ILE B O 1
ATOM 3856 N N . ARG B 1 180 ? 16.406 26.688 5.676 1 98.19 180 ARG B N 1
ATOM 3857 C CA . ARG B 1 180 ? 17.641 27.047 4.98 1 98.19 180 ARG B CA 1
ATOM 3858 C C . ARG B 1 180 ? 18.609 27.766 5.914 1 98.19 180 ARG B C 1
ATOM 3860 O O . ARG B 1 180 ? 19.781 27.375 6.016 1 98.19 180 ARG B O 1
ATOM 3867 N N . LYS B 1 181 ? 18.156 28.719 6.617 1 97.5 181 LYS B N 1
ATOM 3868 C CA . LYS B 1 181 ? 19 29.609 7.426 1 97.5 181 LYS B CA 1
ATOM 3869 C C . LYS B 1 181 ? 19.547 28.875 8.648 1 97.5 181 LYS B C 1
ATOM 3871 O O . LYS B 1 181 ? 20.641 29.188 9.109 1 97.5 181 LYS B O 1
ATOM 3876 N N . THR B 1 182 ? 18.781 27.906 9.148 1 98.06 182 THR B N 1
ATOM 3877 C CA . THR B 1 182 ? 19.203 27.25 10.375 1 98.06 182 THR B CA 1
ATOM 3878 C C . THR B 1 182 ? 20.094 26.047 10.078 1 98.06 182 THR B C 1
ATOM 3880 O O . THR B 1 182 ? 20.672 25.453 10.984 1 98.06 182 THR B O 1
ATOM 3883 N N . GLY B 1 183 ? 20.125 25.625 8.844 1 98.06 183 GLY B N 1
ATOM 3884 C CA . GLY B 1 183 ? 21.031 24.547 8.453 1 98.06 183 GLY B CA 1
ATOM 3885 C C . GLY B 1 183 ? 20.484 23.156 8.742 1 98.06 183 GLY B C 1
ATOM 3886 O O . GLY B 1 183 ? 21.203 22.172 8.648 1 98.06 183 GLY B O 1
ATOM 3887 N N . ARG B 1 184 ? 19.219 23.047 9.07 1 98.38 184 ARG B N 1
ATOM 3888 C CA . ARG B 1 184 ? 18.625 21.781 9.453 1 98.38 184 ARG B CA 1
ATOM 3889 C C . ARG B 1 184 ? 18.375 20.891 8.234 1 98.38 184 ARG B C 1
ATOM 3891 O O . ARG B 1 184 ? 18.109 21.391 7.145 1 98.38 184 ARG B O 1
ATOM 3898 N N . ARG B 1 185 ? 18.516 19.625 8.406 1 98.81 185 ARG B N 1
ATOM 3899 C CA . ARG B 1 185 ? 17.969 18.609 7.504 1 98.81 185 ARG B CA 1
ATOM 3900 C C . ARG B 1 185 ? 16.562 18.188 7.922 1 98.81 185 ARG B C 1
ATOM 3902 O O . ARG B 1 185 ? 16.391 17.438 8.875 1 98.81 185 ARG B O 1
ATOM 3909 N N . ALA B 1 186 ? 15.617 18.625 7.117 1 98.94 186 ALA B N 1
ATOM 3910 C CA . ALA B 1 186 ? 14.25 18.609 7.637 1 98.94 186 ALA B CA 1
ATOM 3911 C C . ALA B 1 186 ? 13.375 17.656 6.832 1 98.94 186 ALA B C 1
ATOM 3913 O O . ALA B 1 186 ? 13.57 17.484 5.629 1 98.94 186 ALA B O 1
ATOM 3914 N N . VAL B 1 187 ? 12.43 17.031 7.52 1 98.94 187 VAL B N 1
ATOM 3915 C CA . VAL B 1 187 ? 11.297 16.328 6.914 1 98.94 187 VAL B CA 1
ATOM 3916 C C . VAL B 1 187 ? 9.992 17.016 7.309 1 98.94 187 VAL B C 1
ATOM 3918 O O . VAL B 1 187 ? 9.82 17.406 8.469 1 98.94 187 VAL B O 1
ATOM 3921 N N . LEU B 1 188 ? 9.141 17.234 6.332 1 98.94 188 LEU B N 1
ATOM 3922 C CA . LEU B 1 188 ? 7.859 17.906 6.559 1 98.94 188 LEU B CA 1
ATOM 3923 C C . LEU B 1 188 ? 6.715 16.891 6.578 1 98.94 188 LEU B C 1
ATOM 3925 O O . LEU B 1 188 ? 6.645 16.016 5.715 1 98.94 188 LEU B O 1
ATOM 3929 N N . LEU B 1 189 ? 5.859 17.016 7.574 1 98.81 189 LEU B N 1
ATOM 3930 C CA . LEU B 1 189 ? 4.719 16.125 7.734 1 98.81 189 LEU B CA 1
ATOM 3931 C C . LEU B 1 189 ? 3.404 16.891 7.645 1 98.81 189 LEU B C 1
ATOM 3933 O O . LEU B 1 189 ? 3.098 17.703 8.516 1 98.81 189 LEU B O 1
ATOM 3937 N N . ALA B 1 190 ? 2.67 16.703 6.574 1 97.81 190 ALA B N 1
ATOM 3938 C CA . ALA B 1 190 ? 1.292 17.172 6.492 1 97.81 190 ALA B CA 1
ATOM 3939 C C . ALA B 1 190 ? 0.329 16.203 7.156 1 97.81 190 ALA B C 1
ATOM 3941 O O . ALA B 1 190 ? -0.036 15.18 6.562 1 97.81 190 ALA B O 1
ATOM 3942 N N . SER B 1 191 ? -0.097 16.547 8.344 1 96 191 SER B N 1
ATOM 3943 C CA . SER B 1 191 ? -0.991 15.688 9.125 1 96 191 SER B CA 1
ATOM 3944 C C . SER B 1 191 ? -2.436 15.82 8.656 1 96 191 SER B C 1
ATOM 3946 O O . SER B 1 191 ? -3.248 16.484 9.305 1 96 191 SER B O 1
ATOM 3948 N N . ASN B 1 192 ? -2.717 15.18 7.508 1 91.25 192 ASN B N 1
ATOM 3949 C CA . ASN B 1 192 ? -4.047 15.328 6.93 1 91.25 192 ASN B CA 1
ATOM 3950 C C . ASN B 1 192 ? -4.582 14 6.406 1 91.25 192 ASN B C 1
ATOM 3952 O O . ASN B 1 192 ? -3.814 13.156 5.941 1 91.25 192 ASN B O 1
ATOM 3956 N N . THR B 1 193 ? -5.863 13.906 6.578 1 91 193 THR B N 1
ATOM 3957 C CA . THR B 1 193 ? -6.605 12.883 5.852 1 91 193 THR B CA 1
ATOM 3958 C C . THR B 1 193 ? -7.113 13.43 4.516 1 91 193 THR B C 1
ATOM 3960 O O . THR B 1 193 ? -6.887 14.594 4.191 1 91 193 THR B O 1
ATOM 3963 N N . LEU B 1 194 ? -7.672 12.57 3.707 1 93.94 194 LEU B N 1
ATOM 3964 C CA . LEU B 1 194 ? -8.258 12.969 2.434 1 93.94 194 LEU B CA 1
ATOM 3965 C C . LEU B 1 194 ? -9.758 13.195 2.572 1 93.94 194 LEU B C 1
ATOM 3967 O O . LEU B 1 194 ? -10.188 14.062 3.342 1 93.94 194 LEU B O 1
ATOM 3971 N N . SER B 1 195 ? -10.562 12.445 1.931 1 87.38 195 SER B N 1
ATOM 3972 C CA . SER B 1 195 ? -12 12.602 2.113 1 87.38 195 SER B CA 1
ATOM 3973 C C . SER B 1 195 ? -12.406 12.328 3.559 1 87.38 195 SER B C 1
ATOM 3975 O O . SER B 1 195 ? -11.922 11.383 4.18 1 87.38 195 SER B O 1
ATOM 3977 N N . HIS B 1 196 ? -13.344 13.141 4.07 1 85.19 196 HIS B N 1
ATOM 3978 C CA . HIS B 1 196 ? -13.531 13.117 5.52 1 85.19 196 HIS B CA 1
ATOM 3979 C C . HIS B 1 196 ? -15 12.945 5.883 1 85.19 196 HIS B C 1
ATOM 3981 O O . HIS B 1 196 ? -15.484 13.562 6.832 1 85.19 196 HIS B O 1
ATOM 3987 N N . TRP B 1 197 ? -15.586 12.148 5.125 1 80.75 197 TRP B N 1
ATOM 3988 C CA . TRP B 1 197 ? -16.906 11.672 5.539 1 80.75 197 TRP B CA 1
ATOM 3989 C C . TRP B 1 197 ? -16.781 10.477 6.473 1 80.75 197 TRP B C 1
ATOM 3991 O O . TRP B 1 197 ? -16.047 9.523 6.188 1 80.75 197 TRP B O 1
ATOM 4001 N N . HIS B 1 198 ? -17.422 10.516 7.602 1 78.62 198 HIS B N 1
ATOM 4002 C CA . HIS B 1 198 ? -17.234 9.43 8.562 1 78.62 198 HIS B CA 1
ATOM 4003 C C . HIS B 1 198 ? -18.562 8.852 9.008 1 78.62 198 HIS B C 1
ATOM 4005 O O . HIS B 1 198 ? -19.609 9.508 8.891 1 78.62 198 HIS B O 1
ATOM 4011 N N . PHE B 1 199 ? -18.406 7.617 9.461 1 81.06 199 PHE B N 1
ATOM 4012 C CA . PHE B 1 199 ? -19.578 6.957 10.023 1 81.06 199 PHE B CA 1
ATOM 4013 C C . PHE B 1 199 ? -20.109 7.727 11.227 1 81.06 199 PHE B C 1
ATOM 4015 O O . PHE B 1 199 ? -19.344 8.414 11.914 1 81.06 199 PHE B O 1
ATOM 4022 N N . HIS B 1 200 ? -21.297 7.543 11.461 1 79.88 200 HIS B N 1
ATOM 4023 C CA . HIS B 1 200 ? -21.906 8.195 12.617 1 79.88 200 HIS B CA 1
ATOM 4024 C C . HIS B 1 200 ? -21.859 7.293 13.844 1 79.88 200 HIS B C 1
ATOM 4026 O O . HIS B 1 200 ? -22.031 7.766 14.977 1 79.88 200 HIS B O 1
ATOM 4032 N N . GLU B 1 201 ? -21.578 6.031 13.555 1 79.94 201 GLU B N 1
ATOM 4033 C CA . GLU B 1 201 ? -21.531 5.078 14.656 1 79.94 201 GLU B CA 1
ATOM 4034 C C . GLU B 1 201 ? -20.266 4.234 14.617 1 79.94 201 GLU B C 1
ATOM 4036 O O . GLU B 1 201 ? -19.812 3.844 13.539 1 79.94 201 GLU B O 1
ATOM 4041 N N . GLU B 1 202 ? -19.656 4.105 15.781 1 80.81 202 GLU B N 1
ATOM 4042 C CA . GLU B 1 202 ? -18.531 3.191 15.945 1 80.81 202 GLU B CA 1
ATOM 4043 C C . GLU B 1 202 ? -19.016 1.767 16.203 1 80.81 202 GLU B C 1
ATOM 4045 O O . GLU B 1 202 ? -19.953 1.555 16.969 1 80.81 202 GLU B O 1
ATOM 4050 N N . PRO B 1 203 ? -18.406 0.85 15.523 1 83.38 203 PRO B N 1
ATOM 4051 C CA . PRO B 1 203 ? -18.781 -0.531 15.836 1 83.38 203 PRO B CA 1
ATOM 4052 C C . PRO B 1 203 ? -18.453 -0.916 17.281 1 83.38 203 PRO B C 1
ATOM 4054 O O . PRO B 1 203 ? -17.625 -0.263 17.922 1 83.38 203 PRO B O 1
ATOM 4057 N N . ALA B 1 204 ? -19.172 -1.979 17.797 1 84.12 204 ALA B N 1
ATOM 4058 C CA . ALA B 1 204 ? -18.953 -2.441 19.172 1 84.12 204 ALA B CA 1
ATOM 4059 C C . ALA B 1 204 ? -17.484 -2.799 19.391 1 84.12 204 ALA B C 1
ATOM 4061 O O . ALA B 1 204 ? -16.906 -2.445 20.422 1 84.12 204 ALA B O 1
ATOM 4062 N N . LEU B 1 205 ? -16.984 -3.588 18.438 1 88.81 205 LEU B N 1
ATOM 4063 C CA . LEU B 1 205 ? -15.547 -3.785 18.375 1 88.81 205 LEU B CA 1
ATOM 4064 C C . LEU B 1 205 ? -14.906 -2.787 17.422 1 88.81 205 LEU B C 1
ATOM 4066 O O . LEU B 1 205 ? -15.031 -2.916 16.203 1 88.81 205 LEU B O 1
ATOM 4070 N N . PRO B 1 206 ? -14.242 -1.901 17.969 1 89.06 206 PRO B N 1
ATOM 4071 C CA . PRO B 1 206 ? -13.797 -0.787 17.125 1 89.06 206 PRO B CA 1
ATOM 4072 C C . PRO B 1 206 ? -12.906 -1.238 15.969 1 89.06 206 PRO B C 1
ATOM 4074 O O . PRO B 1 206 ? -12.945 -0.645 14.883 1 89.06 206 PRO B O 1
ATOM 4077 N N . GLU B 1 207 ? -12.172 -2.342 16.234 1 92.81 207 GLU B N 1
ATOM 4078 C CA . GLU B 1 207 ? -11.211 -2.76 15.227 1 92.81 207 GLU B CA 1
ATOM 4079 C C . GLU B 1 207 ? -11.781 -3.859 14.336 1 92.81 207 GLU B C 1
ATOM 4081 O O . GLU B 1 207 ? -11.039 -4.543 13.625 1 92.81 207 GLU B O 1
ATOM 4086 N N . ASP B 1 208 ? -13.133 -4.074 14.398 1 94.94 208 ASP B N 1
ATOM 4087 C CA . ASP B 1 208 ? -13.742 -5.031 13.477 1 94.94 208 ASP B CA 1
ATOM 4088 C C . ASP B 1 208 ? -13.641 -4.543 12.031 1 94.94 208 ASP B C 1
ATOM 4090 O O . ASP B 1 208 ? -14.5 -3.789 11.57 1 94.94 208 ASP B O 1
ATOM 4094 N N . MET B 1 209 ? -12.734 -5.066 11.297 1 95.31 209 MET B N 1
ATOM 4095 C CA . MET B 1 209 ? -12.391 -4.543 9.977 1 95.31 209 MET B CA 1
ATOM 4096 C C . MET B 1 209 ? -13.438 -4.953 8.945 1 95.31 209 MET B C 1
ATOM 4098 O O . MET B 1 209 ? -13.469 -4.414 7.84 1 95.31 209 MET B O 1
ATOM 4102 N N . THR B 1 210 ? -14.367 -5.852 9.273 1 94.62 210 THR B N 1
ATOM 4103 C CA . THR B 1 210 ? -15.461 -6.188 8.367 1 94.62 210 THR B CA 1
ATOM 4104 C C . THR B 1 210 ? -16.453 -5.031 8.266 1 94.62 210 THR B C 1
ATOM 4106 O O . THR B 1 210 ? -17.297 -5.012 7.375 1 94.62 210 THR B O 1
ATOM 4109 N N . LYS B 1 211 ? -16.281 -4.102 9.195 1 94.25 211 LYS B N 1
ATOM 4110 C CA . LYS B 1 211 ? -17.188 -2.959 9.211 1 94.25 211 LYS B CA 1
ATOM 4111 C C . LYS B 1 211 ? -16.547 -1.73 8.586 1 94.25 211 LYS B C 1
ATOM 4113 O O . LYS B 1 211 ? -17.172 -0.682 8.453 1 94.25 211 LYS B O 1
ATOM 4118 N N . GLU B 1 212 ? -15.297 -1.861 8.219 1 93.94 212 GLU B N 1
ATOM 4119 C CA . GLU B 1 212 ? -14.555 -0.729 7.672 1 93.94 212 GLU B CA 1
ATOM 4120 C C . GLU B 1 212 ? -14.711 -0.654 6.152 1 93.94 212 GLU B C 1
ATOM 4122 O O . GLU B 1 212 ? -14.445 -1.63 5.449 1 93.94 212 GLU B O 1
ATOM 4127 N N . HIS B 1 213 ? -15.172 0.464 5.637 1 93.25 213 HIS B N 1
ATOM 4128 C CA . HIS B 1 213 ? -15.359 0.769 4.223 1 93.25 213 HIS B CA 1
ATOM 4129 C C . HIS B 1 213 ? -15.477 2.271 3.994 1 93.25 213 HIS B C 1
ATOM 4131 O O . HIS B 1 213 ? -15.688 3.033 4.941 1 93.25 213 HIS B O 1
ATOM 4137 N N . PRO B 1 214 ? -15.297 2.699 2.721 1 93.06 214 PRO B N 1
ATOM 4138 C CA . PRO B 1 214 ? -15.586 4.117 2.486 1 93.06 214 PRO B CA 1
ATOM 4139 C C . PRO B 1 214 ? -17.016 4.492 2.836 1 93.06 214 PRO B C 1
ATOM 4141 O O . PRO B 1 214 ? -17.953 3.734 2.543 1 93.06 214 PRO B O 1
ATOM 4144 N N . GLU B 1 215 ? -17.188 5.602 3.482 1 91.88 215 GLU B N 1
ATOM 4145 C CA . GLU B 1 215 ? -18.516 6.047 3.854 1 91.88 215 GLU B CA 1
ATOM 4146 C C . GLU B 1 215 ? -19.359 6.391 2.621 1 91.88 215 GLU B C 1
ATOM 4148 O O . GLU B 1 215 ? -20.547 6.113 2.576 1 91.88 215 GLU B O 1
ATOM 4153 N N . ARG B 1 216 ? -18.734 7.098 1.692 1 92.62 216 ARG B N 1
ATOM 4154 C CA . ARG B 1 216 ? -19.391 7.508 0.456 1 92.62 216 ARG B CA 1
ATOM 4155 C C . ARG B 1 216 ? -18.547 7.148 -0.76 1 92.62 216 ARG B C 1
ATOM 4157 O O . ARG B 1 216 ? -17.328 7.316 -0.746 1 92.62 216 ARG B O 1
ATOM 4164 N N . TYR B 1 217 ? -19.219 6.703 -1.758 1 93.75 217 TYR B N 1
ATOM 4165 C CA . TYR B 1 217 ? -18.516 6.328 -2.98 1 93.75 217 TYR B CA 1
ATOM 4166 C C . TYR B 1 217 ? -17.906 7.551 -3.654 1 93.75 217 TYR B C 1
ATOM 4168 O O . TYR B 1 217 ? -16.797 7.48 -4.199 1 93.75 217 TYR B O 1
ATOM 4176 N N . ASP B 1 218 ? -18.594 8.656 -3.617 1 93.19 218 ASP B N 1
ATOM 4177 C CA . ASP B 1 218 ? -18.078 9.891 -4.203 1 93.19 218 ASP B CA 1
ATOM 4178 C C . ASP B 1 218 ? -16.781 10.32 -3.52 1 93.19 218 ASP B C 1
ATOM 4180 O O . ASP B 1 218 ? -15.859 10.82 -4.176 1 93.19 218 ASP B O 1
ATOM 4184 N N . GLY B 1 219 ? -16.719 10.242 -2.193 1 93.38 219 GLY B N 1
ATOM 4185 C CA . GLY B 1 219 ? -15.484 10.523 -1.476 1 93.38 219 GLY B CA 1
ATOM 4186 C C . GLY B 1 219 ? -14.328 9.633 -1.902 1 93.38 219 GLY B C 1
ATOM 4187 O O . GLY B 1 219 ? -13.203 10.109 -2.066 1 93.38 219 GLY B O 1
ATOM 4188 N N . TYR B 1 220 ? -14.68 8.398 -2.078 1 95.19 220 TYR B N 1
ATOM 4189 C CA . TYR B 1 220 ? -13.688 7.438 -2.543 1 95.19 220 TYR B CA 1
ATOM 4190 C C . TYR B 1 220 ? -13.156 7.828 -3.918 1 95.19 220 TYR B C 1
ATOM 4192 O O . TYR B 1 220 ? -11.945 7.816 -4.148 1 95.19 220 TYR B O 1
ATOM 4200 N N . LYS B 1 221 ? -14.016 8.133 -4.805 1 95.5 221 LYS B N 1
ATOM 4201 C CA . LYS B 1 221 ? -13.625 8.508 -6.16 1 95.5 221 LYS B CA 1
ATOM 4202 C C . LYS B 1 221 ? -12.734 9.742 -6.152 1 95.5 221 LYS B C 1
ATOM 4204 O O . LYS B 1 221 ? -11.781 9.828 -6.93 1 95.5 221 LYS B O 1
ATOM 4209 N N . TRP B 1 222 ? -13.016 10.672 -5.297 1 95.19 222 TRP B N 1
ATOM 4210 C CA . TRP B 1 222 ? -12.18 11.859 -5.164 1 95.19 222 TRP B CA 1
ATOM 4211 C C . TRP B 1 222 ? -10.789 11.5 -4.66 1 95.19 222 TRP B C 1
ATOM 4213 O O . TRP B 1 222 ? -9.789 12.016 -5.16 1 95.19 222 TRP B O 1
ATOM 4223 N N . ASP B 1 223 ? -10.773 10.664 -3.619 1 96.81 223 ASP B N 1
ATOM 4224 C CA . ASP B 1 223 ? -9.477 10.227 -3.113 1 96.81 223 ASP B CA 1
ATOM 4225 C C . ASP B 1 223 ? -8.633 9.609 -4.227 1 96.81 223 ASP B C 1
ATOM 4227 O O . ASP B 1 223 ? -7.453 9.93 -4.371 1 96.81 223 ASP B O 1
ATOM 4231 N N . VAL B 1 224 ? -9.273 8.758 -4.988 1 97.38 224 VAL B N 1
ATOM 4232 C CA . VAL B 1 224 ? -8.586 8.047 -6.062 1 97.38 224 VAL B CA 1
ATOM 4233 C C . VAL B 1 224 ? -8.055 9.055 -7.086 1 97.38 224 VAL B C 1
ATOM 4235 O O . VAL B 1 224 ? -6.898 8.961 -7.516 1 97.38 224 VAL B O 1
ATOM 4238 N N . ARG B 1 225 ? -8.844 9.961 -7.453 1 96.75 225 ARG B N 1
ATOM 4239 C CA . ARG B 1 225 ? -8.453 10.961 -8.438 1 96.75 225 ARG B CA 1
ATOM 4240 C C . ARG B 1 225 ? -7.234 11.75 -7.961 1 96.75 225 ARG B C 1
ATOM 4242 O O . ARG B 1 225 ? -6.262 11.906 -8.703 1 96.75 225 ARG B O 1
ATOM 4249 N N . MET B 1 226 ? -7.273 12.195 -6.766 1 97.06 226 MET B N 1
ATOM 4250 C CA . MET B 1 226 ? -6.184 12.992 -6.211 1 97.06 226 MET B CA 1
ATOM 4251 C C . MET B 1 226 ? -4.914 12.148 -6.074 1 97.06 226 MET B C 1
ATOM 4253 O O . MET B 1 226 ? -3.824 12.609 -6.414 1 97.06 226 MET B O 1
ATOM 4257 N N . ILE B 1 227 ? -5.055 10.93 -5.59 1 98.06 227 ILE B N 1
ATOM 4258 C CA . ILE B 1 227 ? -3.912 10.047 -5.395 1 98.06 227 ILE B CA 1
ATOM 4259 C C . ILE B 1 227 ? -3.266 9.734 -6.746 1 98.06 227 ILE B C 1
ATOM 4261 O O . ILE B 1 227 ? -2.039 9.734 -6.867 1 98.06 227 ILE B O 1
ATOM 4265 N N . ASP B 1 228 ? -4.086 9.516 -7.727 1 97.81 228 ASP B N 1
ATOM 4266 C CA . ASP B 1 228 ? -3.547 9.219 -9.047 1 97.81 228 ASP B CA 1
ATOM 4267 C C . ASP B 1 228 ? -2.711 10.383 -9.57 1 97.81 228 ASP B C 1
ATOM 4269 O O . ASP B 1 228 ? -1.626 10.18 -10.125 1 97.81 228 ASP B O 1
ATOM 4273 N N . LEU B 1 229 ? -3.197 11.57 -9.422 1 97.94 229 LEU B N 1
ATOM 4274 C CA . LEU B 1 229 ? -2.449 12.742 -9.852 1 97.94 229 LEU B CA 1
ATOM 4275 C C . LEU B 1 229 ? -1.133 12.859 -9.086 1 97.94 229 LEU B C 1
ATOM 4277 O O . LEU B 1 229 ? -0.086 13.117 -9.688 1 97.94 229 LEU B O 1
ATOM 4281 N N . MET B 1 230 ? -1.149 12.641 -7.801 1 98.06 230 MET B N 1
ATOM 4282 C CA . MET B 1 230 ? 0.046 12.742 -6.965 1 98.06 230 MET B CA 1
ATOM 4283 C C . MET B 1 230 ? 1.067 11.672 -7.348 1 98.06 230 MET B C 1
ATOM 4285 O O . MET B 1 230 ? 2.262 11.961 -7.453 1 98.06 230 MET B O 1
ATOM 4289 N N . ARG B 1 231 ? 0.612 10.508 -7.629 1 97.62 231 ARG B N 1
ATOM 4290 C CA . ARG B 1 231 ? 1.49 9.398 -7.992 1 97.62 231 ARG B CA 1
ATOM 4291 C C . ARG B 1 231 ? 2.152 9.648 -9.344 1 97.62 231 ARG B C 1
ATOM 4293 O O . ARG B 1 231 ? 3.258 9.164 -9.594 1 97.62 231 ARG B O 1
ATOM 4300 N N . GLN B 1 232 ? 1.479 10.367 -10.172 1 96.81 232 GLN B N 1
ATOM 4301 C CA . GLN B 1 232 ? 1.976 10.617 -11.516 1 96.81 232 GLN B CA 1
ATOM 4302 C C . GLN B 1 232 ? 2.844 11.875 -11.555 1 96.81 232 GLN B C 1
ATOM 4304 O O . GLN B 1 232 ? 3.406 12.211 -12.602 1 96.81 232 GLN B O 1
ATOM 4309 N N . GLY B 1 233 ? 2.904 12.578 -10.469 1 97.5 233 GLY B N 1
ATOM 4310 C CA . GLY B 1 233 ? 3.697 13.789 -10.398 1 97.5 233 GLY B CA 1
ATOM 4311 C C . GLY B 1 233 ? 3.02 14.984 -11.047 1 97.5 233 GLY B C 1
ATOM 4312 O O . GLY B 1 233 ? 3.668 15.992 -11.344 1 97.5 233 GLY B O 1
ATOM 4313 N N . ARG B 1 234 ? 1.753 14.867 -11.344 1 97.62 234 ARG B N 1
ATOM 4314 C CA . ARG B 1 234 ? 0.979 15.969 -11.906 1 97.62 234 ARG B CA 1
ATOM 4315 C C . ARG B 1 234 ? 0.473 16.906 -10.812 1 97.62 234 ARG B C 1
ATOM 4317 O O . ARG B 1 234 ? -0.736 17.094 -10.664 1 97.62 234 ARG B O 1
ATOM 4324 N N . MET B 1 235 ? 1.404 17.531 -10.211 1 97.56 235 MET B N 1
ATOM 4325 C CA . MET B 1 235 ? 1.112 18.266 -8.992 1 97.56 235 MET B CA 1
ATOM 4326 C C . MET B 1 235 ? 0.395 19.578 -9.305 1 97.56 235 MET B C 1
ATOM 4328 O O . MET B 1 235 ? -0.462 20.016 -8.539 1 97.56 235 MET B O 1
ATOM 4332 N N . LYS B 1 236 ? 0.696 20.234 -10.391 1 97.25 236 LYS B N 1
ATOM 4333 C CA . LYS B 1 236 ? -0.018 21.438 -10.789 1 97.25 236 LYS B CA 1
ATOM 4334 C C . LYS B 1 236 ? -1.513 21.172 -10.938 1 97.25 236 LYS B C 1
ATOM 4336 O O . LYS B 1 236 ? -2.338 21.969 -10.477 1 97.25 236 LYS B O 1
ATOM 4341 N N . GLU B 1 237 ? -1.771 20.109 -11.57 1 97.5 237 GLU B N 1
ATOM 4342 C CA . GLU B 1 237 ? -3.17 19.734 -11.742 1 97.5 237 GLU B CA 1
ATOM 4343 C C . GLU B 1 237 ? -3.814 19.391 -10.406 1 97.5 237 GLU B C 1
ATOM 4345 O O . GLU B 1 237 ? -4.973 19.734 -10.156 1 97.5 237 GLU B O 1
ATOM 4350 N N . ALA B 1 238 ? -3.121 18.625 -9.562 1 96.56 238 ALA B N 1
ATOM 4351 C CA . ALA B 1 238 ? -3.625 18.297 -8.234 1 96.56 238 ALA B CA 1
ATOM 4352 C C . ALA B 1 238 ? -3.996 19.547 -7.449 1 96.56 238 ALA B C 1
ATOM 4354 O O . ALA B 1 238 ? -5.066 19.609 -6.836 1 96.56 238 ALA B O 1
ATOM 4355 N N . PHE B 1 239 ? -3.16 20.562 -7.488 1 95.25 239 PHE B N 1
ATOM 4356 C CA . PHE B 1 239 ? -3.412 21.781 -6.73 1 95.25 239 PHE B CA 1
ATOM 4357 C C . PHE B 1 239 ? -4.539 22.594 -7.363 1 95.25 239 PHE B C 1
ATOM 4359 O O . PHE B 1 239 ? -5.297 23.266 -6.66 1 95.25 239 PHE B O 1
ATOM 4366 N N . ALA B 1 240 ? -4.625 22.547 -8.672 1 94.88 240 ALA B N 1
ATOM 4367 C CA . ALA B 1 240 ? -5.734 23.234 -9.344 1 94.88 240 ALA B CA 1
ATOM 4368 C C . ALA B 1 240 ? -7.074 22.641 -8.922 1 94.88 240 ALA B C 1
ATOM 4370 O O . ALA B 1 240 ? -8.078 23.359 -8.828 1 94.88 240 ALA B O 1
ATOM 4371 N N . LEU B 1 241 ? -7.066 21.359 -8.633 1 94.19 241 LEU B N 1
ATOM 4372 C CA . LEU B 1 241 ? -8.297 20.641 -8.281 1 94.19 241 LEU B CA 1
ATOM 4373 C C . LEU B 1 241 ? -8.555 20.703 -6.781 1 94.19 241 LEU B C 1
ATOM 4375 O O . LEU B 1 241 ? -9.664 20.422 -6.324 1 94.19 241 LEU B O 1
ATOM 4379 N N . LEU B 1 242 ? -7.59 21.094 -6.023 1 91.88 242 LEU B N 1
ATOM 4380 C CA . LEU B 1 242 ? -7.602 20.984 -4.566 1 91.88 242 LEU B CA 1
ATOM 4381 C C . LEU B 1 242 ? -8.805 21.719 -3.98 1 91.88 242 LEU B C 1
ATOM 4383 O O . LEU B 1 242 ? -9.508 21.188 -3.123 1 91.88 242 LEU B O 1
ATOM 4387 N N . PRO B 1 243 ? -9.156 22.953 -4.426 1 89.81 243 PRO B N 1
ATOM 4388 C CA . PRO B 1 243 ? -10.32 23.625 -3.857 1 89.81 243 PRO B CA 1
ATOM 4389 C C . PRO B 1 243 ? -11.617 22.859 -4.074 1 89.81 243 PRO B C 1
ATOM 4391 O O . PRO B 1 243 ? -12.453 22.781 -3.17 1 89.81 243 PRO B O 1
ATOM 4394 N N . GLN B 1 244 ? -11.766 22.312 -5.211 1 89.94 244 GLN B N 1
ATOM 4395 C CA . GLN B 1 244 ? -12.945 21.5 -5.504 1 89.94 244 GLN B CA 1
ATOM 4396 C C . GLN B 1 244 ? -12.984 20.25 -4.645 1 89.94 244 GLN B C 1
ATOM 4398 O O . GLN B 1 244 ? -14.047 19.859 -4.156 1 89.94 244 GLN B O 1
ATOM 4403 N N . PHE B 1 245 ? -11.875 19.641 -4.527 1 90.44 245 PHE B N 1
ATOM 4404 C CA . PHE B 1 245 ? -11.758 18.469 -3.678 1 90.44 245 PHE B CA 1
ATOM 4405 C C . PHE B 1 245 ? -12.148 18.797 -2.242 1 90.44 245 PHE B C 1
ATOM 4407 O O . PHE B 1 245 ? -12.906 18.047 -1.615 1 90.44 245 PHE B O 1
ATOM 4414 N N . ILE B 1 246 ? -11.648 19.875 -1.716 1 86.62 246 ILE B N 1
ATOM 4415 C CA . ILE B 1 246 ? -11.93 20.312 -0.351 1 86.62 246 ILE B CA 1
ATOM 4416 C C . ILE B 1 246 ? -13.43 20.531 -0.18 1 86.62 246 ILE B C 1
ATOM 4418 O O . ILE B 1 246 ? -14.031 20.047 0.782 1 86.62 246 ILE B O 1
ATOM 4422 N N . ASP B 1 247 ? -14.047 21.109 -1.109 1 84.12 247 ASP B N 1
ATOM 4423 C CA . ASP B 1 247 ? -15.461 21.469 -1.021 1 84.12 247 ASP B CA 1
ATOM 4424 C C . ASP B 1 247 ? -16.359 20.25 -1.163 1 84.12 247 ASP B C 1
ATOM 4426 O O . ASP B 1 247 ? -17.297 20.062 -0.396 1 84.12 247 ASP B O 1
ATOM 4430 N N . GLU B 1 248 ? -15.969 19.391 -2.055 1 82 248 GLU B N 1
ATOM 4431 C CA . GLU B 1 248 ? -16.859 18.297 -2.424 1 82 248 GLU B CA 1
ATOM 4432 C C . GLU B 1 248 ? -16.641 17.078 -1.544 1 82 248 GLU B C 1
ATOM 4434 O O . GLU B 1 248 ? -17.547 16.266 -1.357 1 82 248 GLU B O 1
ATOM 4439 N N . ALA B 1 249 ? -15.484 16.953 -1.032 1 79.25 249 ALA B N 1
ATOM 4440 C CA . ALA B 1 249 ? -15.188 15.742 -0.277 1 79.25 249 ALA B CA 1
ATOM 4441 C C . ALA B 1 249 ? -14.945 16.062 1.196 1 79.25 249 ALA B C 1
ATOM 4443 O O . ALA B 1 249 ? -14.469 15.203 1.952 1 79.25 249 ALA B O 1
ATOM 4444 N N . PHE B 1 250 ? -15.242 17.25 1.549 1 73.56 250 PHE B N 1
ATOM 4445 C CA . PHE B 1 250 ? -15.047 17.688 2.926 1 73.56 250 PHE B CA 1
ATOM 4446 C C . PHE B 1 250 ? -13.648 17.312 3.412 1 73.56 250 PHE B C 1
ATOM 4448 O O . PHE B 1 250 ? -13.492 16.75 4.492 1 73.56 250 PHE B O 1
ATOM 4455 N N . ALA B 1 251 ? -12.789 17.688 2.566 1 77.44 251 ALA B N 1
ATOM 4456 C CA . ALA B 1 251 ? -11.445 17.172 2.811 1 77.44 251 ALA B CA 1
ATOM 4457 C C . ALA B 1 251 ? -10.758 17.938 3.938 1 77.44 251 ALA B C 1
ATOM 4459 O O . ALA B 1 251 ? -10.891 19.156 4.035 1 77.44 251 ALA B O 1
ATOM 4460 N N . GLU B 1 252 ? -10.086 17.219 4.766 1 74.25 252 GLU B N 1
ATOM 4461 C CA . GLU B 1 252 ? -9.375 17.812 5.891 1 74.25 252 GLU B CA 1
ATOM 4462 C C . GLU B 1 252 ? -8.172 18.625 5.414 1 74.25 252 GLU B C 1
ATOM 4464 O O . GLU B 1 252 ? -7.621 19.438 6.172 1 74.25 252 GLU B O 1
ATOM 4469 N N . VAL B 1 253 ? -7.938 18.516 4.195 1 71.5 253 VAL B N 1
ATOM 4470 C CA . VAL B 1 253 ? -6.824 19.281 3.639 1 71.5 253 VAL B CA 1
ATOM 4471 C C . VAL B 1 253 ? -7.164 20.766 3.629 1 71.5 253 VAL B C 1
ATOM 4473 O O . VAL B 1 253 ? -6.285 21.609 3.418 1 71.5 253 VAL B O 1
ATOM 4476 N N . LYS B 1 254 ? -8.289 21.047 3.963 1 71 254 LYS B N 1
ATOM 4477 C CA . LYS B 1 254 ? -8.727 22.422 4.066 1 71 254 LYS B CA 1
ATOM 4478 C C . LYS B 1 254 ? -7.879 23.203 5.07 1 71 254 LYS B C 1
ATOM 4480 O O . LYS B 1 254 ? -7.695 24.422 4.93 1 71 254 LYS B O 1
ATOM 4485 N N . SER B 1 255 ? -7.266 22.438 5.996 1 74.56 255 SER B N 1
ATOM 4486 C CA . SER B 1 255 ? -6.477 23.094 7.031 1 74.56 255 SER B CA 1
ATOM 4487 C C . SER B 1 255 ? -5.164 23.625 6.469 1 74.56 255 SER B C 1
ATOM 4489 O O . SER B 1 255 ? -4.496 24.438 7.105 1 74.56 255 SER B O 1
ATOM 4491 N N . GLY B 1 256 ? -4.762 23.094 5.32 1 88.25 256 GLY B N 1
ATOM 4492 C CA . GLY B 1 256 ? -3.686 23.734 4.574 1 88.25 256 GLY B CA 1
ATOM 4493 C C . GLY B 1 256 ? -2.338 23.062 4.789 1 88.25 256 GLY B C 1
ATOM 4494 O O . GLY B 1 256 ? -1.333 23.5 4.215 1 88.25 256 GLY B O 1
ATOM 4495 N N . ALA B 1 257 ? -2.328 22.016 5.621 1 93.31 257 ALA B N 1
ATOM 4496 C CA . ALA B 1 257 ? -1.055 21.344 5.875 1 93.31 257 ALA B CA 1
ATOM 4497 C C . ALA B 1 257 ? -0.418 20.859 4.578 1 93.31 257 ALA B C 1
ATOM 4499 O O . ALA B 1 257 ? 0.801 20.938 4.41 1 93.31 257 ALA B O 1
ATOM 4500 N N . PHE B 1 258 ? -1.277 20.375 3.734 1 95.12 258 PHE B N 1
ATOM 4501 C CA . PHE B 1 258 ? -0.801 19.891 2.447 1 95.12 258 PHE B CA 1
ATOM 4502 C C . PHE B 1 258 ? -0.2 21.016 1.623 1 95.12 258 PHE B C 1
ATOM 4504 O O . PHE B 1 258 ? 0.886 20.875 1.057 1 95.12 258 PHE B O 1
ATOM 4511 N N . THR B 1 259 ? -0.861 22.125 1.544 1 94.5 259 THR B N 1
ATOM 4512 C CA . THR B 1 259 ? -0.378 23.297 0.834 1 94.5 259 THR B CA 1
ATOM 451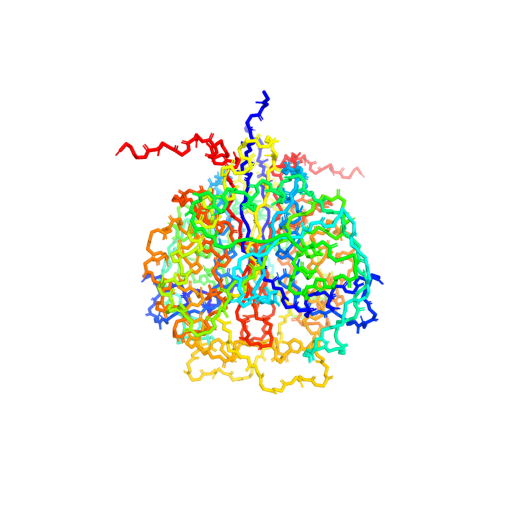3 C C . THR B 1 259 ? 0.893 23.844 1.484 1 94.5 259 THR B C 1
ATOM 4515 O O . THR B 1 259 ? 1.859 24.172 0.793 1 94.5 259 THR B O 1
ATOM 4518 N N . TRP B 1 260 ? 0.88 23.922 2.791 1 96.5 260 TRP B N 1
ATOM 4519 C CA . TRP B 1 260 ? 2.057 24.359 3.537 1 96.5 260 TRP B CA 1
ATOM 4520 C C . TRP B 1 260 ? 3.277 23.516 3.166 1 96.5 260 TRP B C 1
ATOM 4522 O O . TRP B 1 260 ? 4.336 24.062 2.842 1 96.5 260 TRP B O 1
ATOM 4532 N N . MET B 1 261 ? 3.145 22.25 3.166 1 98.12 261 MET B N 1
ATOM 4533 C CA . MET B 1 261 ? 4.242 21.312 2.91 1 98.12 261 MET B CA 1
ATOM 4534 C C . MET B 1 261 ? 4.781 21.484 1.495 1 98.12 261 MET B C 1
ATOM 4536 O O . MET B 1 261 ? 5.992 21.609 1.299 1 98.12 261 MET B O 1
ATOM 4540 N N . HIS B 1 262 ? 3.902 21.578 0.548 1 97.75 262 HIS B N 1
ATOM 4541 C CA . HIS B 1 262 ? 4.344 21.656 -0.839 1 97.75 262 HIS B CA 1
ATOM 4542 C C . HIS B 1 262 ? 4.918 23.031 -1.155 1 97.75 262 HIS B C 1
ATOM 4544 O O . HIS B 1 262 ? 5.84 23.156 -1.964 1 97.75 262 HIS B O 1
ATOM 4550 N N . ALA B 1 263 ? 4.352 24.047 -0.522 1 96.94 263 ALA B N 1
ATOM 4551 C CA . ALA B 1 263 ? 4.938 25.375 -0.658 1 96.94 263 ALA B CA 1
ATOM 4552 C C . ALA B 1 263 ? 6.371 25.391 -0.132 1 96.94 263 ALA B C 1
ATOM 4554 O O . ALA B 1 263 ? 7.262 25.969 -0.767 1 96.94 263 ALA B O 1
ATOM 4555 N N . ALA B 1 264 ? 6.547 24.812 1.01 1 98.44 264 ALA B N 1
ATOM 4556 C CA . ALA B 1 264 ? 7.887 24.75 1.589 1 98.44 264 ALA B CA 1
ATOM 4557 C C . ALA B 1 264 ? 8.844 23.984 0.673 1 98.44 264 ALA B C 1
ATOM 4559 O O . ALA B 1 264 ? 10.023 24.344 0.575 1 98.44 264 ALA B O 1
ATOM 4560 N N . MET B 1 265 ? 8.344 22.984 0.002 1 98.31 265 MET B N 1
ATOM 4561 C CA . MET B 1 265 ? 9.172 22.156 -0.875 1 98.31 265 MET B CA 1
ATOM 4562 C C . MET B 1 265 ? 9.367 22.828 -2.23 1 98.31 265 MET B C 1
ATOM 4564 O O . MET B 1 265 ? 10.133 22.344 -3.062 1 98.31 265 MET B O 1
ATOM 4568 N N . GLY B 1 266 ? 8.656 23.891 -2.5 1 96.62 266 GLY B N 1
ATOM 4569 C CA . GLY B 1 266 ? 8.789 24.609 -3.752 1 96.62 266 GLY B CA 1
ATOM 4570 C C . GLY B 1 266 ? 7.922 24.047 -4.863 1 96.62 266 GLY B C 1
ATOM 4571 O O . GLY B 1 266 ? 8.258 24.172 -6.043 1 96.62 266 GLY B O 1
ATOM 4572 N N . TYR B 1 267 ? 6.91 23.328 -4.527 1 96.44 267 TYR B N 1
ATOM 4573 C CA . TYR B 1 267 ? 5.938 22.75 -5.453 1 96.44 267 TYR B CA 1
ATOM 4574 C C . TYR B 1 267 ? 6.633 21.938 -6.535 1 96.44 267 TYR B C 1
ATOM 4576 O O . TYR B 1 267 ? 6.387 22.141 -7.727 1 96.44 267 TYR B O 1
ATOM 4584 N N . PRO B 1 268 ? 7.375 20.969 -6.168 1 95.62 268 PRO B N 1
ATOM 4585 C CA . PRO B 1 268 ? 8.023 20.156 -7.199 1 95.62 268 PRO B CA 1
ATOM 4586 C C . PRO B 1 268 ? 7.039 19.312 -8 1 95.62 268 PRO B C 1
ATOM 4588 O O . PRO B 1 268 ? 6.074 18.781 -7.445 1 95.62 268 PRO B O 1
ATOM 4591 N N . GLU B 1 269 ? 7.277 19.297 -9.32 1 96.06 269 GLU B N 1
ATOM 4592 C CA . GLU B 1 269 ? 6.559 18.328 -10.141 1 96.06 269 GLU B CA 1
ATOM 4593 C C . GLU B 1 269 ? 7.176 16.938 -10.008 1 96.06 269 GLU B C 1
ATOM 4595 O O . GLU B 1 269 ? 7.691 16.391 -10.984 1 96.06 269 GLU B O 1
ATOM 4600 N N . LEU B 1 270 ? 7.066 16.438 -8.844 1 97.69 270 LEU B N 1
ATOM 4601 C CA . LEU B 1 270 ? 7.664 15.172 -8.453 1 97.69 270 LEU B CA 1
ATOM 4602 C C . LEU B 1 270 ? 6.59 14.156 -8.078 1 97.69 270 LEU B C 1
ATOM 4604 O O . LEU B 1 270 ? 5.66 14.477 -7.328 1 97.69 270 LEU B O 1
ATOM 4608 N N . ALA B 1 271 ? 6.711 12.992 -8.648 1 97.88 271 ALA B N 1
ATOM 4609 C CA . ALA B 1 271 ? 5.773 11.922 -8.32 1 97.88 271 ALA B CA 1
ATOM 4610 C C . ALA B 1 271 ? 5.891 11.523 -6.852 1 97.88 271 ALA B C 1
ATOM 4612 O O . ALA B 1 271 ? 6.996 11.336 -6.336 1 97.88 271 ALA B O 1
ATOM 4613 N N . GLY B 1 272 ? 4.734 11.477 -6.184 1 98.31 272 GLY B N 1
ATOM 4614 C CA . GLY B 1 272 ? 4.703 10.93 -4.836 1 98.31 272 GLY B CA 1
ATOM 4615 C C . GLY B 1 272 ? 4.688 9.414 -4.805 1 98.31 272 GLY B C 1
ATOM 4616 O O . GLY B 1 272 ? 4.051 8.781 -5.645 1 98.31 272 GLY B O 1
ATOM 4617 N N . ARG B 1 273 ? 5.41 8.891 -3.926 1 97.75 273 ARG B N 1
ATOM 4618 C CA . ARG B 1 273 ? 5.34 7.453 -3.701 1 97.75 273 ARG B CA 1
ATOM 4619 C C . ARG B 1 273 ? 4.223 7.102 -2.727 1 97.75 273 ARG B C 1
ATOM 4621 O O . ARG B 1 273 ? 4.273 7.48 -1.555 1 97.75 273 ARG B O 1
ATOM 4628 N N . LEU B 1 274 ? 3.23 6.402 -3.215 1 98.38 274 LEU B N 1
ATOM 4629 C CA . LEU B 1 274 ? 2.15 5.938 -2.352 1 98.38 274 LEU B CA 1
ATOM 4630 C C . LEU B 1 274 ? 2.592 4.734 -1.528 1 98.38 274 LEU B C 1
ATOM 4632 O O . LEU B 1 274 ? 2.879 3.67 -2.08 1 98.38 274 LEU B O 1
ATOM 4636 N N . HIS B 1 275 ? 2.623 4.902 -0.193 1 98.06 275 HIS B N 1
ATOM 4637 C CA . HIS B 1 275 ? 2.961 3.781 0.677 1 98.06 275 HIS B CA 1
ATOM 4638 C C . HIS B 1 275 ? 1.727 2.945 1 1 98.06 275 HIS B C 1
ATOM 4640 O O . HIS B 1 275 ? 1.834 1.74 1.238 1 98.06 275 HIS B O 1
ATOM 4646 N N . GLY B 1 276 ? 0.597 3.617 1.002 1 97.88 276 GLY B N 1
ATOM 4647 C CA . GLY B 1 276 ? -0.642 2.898 1.25 1 97.88 276 GLY B CA 1
ATOM 4648 C C . GLY B 1 276 ? -1.852 3.811 1.347 1 97.88 276 GLY B C 1
ATOM 4649 O O . GLY B 1 276 ? -1.71 5.02 1.531 1 97.88 276 GLY B O 1
ATOM 4650 N N . TYR B 1 277 ? -2.986 3.244 1.199 1 98.06 277 TYR B N 1
ATOM 4651 C CA . TYR B 1 277 ? -4.289 3.889 1.297 1 98.06 277 TYR B CA 1
ATOM 4652 C C . TYR B 1 277 ? -5.281 3 2.037 1 98.06 277 TYR B C 1
ATOM 4654 O O . TYR B 1 277 ? -5.234 1.773 1.923 1 98.06 277 TYR B O 1
ATOM 4662 N N . GLY B 1 278 ? -6.137 3.572 2.74 1 96.69 278 GLY B N 1
ATOM 4663 C CA . GLY B 1 278 ? -7.207 2.875 3.436 1 96.69 278 GLY B CA 1
ATOM 4664 C C . GLY B 1 278 ? -8.188 3.812 4.109 1 96.69 278 GLY B C 1
ATOM 4665 O O . GLY B 1 278 ? -7.996 5.027 4.113 1 96.69 278 GLY B O 1
ATOM 4666 N N . THR B 1 279 ? -9.242 3.172 4.637 1 95.56 279 THR B N 1
ATOM 4667 C CA . THR B 1 279 ? -10.242 3.965 5.34 1 95.56 279 THR B CA 1
ATOM 4668 C C . THR B 1 279 ? -10.094 3.811 6.852 1 95.56 279 THR B C 1
ATOM 4670 O O . THR B 1 279 ? -9.586 2.793 7.328 1 95.56 279 THR B O 1
ATOM 4673 N N . VAL B 1 280 ? -10.391 4.805 7.566 1 95.12 280 VAL B N 1
ATOM 4674 C CA . VAL B 1 280 ? -10.586 4.793 9.016 1 95.12 280 VAL B CA 1
ATOM 4675 C C . VAL B 1 280 ? -11.938 5.418 9.352 1 95.12 280 VAL B C 1
ATOM 4677 O O . VAL B 1 280 ? -12.133 6.625 9.188 1 95.12 280 VAL B O 1
ATOM 4680 N N . ILE B 1 281 ? -12.82 4.566 9.742 1 92 281 ILE B N 1
ATOM 4681 C CA . ILE B 1 281 ? -14.203 4.941 10.016 1 92 281 ILE B CA 1
ATOM 4682 C C . ILE B 1 281 ? -14.789 5.66 8.805 1 92 281 ILE B C 1
ATOM 4684 O O . ILE B 1 281 ? -15.422 6.711 8.945 1 92 281 ILE B O 1
ATOM 4688 N N . GLY B 1 282 ? -14.484 5.195 7.691 1 92.56 282 GLY B N 1
ATOM 4689 C CA . GLY B 1 282 ? -15.094 5.688 6.465 1 92.56 282 GLY B CA 1
ATOM 4690 C C . GLY B 1 282 ? -14.281 6.766 5.785 1 92.56 282 GLY B C 1
ATOM 4691 O O . GLY B 1 282 ? -14.461 7.023 4.59 1 92.56 282 GLY B O 1
ATOM 4692 N N . THR B 1 283 ? -13.328 7.43 6.477 1 93.62 283 THR B N 1
ATOM 4693 C CA . THR B 1 283 ? -12.547 8.523 5.914 1 93.62 283 THR B CA 1
ATOM 4694 C C . THR B 1 283 ? -11.367 7.98 5.105 1 93.62 283 THR B C 1
ATOM 4696 O O . THR B 1 283 ? -10.797 6.945 5.453 1 93.62 283 THR B O 1
ATOM 4699 N N . GLY B 1 284 ? -11.078 8.664 4.031 1 95.88 284 GLY B N 1
ATOM 4700 C CA . GLY B 1 284 ? -9.945 8.266 3.211 1 95.88 284 GLY B CA 1
ATOM 4701 C C . GLY B 1 284 ? -8.609 8.75 3.752 1 95.88 284 GLY B C 1
ATOM 4702 O O . GLY B 1 284 ? -8.469 9.922 4.109 1 95.88 284 GLY B O 1
ATOM 4703 N N . ASN B 1 285 ? -7.637 7.859 3.852 1 97.56 285 ASN B N 1
ATOM 4704 C CA . ASN B 1 285 ? -6.301 8.133 4.371 1 97.56 285 ASN B CA 1
ATOM 4705 C C . ASN B 1 285 ? -5.215 7.551 3.471 1 97.56 285 ASN B C 1
ATOM 4707 O O . ASN B 1 285 ? -5.309 6.395 3.049 1 97.56 285 ASN B O 1
ATOM 4711 N N . ALA B 1 286 ? -4.27 8.359 3.139 1 98.19 286 ALA B N 1
ATOM 4712 C CA . ALA B 1 286 ? -3.139 7.91 2.338 1 98.19 286 ALA B CA 1
ATOM 4713 C C . ALA B 1 286 ? -1.815 8.352 2.957 1 98.19 286 ALA B C 1
ATOM 4715 O O . ALA B 1 286 ? -1.714 9.461 3.494 1 98.19 286 ALA B O 1
ATOM 4716 N N . VAL B 1 287 ? -0.88 7.465 2.92 1 98.69 287 VAL B N 1
ATOM 4717 C CA . VAL B 1 287 ? 0.498 7.812 3.254 1 98.69 287 VAL B CA 1
ATOM 4718 C C . VAL B 1 287 ? 1.32 7.945 1.975 1 98.69 287 VAL B C 1
ATOM 4720 O O . VAL B 1 287 ? 1.547 6.961 1.268 1 98.69 287 VAL B O 1
ATOM 4723 N N . ILE B 1 288 ? 1.707 9.156 1.666 1 98.69 288 ILE B N 1
ATOM 4724 C CA . ILE B 1 288 ? 2.436 9.43 0.432 1 98.69 288 ILE B CA 1
ATOM 4725 C C . ILE B 1 288 ? 3.732 10.172 0.753 1 98.69 288 ILE B C 1
ATOM 4727 O O . ILE B 1 288 ? 3.748 11.078 1.591 1 98.69 288 ILE B O 1
ATOM 4731 N N . GLU B 1 289 ? 4.793 9.805 0.077 1 98.75 289 GLU B N 1
ATOM 4732 C CA . GLU B 1 289 ? 6.117 10.383 0.289 1 98.75 289 GLU B CA 1
ATOM 4733 C C . GLU B 1 289 ? 6.621 11.086 -0.97 1 98.75 289 GLU B C 1
ATOM 4735 O O . GLU B 1 289 ? 6.598 10.508 -2.059 1 98.75 289 GLU B O 1
ATOM 4740 N N . TRP B 1 290 ? 6.973 12.305 -0.867 1 98.75 290 TRP B N 1
ATOM 4741 C CA . TRP B 1 290 ? 7.785 12.992 -1.867 1 98.75 290 TRP B CA 1
ATOM 4742 C C . TRP B 1 290 ? 9.234 13.117 -1.404 1 98.75 290 TRP B C 1
ATOM 4744 O O . TRP B 1 290 ? 9.555 13.953 -0.558 1 98.75 290 TRP B O 1
ATOM 4754 N N . ASN B 1 291 ? 10.102 12.328 -1.972 1 98.62 291 ASN B N 1
ATOM 4755 C CA . ASN B 1 291 ? 11.5 12.266 -1.563 1 98.62 291 ASN B CA 1
ATOM 4756 C C . ASN B 1 291 ? 12.367 13.227 -2.379 1 98.62 291 ASN B C 1
ATOM 4758 O O . ASN B 1 291 ? 12.836 12.875 -3.461 1 98.62 291 ASN B O 1
ATOM 4762 N N . LEU B 1 292 ? 12.625 14.32 -1.823 1 98.56 292 LEU B N 1
ATOM 4763 C CA . LEU B 1 292 ? 13.391 15.344 -2.523 1 98.56 292 LEU B CA 1
ATOM 4764 C C . LEU B 1 292 ? 14.867 14.969 -2.602 1 98.56 292 LEU B C 1
ATOM 4766 O O . LEU B 1 292 ? 15.539 15.273 -3.59 1 98.56 292 LEU B O 1
ATOM 4770 N N . GLN B 1 293 ? 15.344 14.344 -1.619 1 98.06 293 GLN B N 1
ATOM 4771 C CA . GLN B 1 293 ? 16.75 13.938 -1.613 1 98.06 293 GLN B CA 1
ATOM 4772 C C . GLN B 1 293 ? 17.047 12.992 -2.771 1 98.06 293 GLN B C 1
ATOM 4774 O O . GLN B 1 293 ? 17.984 13.219 -3.533 1 98.06 293 GLN B O 1
ATOM 4779 N N . ASP B 1 294 ? 16.297 11.961 -2.904 1 96.5 294 ASP B N 1
ATOM 4780 C CA . ASP B 1 294 ? 16.516 10.984 -3.969 1 96.5 294 ASP B CA 1
ATOM 4781 C C . ASP B 1 294 ? 16.344 11.625 -5.344 1 96.5 294 ASP B C 1
ATOM 4783 O O . ASP B 1 294 ? 17 11.219 -6.305 1 96.5 294 ASP B O 1
ATOM 4787 N N . ALA B 1 295 ? 15.469 12.656 -5.414 1 97.06 295 ALA B N 1
ATOM 4788 C CA . ALA B 1 295 ? 15.188 13.312 -6.688 1 97.06 295 ALA B CA 1
ATOM 4789 C C . ALA B 1 295 ? 16.234 14.383 -7 1 97.06 295 ALA B C 1
ATOM 4791 O O . ALA B 1 295 ? 16.219 14.977 -8.078 1 97.06 295 ALA B O 1
ATOM 4792 N N . GLY B 1 296 ? 17.141 14.68 -6.082 1 96.62 296 GLY B N 1
ATOM 4793 C CA . GLY B 1 296 ? 18.141 15.719 -6.27 1 96.62 296 GLY B CA 1
ATOM 4794 C C . GLY B 1 296 ? 17.578 17.125 -6.129 1 96.62 296 GLY B C 1
ATOM 4795 O O . GLY B 1 296 ? 18.094 18.062 -6.727 1 96.62 296 GLY B O 1
ATOM 4796 N N . LEU B 1 297 ? 16.469 17.25 -5.27 1 96.5 297 LEU B N 1
ATOM 4797 C CA . LEU B 1 297 ? 15.766 18.516 -5.16 1 96.5 297 LEU B CA 1
ATOM 4798 C C . LEU B 1 297 ? 15.812 19.047 -3.727 1 96.5 297 LEU B C 1
ATOM 4800 O O . LEU B 1 297 ? 15.086 19.984 -3.383 1 96.5 297 LEU B O 1
ATOM 4804 N N . ALA B 1 298 ? 16.625 18.5 -2.881 1 96.25 298 ALA B N 1
ATOM 4805 C CA . ALA B 1 298 ? 16.594 18.797 -1.449 1 96.25 298 ALA B CA 1
ATOM 4806 C C . ALA B 1 298 ? 17.188 20.172 -1.16 1 96.25 298 ALA B C 1
ATOM 4808 O O . ALA B 1 298 ? 16.859 20.812 -0.157 1 96.25 298 ALA B O 1
ATOM 4809 N N . GLY B 1 299 ? 18.062 20.656 -2.004 1 94.44 299 GLY B N 1
ATOM 4810 C CA . GLY B 1 299 ? 18.75 21.906 -1.778 1 94.44 299 GLY B CA 1
ATOM 4811 C C . GLY B 1 299 ? 17.844 23.109 -1.857 1 94.44 299 GLY B C 1
ATOM 4812 O O . GLY B 1 299 ? 16.891 23.125 -2.643 1 94.44 299 GLY B O 1
ATOM 4813 N N . LEU B 1 300 ? 18.125 24.109 -1.004 1 93.69 300 LEU B N 1
ATOM 4814 C CA . LEU B 1 300 ? 17.281 25.297 -0.943 1 93.69 300 LEU B CA 1
ATOM 4815 C C . LEU B 1 300 ? 18.047 26.531 -1.415 1 93.69 300 LEU B C 1
ATOM 4817 O O . LEU B 1 300 ? 19.234 26.688 -1.108 1 93.69 300 LEU B O 1
ATOM 4821 N N . THR B 1 301 ? 17.469 27.25 -2.318 1 87.5 301 THR B N 1
ATOM 4822 C CA . THR B 1 301 ? 18.016 28.531 -2.74 1 87.5 301 THR B CA 1
ATOM 4823 C C . THR B 1 301 ? 17.266 29.688 -2.088 1 87.5 301 THR B C 1
ATOM 4825 O O . THR B 1 301 ? 16.078 29.594 -1.823 1 87.5 301 THR B O 1
ATOM 4828 N N . PRO B 1 302 ? 18.047 30.734 -1.768 1 81.56 302 PRO B N 1
ATOM 4829 C CA . PRO B 1 302 ? 17.359 31.875 -1.146 1 81.56 302 PRO B CA 1
ATOM 4830 C C . PRO B 1 302 ? 16.188 32.375 -1.976 1 81.56 302 PRO B C 1
ATOM 4832 O O . PRO B 1 302 ? 16.219 32.312 -3.207 1 81.56 302 PRO B O 1
ATOM 4835 N N . ALA B 1 303 ? 15.109 32.562 -1.344 1 65.88 303 ALA B N 1
ATOM 4836 C CA . ALA B 1 303 ? 13.961 33.125 -2.049 1 65.88 303 ALA B CA 1
ATOM 4837 C C . ALA B 1 303 ? 14.352 34.406 -2.793 1 65.88 303 ALA B C 1
ATOM 4839 O O . ALA B 1 303 ? 15.086 35.25 -2.264 1 65.88 303 ALA B O 1
ATOM 4840 N N . THR B 1 304 ? 14.641 34.406 -4.156 1 51.34 304 THR B N 1
ATOM 4841 C CA . THR B 1 304 ? 14.938 35.656 -4.863 1 51.34 304 THR B CA 1
ATOM 4842 C C . THR B 1 304 ? 13.922 36.719 -4.504 1 51.34 304 THR B C 1
ATOM 4844 O O . THR B 1 304 ? 12.711 36.5 -4.52 1 51.34 304 THR B O 1
ATOM 4847 N N . GLN B 1 305 ? 14.258 37.656 -3.67 1 41.31 305 GLN B N 1
ATOM 4848 C CA . GLN B 1 305 ? 13.5 38.906 -3.498 1 41.31 305 GLN B CA 1
ATOM 4849 C C . GLN B 1 305 ? 12.914 39.375 -4.824 1 41.31 305 GLN B C 1
ATOM 4851 O O . GLN B 1 305 ? 13.625 39.5 -5.82 1 41.31 305 GLN B O 1
ATOM 4856 N N . SER B 1 306 ? 11.773 38.906 -5.336 1 33.97 306 SER B N 1
ATOM 4857 C CA . SER B 1 306 ? 11.305 39.781 -6.402 1 33.97 306 SER B CA 1
ATOM 4858 C C . SER B 1 306 ? 11.641 41.25 -6.098 1 33.97 306 SER B C 1
ATOM 4860 O O . SER B 1 306 ? 11.359 41.75 -5 1 33.97 306 SER B O 1
ATOM 4862 N N . ALA B 1 307 ? 12.664 41.781 -6.793 1 33 307 ALA B N 1
ATOM 4863 C CA . ALA B 1 307 ? 12.891 43.219 -6.887 1 33 307 ALA B CA 1
ATOM 4864 C C . ALA B 1 307 ? 11.586 43.969 -7.152 1 33 307 ALA B C 1
ATOM 4866 O O . ALA B 1 307 ? 10.766 43.531 -7.965 1 33 307 ALA B O 1
#

Radius of gyration: 26.0 Å; Cα contacts (8 Å, |Δi|>4): 1467; chains: 2; bounding box: 53×82×61 Å

Nearest PDB structures (foldseek):
  8ihg-assembly1_C  TM=9.850E-01  e=1.909E-57  Pseudomonas sp.
  3vsg-assembly1_D  TM=9.912E-01  e=8.215E-57  Comamonas testosteroni CNB-1
  7txy-assembly2_F  TM=9.757E-01  e=1.075E-45  Micromonospora rosaria
  7txy-assembly2_E  TM=9.229E-01  e=7.668E-27  Micromonospora rosaria
  3vsj-assembly1_C  TM=9.245E-01  e=6.898E-25  Comamonas testosteroni CNB-1

InterPro domains:
  IPR004183 Extradiol ring-cleavage dioxygenase, class III enzyme, subunit B [PF02900] (10-273)
  IPR034943 2-aminophenol 1,6-dioxygenase, beta subunit [cd07372] (4-297)

Foldseek 3Di:
DAFFWEFKEKAFAFDLVLVLQVPDPQWDAHAPHAPVQNLQLLVVLLVVCVVLVFQEEEEEDAQQEDQAWKEKEQAQKAWDWDAAPVCNNRGTGTDIAGAPNQLRVQLQVLLVVLPTHYYYDHPNHDDDHSLVVRRCCSNPVVNPHHYMYMYQHPNVPDADLVRSLVSLLSSLQSSLQSSRVVRTHYYYYYHWFFQDDADPDADPRNRPCVPFDAPDPVLVVLVVVLLVCQQQLVQVVSVVCVSVSCVPRVTRCSSNSVSSNCSNLVNGSARWDWSGWGTRRNTIGTITMDGCNVVVSTDDDPDPDDD/DAFFWEFKEKAFAFDLVLVLQVPDPQWDAHAPHAPVQNLQLLVVLLVVCVVLVFQEEEEEDAQQEDQAWKEKEQAQKAWDWDAAPVCNNRGTGTDIAGAPNQLRVQLQVLLVVLPTHYYYDHPNHDDDHSLVVRRCCSNPVVNPHHYMYMYQHPNVPDADLVRSLVSLLSSLQSSLQSRRVVHTHYYYYYHWFFQDDADPDADPRNRPCVPFDAPDPVLVVLVVVLLVCQQQLVQVVSVVCVSVRCVPRVTRCSSNSVSSNCSNLVNGSARWDWSGWGTRRNTIGTITMDGCNVVVSTDDDPDPPPD

Secondary structure (DSSP, 8-state):
-PPPEEEEEEE----HHHHHHH--TTBSS--S---HHHHHHHHHHHHHHHHH--SEEEEEEEEEEESSSEEEE--SEEEEEEE-SS-TTT-EEEEEEEB-HHHHHHHHHHHHHTT--EEEE--TT----HHHHHHHHHH-TT--S-EEEEEEE--TTT--HHHHHHHHHHHHHHHHHHHHHHT-EEEEEE---S-----SS--SSTT-GGG---S-HHHHHHHHHHHHHHHTT-HHHHHHHHHHHHHHHT-GGGGSHHHHHHHHHT------EEEEEEEETTEEEEEEEEEHHHHT--B--------/-PPPEEEEEEE----HHHHHHH--TTBSS--S---HHHHHHHHHHHHHHHHH--SEEEEEEEEEEESSSEEEE--SEEEEEEE-SS-TTT-EEEEEEEB-HHHHHHHHHHHHHTT--EEEE--TT----HHHHHHHHHH-TT--S-EEEEEEE--TTT--HHHHHHHHHHHHHHHHHHHHHHT-EEEEEE---S-----SS--SSTT-GGG---S-HHHHHHHHHHHHHHHTT-HHHHHHHHHHHHHHHT-GGGGSHHHHHHHHHT------EEEEEEEETTEEEEEEEEEHHHHT--B--------

Solvent-accessible surface area (backbone atoms only — not comparable to full-atom values): 30396 Å² total; per-residue (Å²): 130,67,66,7,31,46,40,31,40,29,41,30,41,34,63,52,61,56,56,21,20,63,48,45,91,47,33,69,36,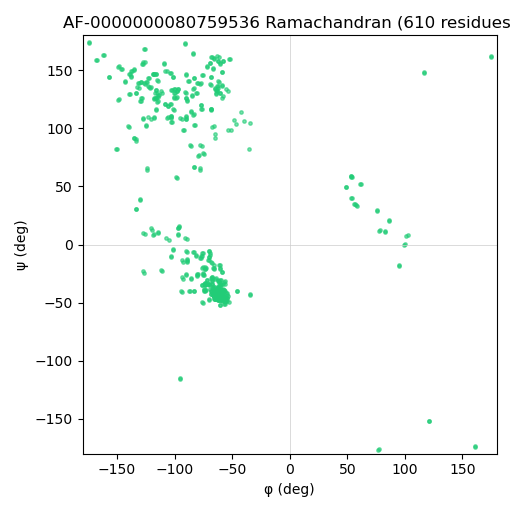77,56,99,30,43,62,52,56,44,52,53,12,31,52,53,49,29,52,49,47,66,71,66,59,54,61,32,41,36,39,30,16,60,63,36,67,30,76,76,33,35,37,23,49,46,37,56,60,43,67,50,77,43,64,36,89,87,46,51,78,44,27,38,31,56,49,61,43,42,34,40,36,68,55,25,48,37,26,36,51,36,23,37,72,73,70,42,58,50,43,74,45,59,61,71,83,59,73,77,36,61,33,51,52,38,28,45,41,58,52,42,71,78,50,83,55,30,30,33,48,34,38,14,56,61,35,81,88,70,45,56,73,68,55,39,43,51,51,21,33,51,47,8,44,14,42,35,53,24,35,28,76,67,34,40,39,29,32,37,35,15,34,29,39,39,19,52,48,57,60,93,68,79,57,95,54,76,53,48,52,47,75,43,25,34,61,42,55,68,32,48,53,49,44,49,54,48,50,51,28,35,47,67,16,40,39,69,60,41,60,70,42,40,64,58,44,28,69,74,24,52,20,50,47,68,53,16,29,56,46,19,47,36,34,35,65,63,60,61,74,53,48,27,46,74,46,28,56,42,53,62,62,15,15,36,32,44,32,32,38,36,55,24,49,87,71,72,56,20,73,66,72,79,77,75,73,82,131,129,67,69,8,30,46,40,31,39,29,41,31,40,34,63,53,62,55,55,19,20,65,47,45,90,49,34,69,37,80,54,100,31,43,62,52,56,46,53,53,13,32,51,52,50,29,52,49,48,66,71,65,59,53,62,31,40,36,38,30,17,60,63,35,68,29,76,77,34,36,39,24,48,46,36,55,60,41,67,49,76,45,64,38,87,85,46,51,80,43,27,39,31,56,51,59,44,43,34,39,36,69,56,26,50,37,26,37,51,35,23,38,73,74,70,42,57,49,43,74,43,59,61,72,82,59,75,76,35,61,33,52,52,37,26,45,40,58,52,41,72,79,49,82,54,29,29,34,47,34,39,14,56,62,36,80,88,69,45,56,72,66,56,40,43,50,51,21,34,51,46,7,43,14,42,35,54,24,36,28,76,68,35,38,37,29,32,38,33,14,35,29,40,39,19,52,48,60,58,91,68,79,58,94,55,76,52,49,51,47,74,42,26,36,60,42,56,68,32,47,52,50,44,51,54,49,50,52,27,35,48,68,15,40,37,71,59,40,59,70,44,39,65,58,46,30,68,74,25,51,19,49,46,68,53,15,30,56,47,18,45,36,35,34,65,64,62,59,74,53,48,27,47,75,46,28,55,44,54,61,60,14,16,36,34,44,33,33,36,37,55,22,50,86,69,73,56,21,73,67,72,78,79,74,71,80,127

pLDDT: mean 92.6, std 10.73, range [24.98, 98.94]